Protein AF-0000000076351843 (afdb_homodimer)

Solvent-accessible surface area (backbone atoms only — not comparable to full-atom values): 22443 Å² total; per-residue (Å²): 127,85,73,75,76,69,78,48,73,68,55,50,51,48,50,49,51,51,47,50,42,13,52,43,38,48,52,43,32,71,74,62,29,64,85,73,48,48,58,61,56,37,14,56,75,54,72,44,51,56,68,56,43,48,71,77,24,90,42,64,59,54,34,38,36,61,61,48,32,50,56,36,38,42,33,34,48,31,36,60,68,30,66,84,85,47,53,59,71,55,19,49,51,52,8,37,45,67,60,47,46,58,78,45,72,69,47,42,51,53,50,50,52,50,29,54,50,55,52,53,21,77,82,25,72,66,41,37,48,42,50,51,50,23,50,51,53,20,26,53,51,28,33,52,41,51,50,56,56,45,52,73,69,46,90,64,84,65,56,70,71,51,40,52,51,46,47,52,51,45,47,43,48,21,39,39,53,43,35,23,41,50,47,13,41,54,50,36,40,66,44,82,81,65,70,68,51,41,25,57,38,18,46,52,41,46,55,53,47,66,68,43,80,69,112,127,86,73,74,77,69,80,48,73,68,55,51,50,50,51,50,48,50,46,48,41,12,53,42,37,49,53,43,32,71,74,60,30,65,87,71,50,48,57,59,56,38,16,56,74,53,72,44,51,56,69,56,42,48,73,78,24,90,41,64,60,53,33,37,36,60,60,49,31,50,57,35,39,43,33,35,49,32,37,60,68,32,65,84,84,47,54,59,70,54,19,49,52,52,10,38,47,69,59,46,47,52,83,44,70,68,46,44,52,53,49,50,52,49,27,54,51,56,53,51,21,77,81,24,71,66,41,38,48,41,47,51,48,25,49,50,54,20,27,53,51,28,33,52,40,52,51,56,56,44,53,73,68,46,88,65,83,64,56,70,71,51,40,52,50,47,48,52,50,44,49,42,48,20,38,38,53,43,35,23,40,50,46,13,42,53,51,34,39,67,44,80,80,65,70,67,53,40,26,56,38,17,45,52,41,47,57,54,46,65,68,43,80,69,115

InterPro domains:
  IPR001647 DNA-binding HTH domain, TetR-type [PF00440] (23-62)
  IPR001647 DNA-binding HTH domain, TetR-type [PR00455] (21-34)
  IPR001647 DNA-binding HTH domain, TetR-type [PR00455] (42-65)
  IPR001647 DNA-binding HTH domain, TetR-type [PS50977] (15-75)
  IPR009057 Homedomain-like superfamily [SSF46689] (9-85)
  IPR050109 HTH-type, TetR-like transcriptional regulator [PTHR30055] (5-208)

Foldseek 3Di:
DPPPPPCPPVNVVVVVLLVLLLVLLLVCCLVPNDVRDALCNSCVSSVHDSVVSCVNPVGSLLSNLVLLLVLLQQLLVQLLVADLPDDSLRSSLRSLCVRFVCPDPVSVVSLVSVLSLLVSVVVPVSNVVSNVVSLVVSLVSNLVSLVVSVVVVDPDDDDPVRVVVVSVLSSVLSVQLSVLLVVLSSVCSPDPVNDDTSSRSSNVSSVVCVVPPHD/DPDPPPCPPVNVVVVVLLVLLLVLLLVCCLVPNDVRDALCNSCVSSVHDSVVSCVNPVGSLLSNLVLLLVLLQQLLVQLLVADLPDDSLRSSLRSLCVRFVCPDPVSVVSLVSVLSLLVSVVVPVSNVVSNVVSLVVSLVSNLVSLVVSVVVVDPDDDPPVRVVVVSVLSSVLSVQLSVLLVVLSSVCSPDPVNDDTSSRSSNVSSVVCVVPPHD

Structure (mmCIF, N/CA/C/O backbone):
data_AF-0000000076351843-model_v1
#
loop_
_entity.id
_entity.type
_entity.pdbx_description
1 polymer 'TetR family transcriptional regulator'
#
loop_
_atom_site.group_PDB
_atom_site.id
_atom_site.type_symbol
_atom_site.label_atom_id
_atom_site.label_alt_id
_atom_site.label_comp_id
_atom_site.label_asym_id
_atom_site.label_entity_id
_atom_site.label_seq_id
_atom_site.pdbx_PDB_ins_code
_atom_site.Cartn_x
_atom_site.Cartn_y
_atom_site.Cartn_z
_atom_site.occupancy
_atom_site.B_iso_or_equiv
_atom_site.auth_seq_id
_atom_site.auth_comp_id
_atom_site.auth_asym_id
_atom_site.auth_atom_id
_atom_site.pdbx_PDB_model_num
ATOM 1 N N . MET A 1 1 ? 5.684 -32.562 18.875 1 34.12 1 MET A N 1
ATOM 2 C CA . MET A 1 1 ? 5.449 -31.391 18.016 1 34.12 1 MET A CA 1
ATOM 3 C C . MET A 1 1 ? 3.971 -31.266 17.672 1 34.12 1 MET A C 1
ATOM 5 O O . MET A 1 1 ? 3.369 -32.188 17.125 1 34.12 1 MET A O 1
ATOM 9 N N . PRO A 1 2 ? 3.096 -30.641 18.359 1 41.34 2 PRO A N 1
ATOM 10 C CA . PRO A 1 2 ? 1.645 -30.766 18.219 1 41.34 2 PRO A CA 1
ATOM 11 C C . PRO A 1 2 ? 1.171 -30.484 16.797 1 41.34 2 PRO A C 1
ATOM 13 O O . PRO A 1 2 ? 1.815 -29.734 16.062 1 41.34 2 PRO A O 1
ATOM 16 N N . ASP A 1 3 ? 0.623 -31.359 16.016 1 40.09 3 ASP A N 1
ATOM 17 C CA . ASP A 1 3 ? 0.072 -31.484 14.672 1 40.09 3 ASP A CA 1
ATOM 18 C C . ASP A 1 3 ? -0.856 -30.312 14.367 1 40.09 3 ASP A C 1
ATOM 20 O O . ASP A 1 3 ? -1.798 -30.031 15.117 1 40.09 3 ASP A O 1
ATOM 24 N N . MET A 1 4 ? -0.358 -29.188 13.93 1 46.34 4 MET A N 1
ATOM 25 C CA . MET A 1 4 ? -1.323 -28.188 13.492 1 46.34 4 MET A CA 1
ATOM 26 C C . MET A 1 4 ? -2.564 -28.844 12.898 1 46.34 4 MET A C 1
ATOM 28 O O . MET A 1 4 ? -2.457 -29.75 12.078 1 46.34 4 MET A O 1
ATOM 32 N N . PRO A 1 5 ? -3.676 -28.969 13.492 1 52.16 5 PRO A N 1
ATOM 33 C CA . PRO A 1 5 ? -4.836 -29.672 12.93 1 52.16 5 PRO A CA 1
ATOM 34 C C . PRO A 1 5 ? -5.051 -29.359 11.453 1 52.16 5 PRO A C 1
ATOM 36 O O . PRO A 1 5 ? -4.727 -28.266 11 1 52.16 5 PRO A O 1
ATOM 39 N N . PRO A 1 6 ? -4.973 -30.234 10.453 1 54.06 6 PRO A N 1
ATOM 40 C CA . PRO A 1 6 ? -5.238 -30.125 9.023 1 54.06 6 PRO A CA 1
ATOM 41 C C . PRO A 1 6 ? -6.438 -29.234 8.711 1 54.06 6 PRO A C 1
ATOM 43 O O . PRO A 1 6 ? -7.336 -29.094 9.547 1 54.06 6 PRO A O 1
ATOM 46 N N . VAL A 1 7 ? -6.215 -28.188 7.957 1 59.75 7 VAL A N 1
ATOM 47 C CA . VAL A 1 7 ? -7.402 -27.484 7.484 1 59.75 7 VAL A CA 1
ATOM 48 C C . VAL A 1 7 ? -8.562 -28.453 7.34 1 59.75 7 VAL A C 1
ATOM 50 O O . VAL A 1 7 ? -8.414 -29.516 6.723 1 59.75 7 VAL A O 1
ATOM 53 N N . SER A 1 8 ? -9.578 -28.344 8.109 1 66.38 8 SER A N 1
ATOM 54 C CA . SER A 1 8 ? -10.742 -29.219 8.078 1 66.38 8 SER A CA 1
ATOM 55 C C . SER A 1 8 ? -11.328 -29.297 6.676 1 66.38 8 SER A C 1
ATOM 57 O O . SER A 1 8 ? -11.094 -28.422 5.844 1 66.38 8 SER A O 1
ATOM 59 N N . LEU A 1 9 ? -11.758 -30.438 6.195 1 67.81 9 LEU A N 1
ATOM 60 C CA . LEU A 1 9 ? -12.414 -30.688 4.918 1 67.81 9 LEU A CA 1
ATOM 61 C C . LEU A 1 9 ? -13.391 -29.562 4.574 1 67.81 9 LEU A C 1
ATOM 63 O O . LEU A 1 9 ? -13.477 -29.141 3.42 1 67.81 9 LEU A O 1
ATOM 67 N N . THR A 1 10 ? -14.039 -29.031 5.633 1 70.75 10 THR A N 1
ATOM 68 C CA . THR A 1 10 ? -15.008 -27.953 5.449 1 70.75 10 THR A CA 1
ATOM 69 C C . THR A 1 10 ? -14.305 -26.656 5.047 1 70.75 10 THR A C 1
ATOM 71 O O . THR A 1 10 ? -14.766 -25.953 4.145 1 70.75 10 THR A O 1
ATOM 74 N N . GLU A 1 11 ? -13.141 -26.438 5.645 1 70.81 11 GLU A N 1
ATOM 75 C CA . GLU A 1 11 ? -12.398 -25.219 5.324 1 70.81 11 GLU A CA 1
ATOM 76 C C . GLU A 1 11 ? -11.805 -25.281 3.916 1 70.81 11 GLU A C 1
ATOM 78 O O . GLU A 1 11 ? -11.781 -24.281 3.197 1 70.81 11 GLU A O 1
ATOM 83 N N . ARG A 1 12 ? -11.43 -26.422 3.547 1 70.75 12 ARG A N 1
ATOM 84 C CA . ARG A 1 12 ? -10.891 -26.641 2.207 1 70.75 12 ARG A CA 1
ATOM 85 C C . ARG A 1 12 ? -11.969 -26.438 1.146 1 70.75 12 ARG A C 1
ATOM 87 O O . ARG A 1 12 ? -11.719 -25.812 0.11 1 70.75 12 ARG A O 1
ATOM 94 N N . ARG A 1 13 ? -13.055 -26.953 1.484 1 71.06 13 ARG A N 1
ATOM 95 C CA . ARG A 1 13 ? -14.18 -26.797 0.561 1 71.06 13 ARG A CA 1
ATOM 96 C C . ARG A 1 13 ? -14.578 -25.328 0.419 1 71.06 13 ARG A C 1
ATOM 98 O O . ARG A 1 13 ? -14.891 -24.875 -0.682 1 71.06 13 ARG A O 1
ATOM 105 N N . LYS A 1 14 ? -14.508 -24.625 1.53 1 77.56 14 LYS A N 1
ATOM 106 C CA . LYS A 1 14 ? -14.844 -23.203 1.521 1 77.56 14 LYS A CA 1
ATOM 107 C C . LYS A 1 14 ? -13.844 -22.406 0.686 1 77.56 14 LYS A C 1
ATOM 109 O O . LYS A 1 14 ? -14.234 -21.516 -0.073 1 77.56 14 LYS A O 1
ATOM 114 N N . ASN A 1 15 ? -12.688 -22.797 0.853 1 79.94 15 ASN A N 1
ATOM 115 C CA . ASN A 1 15 ? -11.648 -22.109 0.087 1 79.94 15 ASN A CA 1
ATOM 116 C C . ASN A 1 15 ? -11.773 -22.406 -1.406 1 79.94 15 ASN A C 1
ATOM 118 O O . ASN A 1 15 ? -11.562 -21.516 -2.234 1 79.94 15 ASN A O 1
ATOM 122 N N . GLU A 1 16 ? -12.102 -23.578 -1.641 1 83.75 16 GLU A N 1
ATOM 123 C CA . GLU A 1 16 ? -12.297 -23.938 -3.039 1 83.75 16 GLU A CA 1
ATOM 124 C C . GLU A 1 16 ? -13.477 -23.188 -3.65 1 83.75 16 GLU A C 1
ATOM 126 O O . GLU A 1 16 ? -13.398 -22.719 -4.789 1 83.75 16 GLU A O 1
ATOM 131 N N . THR A 1 17 ? -14.508 -23.109 -2.871 1 87.81 17 THR A N 1
ATOM 132 C CA . THR A 1 17 ? -15.672 -22.359 -3.336 1 87.81 17 THR A CA 1
ATOM 133 C C . THR A 1 17 ? -15.32 -20.891 -3.551 1 87.81 17 THR A C 1
ATOM 135 O O . THR A 1 17 ? -15.711 -20.297 -4.559 1 87.81 17 THR A O 1
ATOM 138 N N . ARG A 1 18 ? -14.539 -20.359 -2.678 1 92.12 18 ARG A N 1
ATOM 139 C CA . ARG A 1 18 ? -14.117 -18.953 -2.773 1 92.12 18 ARG A CA 1
ATOM 140 C C . ARG A 1 18 ? -13.32 -18.719 -4.051 1 92.12 18 ARG A C 1
ATOM 142 O O . ARG A 1 18 ? -13.531 -17.719 -4.742 1 92.12 18 ARG A O 1
ATOM 149 N N . LEU A 1 19 ? -12.477 -19.641 -4.316 1 90.31 19 LEU A N 1
ATOM 150 C CA . LEU A 1 19 ? -11.633 -19.484 -5.496 1 90.31 19 LEU A CA 1
ATOM 151 C C . LEU A 1 19 ? -12.453 -19.656 -6.773 1 90.31 19 LEU A C 1
ATOM 153 O O . LEU A 1 19 ? -12.203 -18.969 -7.766 1 90.31 19 LEU A O 1
ATOM 157 N N . ASP A 1 20 ? -13.383 -20.562 -6.656 1 92.62 20 ASP A N 1
ATOM 158 C CA . ASP A 1 20 ? -14.242 -20.766 -7.812 1 92.62 20 ASP A CA 1
ATOM 159 C C . ASP A 1 20 ? -15.086 -19.531 -8.109 1 92.62 20 ASP A C 1
ATOM 161 O O . ASP A 1 20 ? -15.211 -19.125 -9.266 1 92.62 20 ASP A O 1
ATOM 165 N N . ILE A 1 21 ? -15.57 -18.953 -7.109 1 95.88 21 ILE A N 1
ATOM 166 C CA . ILE A 1 21 ? -16.359 -17.734 -7.266 1 95.88 21 ILE A CA 1
ATOM 167 C C . ILE A 1 21 ? -15.461 -16.625 -7.797 1 95.88 21 ILE A C 1
ATOM 169 O O . ILE A 1 21 ? -15.867 -15.859 -8.68 1 95.88 21 ILE A O 1
ATOM 173 N N . ALA A 1 22 ? -14.273 -16.594 -7.297 1 95.12 22 ALA A N 1
ATOM 174 C CA . ALA A 1 22 ? -13.328 -15.57 -7.711 1 95.12 22 ALA A CA 1
ATOM 175 C C . ALA A 1 22 ? -13.008 -15.688 -9.203 1 95.12 22 ALA A C 1
ATOM 177 O O . ALA A 1 22 ? -13 -14.68 -9.922 1 95.12 22 ALA A O 1
ATOM 178 N N . ARG A 1 23 ? -12.805 -16.859 -9.633 1 93.38 23 ARG A N 1
ATOM 179 C CA . ARG A 1 23 ? -12.5 -17.094 -11.039 1 93.38 23 ARG A CA 1
ATOM 180 C C . ARG A 1 23 ? -13.688 -16.75 -11.93 1 93.38 23 ARG A C 1
ATOM 182 O O . ARG A 1 23 ? -13.508 -16.172 -13 1 93.38 23 ARG A O 1
ATOM 189 N N . THR A 1 24 ? -14.82 -17.078 -11.445 1 96.25 24 THR A N 1
ATOM 190 C CA . THR A 1 24 ? -16.047 -16.75 -12.172 1 96.25 24 THR A CA 1
ATOM 191 C C . THR A 1 24 ? -16.234 -15.242 -12.281 1 96.25 24 THR A C 1
ATOM 193 O O . THR A 1 24 ? -16.547 -14.727 -13.352 1 96.25 24 THR A O 1
ATOM 196 N N . ALA A 1 25 ? -16.047 -14.57 -11.219 1 96.94 25 ALA A N 1
ATOM 197 C CA . ALA A 1 25 ? -16.141 -13.117 -11.195 1 96.94 25 ALA A CA 1
ATOM 198 C C . ALA A 1 25 ? -15.164 -12.484 -12.172 1 96.94 25 ALA A C 1
ATOM 200 O O . ALA A 1 25 ? -15.539 -11.625 -12.977 1 96.94 25 ALA A O 1
ATOM 201 N N . ALA A 1 26 ? -13.938 -12.961 -12.102 1 95.31 26 ALA A N 1
ATOM 202 C CA . ALA A 1 26 ? -12.906 -12.438 -12.992 1 95.31 26 ALA A CA 1
ATOM 203 C C . ALA A 1 26 ? -13.289 -12.625 -14.461 1 95.31 26 ALA A C 1
ATOM 205 O O . ALA A 1 26 ? -13.133 -11.711 -15.273 1 95.31 26 ALA A O 1
ATOM 206 N N . ALA A 1 27 ? -13.812 -13.789 -14.766 1 95.56 27 ALA A N 1
ATOM 207 C CA . ALA A 1 27 ? -14.227 -14.094 -16.141 1 95.56 27 ALA A CA 1
ATOM 208 C C . ALA A 1 27 ? -15.328 -13.141 -16.594 1 95.56 27 ALA A C 1
ATOM 210 O O . ALA A 1 27 ? -15.281 -12.625 -17.719 1 95.56 27 ALA A O 1
ATOM 211 N N . LEU A 1 28 ? -16.234 -12.891 -15.742 1 97.19 28 LEU A N 1
ATOM 212 C CA . LEU A 1 28 ? -17.344 -12 -16.078 1 97.19 28 LEU A CA 1
ATOM 213 C C . LEU A 1 28 ? -16.859 -10.562 -16.203 1 97.19 28 LEU A C 1
ATOM 215 O O . LEU A 1 28 ? -17.297 -9.836 -17.109 1 97.19 28 LEU A O 1
ATOM 219 N N . PHE A 1 29 ? -15.961 -10.125 -15.32 1 96.44 29 PHE A N 1
ATOM 220 C CA . PHE A 1 29 ? -15.398 -8.781 -15.414 1 96.44 29 PHE A CA 1
ATOM 221 C C . PHE A 1 29 ? -14.672 -8.594 -16.734 1 96.44 29 PHE A C 1
ATOM 223 O O . PHE A 1 29 ? -14.789 -7.543 -17.375 1 96.44 29 PHE A O 1
ATOM 230 N N . VAL A 1 30 ? -13.953 -9.594 -17.125 1 93.38 30 VAL A N 1
ATOM 231 C CA . VAL A 1 30 ? -13.164 -9.508 -18.359 1 93.38 30 VAL A CA 1
ATOM 232 C C . VAL A 1 30 ? -14.086 -9.508 -19.562 1 93.38 30 VAL A C 1
ATOM 234 O O . VAL A 1 30 ? -13.875 -8.75 -20.516 1 93.38 30 VAL A O 1
ATOM 237 N N . ALA A 1 31 ? -15.125 -10.273 -19.516 1 94.75 31 ALA A N 1
ATOM 238 C CA . ALA A 1 31 ? -16.016 -10.438 -20.656 1 94.75 31 ALA A CA 1
ATOM 239 C C . ALA A 1 31 ? -16.984 -9.25 -20.766 1 94.75 31 ALA A C 1
ATOM 241 O O . ALA A 1 31 ? -17.188 -8.719 -21.859 1 94.75 31 ALA A O 1
ATOM 242 N N . ASP A 1 32 ? -17.531 -8.789 -19.594 1 95.69 32 ASP A N 1
ATOM 243 C CA . ASP A 1 32 ? -18.641 -7.852 -19.625 1 95.69 32 ASP A CA 1
ATOM 244 C C . ASP A 1 32 ? -18.234 -6.488 -19.078 1 95.69 32 ASP A C 1
ATOM 246 O O . ASP A 1 32 ? -18.953 -5.504 -19.25 1 95.69 32 ASP A O 1
ATOM 250 N N . GLY A 1 33 ? -17.109 -6.461 -18.391 1 95.38 33 GLY A N 1
ATOM 251 C CA . GLY A 1 33 ? -16.719 -5.227 -17.734 1 95.38 33 GLY A CA 1
ATOM 252 C C . GLY A 1 33 ? -17.125 -5.18 -16.266 1 95.38 33 GLY A C 1
ATOM 253 O O . GLY A 1 33 ? -18.109 -5.809 -15.875 1 95.38 33 GLY A O 1
ATOM 254 N N . LEU A 1 34 ? -16.375 -4.484 -15.516 1 95.12 34 LEU A N 1
ATOM 255 C CA . LEU A 1 34 ? -16.594 -4.387 -14.078 1 95.12 34 LEU A CA 1
ATOM 256 C C . LEU A 1 34 ? -17.922 -3.705 -13.773 1 95.12 34 LEU A C 1
ATOM 258 O O . LEU A 1 34 ? -18.688 -4.18 -12.938 1 95.12 34 LEU A O 1
ATOM 262 N N . ARG A 1 35 ? -18.172 -2.623 -14.43 1 93.19 35 ARG A N 1
ATOM 263 C CA . ARG A 1 35 ? -19.375 -1.83 -14.164 1 93.19 35 ARG A CA 1
ATOM 264 C C . ARG A 1 35 ? -20.625 -2.59 -14.562 1 93.19 35 ARG A C 1
ATOM 266 O O . ARG A 1 35 ? -21.641 -2.535 -13.859 1 93.19 35 ARG A O 1
ATOM 273 N N . ALA A 1 36 ? -20.609 -3.357 -15.555 1 95.62 36 ALA A N 1
ATOM 274 C CA . ALA A 1 36 ? -21.766 -4.035 -16.125 1 95.62 36 ALA A CA 1
ATOM 275 C C . ALA A 1 36 ? -22.078 -5.32 -15.367 1 95.62 36 ALA A C 1
ATOM 277 O O . ALA A 1 36 ? -23.172 -5.875 -15.492 1 95.62 36 ALA A O 1
ATOM 278 N N . THR A 1 37 ? -21.125 -5.762 -14.641 1 97 37 THR A N 1
ATOM 279 C CA . THR A 1 37 ? -21.312 -7.023 -13.922 1 97 37 THR A CA 1
ATOM 280 C C . THR A 1 37 ? -21.875 -6.773 -12.523 1 97 37 THR A C 1
ATOM 282 O O . THR A 1 37 ? -21.359 -5.922 -11.789 1 97 37 THR A O 1
ATOM 285 N N . ARG A 1 38 ? -22.953 -7.508 -12.219 1 96.44 38 ARG A N 1
ATOM 286 C CA . ARG A 1 38 ? -23.531 -7.406 -10.883 1 96.44 38 ARG A CA 1
ATOM 287 C C . ARG A 1 38 ? -23.172 -8.617 -10.031 1 96.44 38 ARG A C 1
ATOM 289 O O . ARG A 1 38 ? -22.812 -9.672 -10.562 1 96.44 38 ARG A O 1
ATOM 296 N N . ALA A 1 39 ? -23.234 -8.438 -8.734 1 96.81 39 ALA A N 1
ATOM 297 C CA . ALA A 1 39 ? -22.984 -9.531 -7.801 1 96.81 39 ALA A CA 1
ATOM 298 C C . ALA A 1 39 ? -23.922 -10.703 -8.078 1 96.81 39 ALA A C 1
ATOM 300 O O . ALA A 1 39 ? -23.516 -11.867 -8 1 96.81 39 ALA A O 1
ATOM 301 N N . GLU A 1 40 ? -25.109 -10.414 -8.422 1 97 40 GLU A N 1
ATOM 302 C CA . GLU A 1 40 ? -26.094 -11.453 -8.711 1 97 40 GLU A CA 1
ATOM 303 C C . GLU A 1 40 ? -25.719 -12.25 -9.953 1 97 40 GLU A C 1
ATOM 305 O O . GLU A 1 40 ? -25.953 -13.461 -10.016 1 97 40 GLU A O 1
ATOM 310 N N . ASP A 1 41 ? -25.172 -11.609 -10.922 1 97.62 41 ASP A N 1
ATOM 311 C CA . ASP A 1 41 ? -24.688 -12.281 -12.117 1 97.62 41 ASP A CA 1
ATOM 312 C C . ASP A 1 41 ? -23.562 -13.273 -11.781 1 97.62 41 ASP A C 1
ATOM 314 O O . ASP A 1 41 ? -23.531 -14.391 -12.297 1 97.62 41 ASP A O 1
ATOM 318 N N . ILE A 1 42 ? -22.641 -12.852 -10.891 1 97.88 42 ILE A N 1
ATOM 319 C CA . ILE A 1 42 ? -21.531 -13.688 -10.469 1 97.88 42 ILE A CA 1
ATOM 320 C C . ILE A 1 42 ? -22.047 -14.914 -9.719 1 97.88 42 ILE A C 1
ATOM 322 O O . ILE A 1 42 ? -21.625 -16.031 -9.977 1 97.88 42 ILE A O 1
ATOM 326 N N . ALA A 1 43 ? -22.969 -14.641 -8.812 1 97.25 43 ALA A N 1
ATOM 327 C CA . ALA A 1 43 ? -23.562 -15.719 -8.031 1 97.25 43 ALA A CA 1
ATOM 328 C C . ALA A 1 43 ? -24.203 -16.766 -8.938 1 97.25 43 ALA A C 1
ATOM 330 O O . ALA A 1 43 ? -23.922 -17.969 -8.812 1 97.25 43 ALA A O 1
ATOM 331 N N . ARG A 1 44 ? -25.016 -16.344 -9.852 1 97.19 44 ARG A N 1
ATOM 332 C CA . ARG A 1 44 ? -25.703 -17.234 -10.797 1 97.19 44 ARG A CA 1
ATOM 333 C C . ARG A 1 44 ? -24.703 -18.047 -11.609 1 97.19 44 ARG A C 1
ATOM 335 O O . ARG A 1 44 ? -24.844 -19.266 -11.734 1 97.19 44 ARG A O 1
ATOM 342 N N . ALA A 1 45 ? -23.75 -17.406 -12.117 1 97.06 45 ALA A N 1
ATOM 343 C CA . ALA A 1 45 ? -22.75 -18.062 -12.961 1 97.06 45 ALA A CA 1
ATOM 344 C C . ALA A 1 45 ? -21.938 -19.078 -12.164 1 97.06 45 ALA A C 1
ATOM 346 O O . ALA A 1 45 ? -21.5 -20.094 -12.703 1 97.06 45 ALA A O 1
ATOM 347 N N . ALA A 1 46 ? -21.719 -18.75 -10.898 1 96.19 46 ALA A N 1
ATOM 348 C CA . ALA A 1 46 ? -20.922 -19.609 -10.031 1 96.19 46 ALA A CA 1
ATOM 349 C C . ALA A 1 46 ? -21.781 -20.734 -9.453 1 96.19 46 ALA A C 1
ATOM 351 O O . ALA A 1 46 ? -21.281 -21.625 -8.773 1 96.19 46 ALA A O 1
ATOM 352 N N . GLY A 1 47 ? -23.031 -20.672 -9.641 1 96 47 GLY A N 1
ATOM 353 C CA . GLY A 1 47 ? -23.938 -21.719 -9.172 1 96 47 GLY A CA 1
ATOM 354 C C . GLY A 1 47 ? -24.219 -21.625 -7.684 1 96 47 GLY A C 1
ATOM 355 O O . GLY A 1 47 ? -24.359 -22.656 -7.012 1 96 47 GLY A O 1
ATOM 356 N N . VAL A 1 48 ? -24.156 -20.453 -7.141 1 95.25 48 VAL A N 1
ATOM 357 C CA . VAL A 1 48 ? -24.453 -20.266 -5.727 1 95.25 48 VAL A CA 1
ATOM 358 C C . VAL A 1 48 ? -25.594 -19.266 -5.566 1 95.25 48 VAL A C 1
ATOM 360 O O . VAL A 1 48 ? -25.891 -18.484 -6.488 1 95.25 48 VAL A O 1
ATOM 363 N N . ALA A 1 49 ? -26.203 -19.328 -4.398 1 95.56 49 ALA A N 1
ATOM 364 C CA . ALA A 1 49 ? -27.234 -18.344 -4.082 1 95.56 49 ALA A CA 1
ATOM 365 C C . ALA A 1 49 ? -26.609 -16.984 -3.805 1 95.56 49 ALA A C 1
ATOM 367 O O . ALA A 1 49 ? -25.5 -16.891 -3.281 1 95.56 49 ALA A O 1
ATOM 368 N N . PRO A 1 50 ? -27.359 -15.891 -4.113 1 95.06 50 PRO A N 1
ATOM 369 C CA . PRO A 1 50 ? -26.859 -14.547 -3.809 1 95.06 50 PRO A CA 1
ATOM 370 C C . PRO A 1 50 ? -26.516 -14.367 -2.334 1 95.06 50 PRO A C 1
ATOM 372 O O . PRO A 1 50 ? -25.516 -13.719 -2.008 1 95.06 50 PRO A O 1
ATOM 375 N N . ARG A 1 51 ? -27.266 -14.969 -1.522 1 94.44 51 ARG A N 1
ATOM 376 C CA . ARG A 1 51 ? -27 -14.867 -0.092 1 94.44 51 ARG A CA 1
ATOM 377 C C . ARG A 1 51 ? -25.656 -15.5 0.26 1 94.44 51 ARG A C 1
ATOM 379 O O . ARG A 1 51 ? -24.922 -14.977 1.085 1 94.44 51 ARG A O 1
ATOM 386 N N . THR A 1 52 ? -25.422 -16.625 -0.382 1 93.62 52 THR A N 1
ATOM 387 C CA . THR A 1 52 ? -24.141 -17.312 -0.186 1 93.62 52 THR A CA 1
ATOM 388 C C . THR A 1 52 ? -22.984 -16.438 -0.677 1 93.62 52 THR A C 1
ATOM 390 O O . THR A 1 52 ? -21.953 -16.344 -0.008 1 93.62 52 THR A O 1
ATOM 393 N N . PHE A 1 53 ? -23.219 -15.812 -1.923 1 96 53 PHE A N 1
ATOM 394 C CA . PHE A 1 53 ? -22.188 -14.922 -2.451 1 96 53 PHE A CA 1
ATOM 395 C C . PHE A 1 53 ? -21.828 -13.844 -1.432 1 96 53 PHE A C 1
ATOM 397 O O . PHE A 1 53 ? -20.656 -13.641 -1.133 1 96 53 PHE A O 1
ATOM 404 N N . TYR A 1 54 ? -22.766 -13.266 -0.797 1 94.19 54 TYR A N 1
ATOM 405 C CA . TYR A 1 54 ? -22.547 -12.141 0.098 1 94.19 54 TYR A CA 1
ATOM 406 C C . TYR A 1 54 ? -21.984 -12.602 1.438 1 94.19 54 TYR A C 1
ATOM 408 O O . TYR A 1 54 ? -21.422 -11.805 2.188 1 94.19 54 TYR A O 1
ATOM 416 N N . ARG A 1 55 ? -22.234 -13.875 1.72 1 92.81 55 ARG A N 1
ATOM 417 C CA . ARG A 1 55 ? -21.578 -14.438 2.895 1 92.81 55 ARG A CA 1
ATOM 418 C C . ARG A 1 55 ? -20.062 -14.469 2.713 1 92.81 55 ARG A C 1
ATOM 420 O O . ARG A 1 55 ? -19.312 -14.266 3.668 1 92.81 55 ARG A O 1
ATOM 427 N N . TYR A 1 56 ? -19.641 -14.664 1.45 1 92.69 56 TYR A N 1
ATOM 428 C CA . TYR A 1 56 ? -18.219 -14.789 1.165 1 92.69 56 TYR A CA 1
ATOM 429 C C . TYR A 1 56 ? -17.609 -13.422 0.882 1 92.69 56 TYR A C 1
ATOM 431 O O . TYR A 1 56 ? -16.484 -13.141 1.31 1 92.69 56 TYR A O 1
ATOM 439 N N . PHE A 1 57 ? -18.391 -12.641 0.157 1 94.94 57 PHE A N 1
ATOM 440 C CA . PHE A 1 57 ? -17.812 -11.391 -0.339 1 94.94 57 PHE A CA 1
ATOM 441 C C . PHE A 1 57 ? -18.797 -10.234 -0.126 1 94.94 57 PHE A C 1
ATOM 443 O O . PHE A 1 57 ? -19.859 -10.195 -0.737 1 94.94 57 PHE A O 1
ATOM 450 N N . PRO A 1 58 ? -18.328 -9.266 0.579 1 89.81 58 PRO A N 1
ATOM 451 C CA . PRO A 1 58 ? -19.203 -8.117 0.828 1 89.81 58 PRO A CA 1
ATOM 452 C C . PRO A 1 58 ? -19.531 -7.336 -0.441 1 89.81 58 PRO A C 1
ATOM 454 O O . PRO A 1 58 ? -20.578 -6.699 -0.528 1 89.81 58 PRO A O 1
ATOM 457 N N . THR A 1 59 ? -18.609 -7.328 -1.423 1 92.94 59 THR A N 1
ATOM 458 C CA . THR A 1 59 ? -18.828 -6.625 -2.682 1 92.94 59 THR A CA 1
ATOM 459 C C . THR A 1 59 ? -18.359 -7.477 -3.861 1 92.94 59 THR A C 1
ATOM 461 O O . THR A 1 59 ? -17.625 -8.445 -3.684 1 92.94 59 THR A O 1
ATOM 464 N N . LYS A 1 60 ? -18.797 -7.102 -4.984 1 95.62 60 LYS A N 1
ATOM 465 C CA . LYS A 1 60 ? -18.359 -7.832 -6.176 1 95.62 60 LYS A CA 1
ATOM 466 C C . LYS A 1 60 ? -16.875 -7.66 -6.422 1 95.62 60 LYS A C 1
ATOM 468 O O . LYS A 1 60 ? -16.203 -8.586 -6.883 1 95.62 60 LYS A O 1
ATOM 473 N N . GLU A 1 61 ? -16.297 -6.484 -6.129 1 94.88 61 GLU A N 1
ATOM 474 C CA . GLU A 1 61 ? -14.867 -6.238 -6.309 1 94.88 61 GLU A CA 1
ATOM 475 C C . GLU A 1 61 ? -14.031 -7.137 -5.398 1 94.88 61 GLU A C 1
ATOM 477 O O . GLU A 1 61 ? -12.992 -7.656 -5.809 1 94.88 61 GLU A O 1
ATOM 482 N N . GLU A 1 62 ? -14.523 -7.359 -4.262 1 94.56 62 GLU A N 1
ATOM 483 C CA . GLU A 1 62 ? -13.797 -8.18 -3.295 1 94.56 62 GLU A CA 1
ATOM 484 C C . GLU A 1 62 ? -13.797 -9.648 -3.713 1 94.56 62 GLU A C 1
ATOM 486 O O . GLU A 1 62 ? -13.016 -10.445 -3.191 1 94.56 62 GLU A O 1
ATOM 491 N N . SER A 1 63 ? -14.695 -9.945 -4.621 1 96.19 63 SER A N 1
ATOM 492 C CA . SER A 1 63 ? -14.797 -11.344 -5.043 1 96.19 63 SER A CA 1
ATOM 493 C C . SER A 1 63 ? -13.531 -11.797 -5.758 1 96.19 63 SER A C 1
ATOM 495 O O . SER A 1 63 ? -13.266 -13 -5.859 1 96.19 63 SER A O 1
ATOM 497 N N . VAL A 1 64 ? -12.688 -10.891 -6.188 1 95.62 64 VAL A N 1
ATOM 498 C CA . VAL A 1 64 ? -11.484 -11.289 -6.91 1 95.62 64 VAL A CA 1
ATOM 499 C C . VAL A 1 64 ? -10.273 -11.234 -5.98 1 95.62 64 VAL A C 1
ATOM 501 O O . VAL A 1 64 ? -9.148 -11.492 -6.402 1 95.62 64 VAL A O 1
ATOM 504 N N . ALA A 1 65 ? -10.453 -10.93 -4.707 1 94.31 65 ALA A N 1
ATOM 505 C CA . ALA A 1 65 ? -9.375 -10.805 -3.723 1 94.31 65 ALA A CA 1
ATOM 506 C C . ALA A 1 65 ? -8.531 -12.07 -3.668 1 94.31 65 ALA A C 1
ATOM 508 O O . ALA A 1 65 ? -7.301 -12 -3.631 1 94.31 65 ALA A O 1
ATOM 509 N N . PRO A 1 66 ? -9.188 -13.234 -3.811 1 92.75 66 PRO A N 1
ATOM 510 C CA . PRO A 1 66 ? -8.383 -14.453 -3.727 1 92.75 66 PRO A CA 1
ATOM 511 C C . PRO A 1 66 ? -7.371 -14.578 -4.867 1 92.75 66 PRO A C 1
ATOM 513 O O . PRO A 1 66 ? -6.285 -15.125 -4.676 1 92.75 66 PRO A O 1
ATOM 516 N N . LEU A 1 67 ? -7.668 -14.07 -5.977 1 91.81 67 LEU A N 1
ATOM 517 C CA . LEU A 1 67 ? -6.766 -14.148 -7.125 1 91.81 67 LEU A CA 1
ATOM 518 C C . LEU A 1 67 ? -5.566 -13.227 -6.934 1 91.81 67 LEU A C 1
ATOM 520 O O . LEU A 1 67 ? -4.426 -13.633 -7.18 1 91.81 67 LEU A O 1
ATOM 524 N N . PHE A 1 68 ? -5.816 -12.016 -6.453 1 92.75 68 PHE A N 1
ATOM 525 C CA . PHE A 1 68 ? -4.738 -11.078 -6.145 1 92.75 68 PHE A CA 1
ATOM 526 C C . PHE A 1 68 ? -3.863 -11.617 -5.02 1 92.75 68 PHE A C 1
ATOM 528 O O . PHE A 1 68 ? -2.635 -11.57 -5.102 1 92.75 68 PHE A O 1
ATOM 535 N N . ALA A 1 69 ? -4.523 -12.125 -4.043 1 91 69 ALA A N 1
ATOM 536 C CA . ALA A 1 69 ? -3.822 -12.594 -2.852 1 91 69 ALA A CA 1
ATOM 537 C C . ALA A 1 69 ? -2.924 -13.781 -3.18 1 91 69 ALA A C 1
ATOM 539 O O . ALA A 1 69 ? -1.809 -13.883 -2.664 1 91 69 ALA A O 1
ATOM 540 N N . ALA A 1 70 ? -3.391 -14.641 -4.043 1 85.81 70 ALA A N 1
ATOM 541 C CA . ALA A 1 70 ? -2.633 -15.844 -4.395 1 85.81 70 ALA A CA 1
ATOM 542 C C . ALA A 1 70 ? -1.296 -15.477 -5.031 1 85.81 70 ALA A C 1
ATOM 544 O O . ALA A 1 70 ? -0.25 -16 -4.641 1 85.81 70 ALA A O 1
ATOM 545 N N . GLY A 1 71 ? -1.322 -14.57 -5.941 1 84.44 71 GLY A N 1
ATOM 546 C CA . GLY A 1 71 ? -0.09 -14.156 -6.59 1 84.44 71 GLY A CA 1
ATOM 547 C C . GLY A 1 71 ? 0.867 -13.445 -5.652 1 84.44 71 GLY A C 1
ATOM 548 O O . GLY A 1 71 ? 2.061 -13.75 -5.625 1 84.44 71 GLY A O 1
ATOM 549 N N . ALA A 1 72 ? 0.332 -12.555 -4.879 1 89.31 72 ALA A N 1
ATOM 550 C CA . ALA A 1 72 ? 1.137 -11.773 -3.947 1 89.31 72 ALA A CA 1
ATOM 551 C C . ALA A 1 72 ? 1.77 -12.664 -2.883 1 89.31 72 ALA A C 1
ATOM 553 O O . ALA A 1 72 ? 2.963 -12.547 -2.596 1 89.31 72 ALA A O 1
ATOM 554 N N . GLN A 1 73 ? 0.974 -13.578 -2.416 1 90.38 73 GLN A N 1
ATOM 555 C CA . GLN A 1 73 ? 1.465 -14.477 -1.376 1 90.38 73 GLN A CA 1
ATOM 556 C C . GLN A 1 73 ? 2.469 -15.477 -1.941 1 90.38 73 GLN A C 1
ATOM 558 O O . GLN A 1 73 ? 3.426 -15.852 -1.262 1 90.38 73 GLN A O 1
ATOM 563 N N . GLN A 1 74 ? 2.217 -15.891 -3.109 1 88.62 74 GLN A N 1
ATOM 564 C CA . GLN A 1 74 ? 3.135 -16.828 -3.742 1 88.62 74 GLN A CA 1
ATOM 565 C C . GLN A 1 74 ? 4.543 -16.25 -3.83 1 88.62 74 GLN A C 1
ATOM 567 O O . GLN A 1 74 ? 5.527 -16.953 -3.609 1 88.62 74 GLN A O 1
ATOM 572 N N . TRP A 1 75 ? 4.633 -15.031 -4.137 1 91.06 75 TRP A N 1
ATOM 573 C CA . TRP A 1 75 ? 5.938 -14.383 -4.23 1 91.06 75 TRP A CA 1
ATOM 574 C C . TRP A 1 75 ? 6.629 -14.367 -2.871 1 91.06 75 TRP A C 1
ATOM 576 O O . TRP A 1 75 ? 7.809 -14.711 -2.76 1 91.06 75 TRP A O 1
ATOM 586 N N . ALA A 1 76 ? 5.934 -13.984 -1.835 1 94.12 76 ALA A N 1
ATOM 587 C CA . ALA A 1 76 ? 6.516 -13.945 -0.495 1 94.12 76 ALA A CA 1
ATOM 588 C C . ALA A 1 76 ? 6.934 -15.336 -0.034 1 94.12 76 ALA A C 1
ATOM 590 O O . ALA A 1 76 ? 8.008 -15.508 0.543 1 94.12 76 ALA A O 1
ATOM 591 N N . GLU A 1 77 ? 6.109 -16.297 -0.354 1 93.81 77 GLU A N 1
ATOM 592 C CA . GLU A 1 77 ? 6.41 -17.672 0.039 1 93.81 77 GLU A CA 1
ATOM 593 C C . GLU A 1 77 ? 7.582 -18.234 -0.765 1 93.81 77 GLU A C 1
ATOM 595 O O . GLU A 1 77 ? 8.352 -19.062 -0.261 1 93.81 77 GLU A O 1
ATOM 600 N N . ALA A 1 78 ? 7.703 -17.812 -1.987 1 95.12 78 ALA A N 1
ATOM 601 C CA . ALA A 1 78 ? 8.844 -18.219 -2.803 1 95.12 78 ALA A CA 1
ATOM 602 C C . ALA A 1 78 ? 10.156 -17.734 -2.195 1 95.12 78 ALA A C 1
ATOM 604 O O . ALA A 1 78 ? 11.188 -18.391 -2.307 1 95.12 78 ALA A O 1
ATOM 605 N N . VAL A 1 79 ? 10.141 -16.578 -1.543 1 96.25 79 VAL A N 1
ATOM 606 C CA . VAL A 1 79 ? 11.32 -16.094 -0.838 1 96.25 79 VAL A CA 1
ATOM 607 C C . VAL A 1 79 ? 11.641 -17.016 0.333 1 96.25 79 VAL A C 1
ATOM 609 O O . VAL A 1 79 ? 12.812 -17.344 0.57 1 96.25 79 VAL A O 1
ATOM 612 N N . ARG A 1 80 ? 10.578 -17.406 1.017 1 94.19 80 ARG A N 1
ATOM 613 C CA . ARG A 1 80 ? 10.75 -18.328 2.133 1 94.19 80 ARG A CA 1
ATOM 614 C C . ARG A 1 80 ? 11.367 -19.641 1.667 1 94.19 80 ARG A C 1
ATOM 616 O O . ARG A 1 80 ? 12.234 -20.203 2.348 1 94.19 80 ARG A O 1
ATOM 623 N N . ALA A 1 81 ? 10.969 -20.078 0.533 1 94.25 81 ALA A N 1
ATOM 624 C CA . ALA A 1 81 ? 11.367 -21.391 0.012 1 94.25 81 ALA A CA 1
ATOM 625 C C . ALA A 1 81 ? 12.734 -21.328 -0.663 1 94.25 81 ALA A C 1
ATOM 627 O O . ALA A 1 81 ? 13.32 -22.359 -0.988 1 94.25 81 ALA A O 1
ATOM 628 N N . ALA A 1 82 ? 13.219 -20.109 -0.964 1 94.88 82 ALA A N 1
ATOM 629 C CA . ALA A 1 82 ? 14.523 -19.969 -1.606 1 94.88 82 ALA A CA 1
ATOM 630 C C . ALA A 1 82 ? 15.625 -20.594 -0.753 1 94.88 82 ALA A C 1
ATOM 632 O O . ALA A 1 82 ? 15.531 -20.609 0.477 1 94.88 82 ALA A O 1
ATOM 633 N N . PRO A 1 83 ? 16.656 -21.141 -1.41 1 93.94 83 PRO A N 1
ATOM 634 C CA . PRO A 1 83 ? 17.75 -21.766 -0.666 1 93.94 83 PRO A CA 1
ATOM 635 C C . PRO A 1 83 ? 18.281 -20.875 0.453 1 93.94 83 PRO A C 1
ATOM 637 O O . PRO A 1 83 ? 18.453 -19.672 0.256 1 93.94 83 PRO A O 1
ATOM 640 N N . ALA A 1 84 ? 18.547 -21.422 1.576 1 89.19 84 ALA A N 1
ATOM 641 C CA . ALA A 1 84 ? 18.906 -20.703 2.793 1 89.19 84 ALA A CA 1
ATOM 642 C C . ALA A 1 84 ? 20.266 -20 2.633 1 89.19 84 ALA A C 1
ATOM 644 O O . ALA A 1 84 ? 20.547 -19.016 3.318 1 89.19 84 ALA A O 1
ATOM 645 N N . GLU A 1 85 ? 21.016 -20.469 1.715 1 91.31 85 GLU A N 1
ATOM 646 C CA . GLU A 1 85 ? 22.375 -19.953 1.56 1 91.31 85 GLU A CA 1
ATOM 647 C C . GLU A 1 85 ? 22.391 -18.656 0.753 1 91.31 85 GLU A C 1
ATOM 649 O O . GLU A 1 85 ? 23.391 -17.953 0.722 1 91.31 85 GLU A O 1
ATOM 654 N N . LEU A 1 86 ? 21.266 -18.375 0.148 1 93.69 86 LEU A N 1
ATOM 655 C CA . LEU A 1 86 ? 21.203 -17.172 -0.661 1 93.69 86 LEU A CA 1
ATOM 656 C C . LEU A 1 86 ? 21.094 -15.93 0.223 1 93.69 86 LEU A C 1
ATOM 658 O O . LEU A 1 86 ? 20.391 -15.953 1.236 1 93.69 86 LEU A O 1
ATOM 662 N N . SER A 1 87 ? 21.844 -14.875 -0.209 1 93.12 87 SER A N 1
ATOM 663 C CA . SER A 1 87 ? 21.609 -13.578 0.421 1 93.12 87 SER A CA 1
ATOM 664 C C . SER A 1 87 ? 20.188 -13.102 0.192 1 93.12 87 SER A C 1
ATOM 666 O O . SER A 1 87 ? 19.469 -13.633 -0.666 1 93.12 87 SER A O 1
ATOM 668 N N . VAL A 1 88 ? 19.734 -12.156 0.917 1 93.56 88 VAL A N 1
ATOM 669 C CA . VAL A 1 88 ? 18.375 -11.656 0.819 1 93.56 88 VAL A CA 1
ATOM 670 C C . VAL A 1 88 ? 18.094 -11.156 -0.598 1 93.56 88 VAL A C 1
ATOM 672 O O . VAL A 1 88 ? 17.125 -11.562 -1.231 1 93.56 88 VAL A O 1
ATOM 675 N N . PRO A 1 89 ? 19 -10.367 -1.209 1 94.94 89 PRO A N 1
ATOM 676 C CA . PRO A 1 89 ? 18.719 -9.914 -2.574 1 94.94 89 PRO A CA 1
ATOM 677 C C . PRO A 1 89 ? 18.688 -11.062 -3.58 1 94.94 89 PRO A C 1
ATOM 679 O O . PRO A 1 89 ? 17.859 -11.055 -4.5 1 94.94 89 PRO A O 1
ATOM 682 N N . ASP A 1 90 ? 19.5 -12.039 -3.393 1 95.75 90 ASP A N 1
ATOM 683 C CA . ASP A 1 90 ? 19.5 -13.188 -4.289 1 95.75 90 ASP A CA 1
ATOM 684 C C . ASP A 1 90 ? 18.234 -14.023 -4.117 1 95.75 90 ASP A C 1
ATOM 686 O O . ASP A 1 90 ? 17.688 -14.539 -5.09 1 95.75 90 ASP A O 1
ATOM 690 N N . ALA A 1 91 ? 17.812 -14.125 -2.885 1 96.25 91 ALA A N 1
ATOM 691 C CA . ALA A 1 91 ? 16.562 -14.852 -2.605 1 96.25 91 ALA A CA 1
ATOM 692 C C . ALA A 1 91 ? 15.367 -14.148 -3.234 1 96.25 91 ALA A C 1
ATOM 694 O O . ALA A 1 91 ? 14.461 -14.797 -3.748 1 96.25 91 ALA A O 1
ATOM 695 N N . LEU A 1 92 ? 15.375 -12.828 -3.166 1 97 92 LEU A N 1
ATOM 696 C CA . LEU A 1 92 ? 14.305 -12.047 -3.771 1 97 92 LEU A CA 1
ATOM 697 C C . LEU A 1 92 ? 14.258 -12.258 -5.281 1 97 92 LEU A C 1
ATOM 699 O O . LEU A 1 92 ? 13.188 -12.5 -5.844 1 97 92 LEU A O 1
ATOM 703 N N . ARG A 1 93 ? 15.422 -12.234 -5.898 1 96.06 93 ARG A N 1
ATOM 704 C CA . ARG A 1 93 ? 15.492 -12.438 -7.34 1 96.06 93 ARG A CA 1
ATOM 705 C C . ARG A 1 93 ? 15.062 -13.852 -7.715 1 96.06 93 ARG A C 1
ATOM 707 O O . ARG A 1 93 ? 14.328 -14.047 -8.688 1 96.06 93 ARG A O 1
ATOM 714 N N . HIS A 1 94 ? 15.5 -14.781 -6.957 1 95.19 94 HIS A N 1
ATOM 715 C CA . HIS A 1 94 ? 15.102 -16.172 -7.156 1 95.19 94 HIS A CA 1
ATOM 716 C C . HIS A 1 94 ? 13.586 -16.328 -7.066 1 95.19 94 HIS A C 1
ATOM 718 O O . HIS A 1 94 ? 12.977 -16.984 -7.922 1 95.19 94 HIS A O 1
ATOM 724 N N . ALA A 1 95 ? 13.008 -15.703 -6.117 1 95.56 95 ALA A N 1
ATOM 725 C CA . ALA A 1 95 ? 11.57 -15.805 -5.867 1 95.56 95 ALA A CA 1
ATOM 726 C C . ALA A 1 95 ? 10.766 -15.164 -7 1 95.56 95 ALA A C 1
ATOM 728 O O . ALA A 1 95 ? 9.711 -15.672 -7.379 1 95.56 95 ALA A O 1
ATOM 729 N N . VAL A 1 96 ? 11.234 -14.055 -7.492 1 95.12 96 VAL A N 1
ATOM 730 C CA . VAL A 1 96 ? 10.57 -13.383 -8.602 1 95.12 96 VAL A CA 1
ATOM 731 C C . VAL A 1 96 ? 10.516 -14.312 -9.812 1 95.12 96 VAL A C 1
ATOM 733 O O . VAL A 1 96 ? 9.477 -14.445 -10.461 1 95.12 96 VAL A O 1
ATOM 736 N N . ARG A 1 97 ? 11.641 -14.969 -10.094 1 92.44 97 ARG A N 1
ATOM 737 C CA . ARG A 1 97 ? 11.703 -15.891 -11.227 1 92.44 97 ARG A CA 1
ATOM 738 C C . ARG A 1 97 ? 10.758 -17.078 -11.023 1 92.44 97 ARG A C 1
ATOM 740 O O . ARG A 1 97 ? 10.078 -17.5 -11.953 1 92.44 97 ARG A O 1
ATOM 747 N N . GLU A 1 98 ? 10.695 -17.484 -9.836 1 90.75 98 GLU A N 1
ATOM 748 C CA . GLU A 1 98 ? 9.852 -18.641 -9.516 1 90.75 98 GLU A CA 1
ATOM 749 C C . GLU A 1 98 ? 8.375 -18.266 -9.562 1 90.75 98 GLU A C 1
ATOM 751 O O . GLU A 1 98 ? 7.555 -19.016 -10.094 1 90.75 98 GLU A O 1
ATOM 756 N N . ALA A 1 99 ? 8.016 -17.141 -9.055 1 89.94 99 ALA A N 1
ATOM 757 C CA . ALA A 1 99 ? 6.613 -16.766 -8.859 1 89.94 99 ALA A CA 1
ATOM 758 C C . ALA A 1 99 ? 6.047 -16.094 -10.102 1 89.94 99 ALA A C 1
ATOM 760 O O . ALA A 1 99 ? 4.859 -16.25 -10.414 1 89.94 99 ALA A O 1
ATOM 761 N N . LEU A 1 100 ? 6.902 -15.406 -10.828 1 90.19 100 LEU A N 1
ATOM 762 C CA . LEU A 1 100 ? 6.398 -14.586 -11.922 1 90.19 100 LEU A CA 1
ATOM 763 C C . LEU A 1 100 ? 6.926 -15.086 -13.266 1 90.19 100 LEU A C 1
ATOM 765 O O . LEU A 1 100 ? 6.512 -14.602 -14.32 1 90.19 100 LEU A O 1
ATOM 769 N N . GLY A 1 101 ? 7.941 -16.047 -13.273 1 82.5 101 GLY A N 1
ATOM 770 C CA . GLY A 1 101 ? 8.492 -16.625 -14.492 1 82.5 101 GLY A CA 1
ATOM 771 C C . GLY A 1 101 ? 7.582 -17.656 -15.125 1 82.5 101 GLY A C 1
ATOM 772 O O . GLY A 1 101 ? 7.922 -18.844 -15.188 1 82.5 101 GLY A O 1
ATOM 773 N N . ALA A 1 102 ? 6.297 -17.453 -15.445 1 70.12 102 ALA A N 1
ATOM 774 C CA . ALA A 1 102 ? 5.215 -18.281 -15.969 1 70.12 102 ALA A CA 1
ATOM 775 C C . ALA A 1 102 ? 5.762 -19.391 -16.875 1 70.12 102 ALA A C 1
ATOM 777 O O . ALA A 1 102 ? 6.082 -19.141 -18.031 1 70.12 102 ALA A O 1
ATOM 778 N N . GLU A 1 103 ? 6.016 -20.406 -16.25 1 71.69 103 GLU A N 1
ATOM 779 C CA . GLU A 1 103 ? 6.566 -21.5 -17.062 1 71.69 103 GLU A CA 1
ATOM 780 C C . GLU A 1 103 ? 5.492 -22.516 -17.406 1 71.69 103 GLU A C 1
ATOM 782 O O . GLU A 1 103 ? 5.625 -23.25 -18.391 1 71.69 103 GLU A O 1
ATOM 787 N N . THR A 1 104 ? 4.477 -22.547 -16.688 1 74.81 104 THR A N 1
ATOM 788 C CA . THR A 1 104 ? 3.393 -23.484 -16.969 1 74.81 104 THR A CA 1
ATOM 789 C C . THR A 1 104 ? 2.182 -22.75 -17.531 1 74.81 104 THR A C 1
ATOM 791 O O . THR A 1 104 ? 2.023 -21.547 -17.328 1 74.81 104 THR A O 1
ATOM 794 N N . ALA A 1 105 ? 1.451 -23.438 -18.25 1 77.56 105 ALA A N 1
ATOM 795 C CA . ALA A 1 105 ? 0.238 -22.891 -18.844 1 77.56 105 ALA A CA 1
ATOM 796 C C . ALA A 1 105 ? -0.68 -22.297 -17.766 1 77.56 105 ALA A C 1
ATOM 798 O O . ALA A 1 105 ? -1.257 -21.234 -17.953 1 77.56 105 ALA A O 1
ATOM 799 N N . GLY A 1 106 ? -0.767 -23.031 -16.719 1 77.88 106 GLY A N 1
ATOM 800 C CA . GLY A 1 106 ? -1.59 -22.562 -15.625 1 77.88 106 GLY A CA 1
ATOM 801 C C . GLY A 1 106 ? -1.094 -21.25 -15.016 1 77.88 106 GLY A C 1
ATOM 802 O O . GLY A 1 106 ? -1.89 -20.375 -14.695 1 77.88 106 GLY A O 1
ATOM 803 N N . ALA A 1 107 ? 0.166 -21.141 -14.977 1 80.25 107 ALA A N 1
ATOM 804 C CA . ALA A 1 107 ? 0.77 -19.938 -14.422 1 80.25 107 ALA A CA 1
ATOM 805 C C . ALA A 1 107 ? 0.565 -18.75 -15.359 1 80.25 107 ALA A C 1
ATOM 807 O O . ALA A 1 107 ? 0.284 -17.625 -14.914 1 80.25 107 ALA A O 1
ATOM 808 N N . VAL A 1 108 ? 0.659 -19.031 -16.578 1 82.94 108 VAL A N 1
ATOM 809 C CA . VAL A 1 108 ? 0.477 -18 -17.578 1 82.94 108 VAL A CA 1
ATOM 810 C C . VAL A 1 108 ? -0.961 -17.484 -17.547 1 82.94 108 VAL A C 1
ATOM 812 O O . VAL A 1 108 ? -1.197 -16.281 -17.578 1 82.94 108 VAL A O 1
ATOM 815 N N . GLU A 1 109 ? -1.845 -18.375 -17.438 1 82.88 109 GLU A N 1
ATOM 816 C CA . GLU A 1 109 ? -3.256 -18 -17.375 1 82.88 109 GLU A CA 1
ATOM 817 C C . GLU A 1 109 ? -3.557 -17.156 -16.125 1 82.88 109 GLU A C 1
ATOM 819 O O . GLU A 1 109 ? -4.293 -16.172 -16.203 1 82.88 109 GLU A O 1
ATOM 824 N N . SER A 1 110 ? -3.045 -17.562 -15.078 1 83.44 110 SER A N 1
ATOM 825 C CA . SER A 1 110 ? -3.25 -16.828 -13.828 1 83.44 110 SER A CA 1
ATOM 826 C C . SER A 1 110 ? -2.719 -15.406 -13.922 1 83.44 110 SER A C 1
ATOM 828 O O . SER A 1 110 ? -3.375 -14.469 -13.477 1 83.44 110 SER A O 1
ATOM 830 N N . LEU A 1 111 ? -1.604 -15.25 -14.562 1 87.12 111 LEU A N 1
ATOM 831 C CA . LEU A 1 111 ? -0.997 -13.938 -14.703 1 87.12 111 LEU A CA 1
ATOM 832 C C . LEU A 1 111 ? -1.83 -13.047 -15.625 1 87.12 111 LEU A C 1
ATOM 834 O O . LEU A 1 111 ? -1.912 -11.836 -15.422 1 87.12 111 LEU A O 1
ATOM 838 N N . GLU A 1 112 ? -2.424 -13.688 -16.531 1 86.56 112 GLU A N 1
ATOM 839 C CA . GLU A 1 112 ? -3.244 -12.914 -17.453 1 86.56 112 GLU A CA 1
ATOM 840 C C . GLU A 1 112 ? -4.5 -12.383 -16.766 1 86.56 112 GLU A C 1
ATOM 842 O O . GLU A 1 112 ? -4.961 -11.281 -17.078 1 86.56 112 GLU A O 1
ATOM 847 N N . TRP A 1 113 ? -5.012 -13.195 -15.898 1 86.69 113 TRP A N 1
ATOM 848 C CA . TRP A 1 113 ? -6.137 -12.719 -15.102 1 86.69 113 TRP A CA 1
ATOM 849 C C . TRP A 1 113 ? -5.73 -11.516 -14.258 1 86.69 113 TRP A C 1
ATOM 851 O O . TRP A 1 113 ? -6.445 -10.516 -14.211 1 86.69 113 TRP A O 1
ATOM 861 N N . VAL A 1 114 ? -4.637 -11.609 -13.672 1 89.69 114 VAL A N 1
ATOM 862 C CA . VAL A 1 114 ? -4.137 -10.531 -12.82 1 89.69 114 VAL A CA 1
ATOM 863 C C . VAL A 1 114 ? -3.9 -9.273 -13.656 1 89.69 114 VAL A C 1
ATOM 865 O O . VAL A 1 114 ? -4.266 -8.172 -13.25 1 89.69 114 VAL A O 1
ATOM 868 N N . ARG A 1 115 ? -3.383 -9.531 -14.781 1 91.81 115 ARG A N 1
ATOM 869 C CA . ARG A 1 115 ? -3.123 -8.406 -15.672 1 91.81 115 ARG A CA 1
ATOM 870 C C . ARG A 1 115 ? -4.41 -7.668 -16.016 1 91.81 115 ARG A C 1
ATOM 872 O O . ARG A 1 115 ? -4.477 -6.441 -15.914 1 91.81 115 ARG A O 1
ATOM 879 N N . SER A 1 116 ? -5.359 -8.414 -16.391 1 93.31 116 SER A N 1
ATOM 880 C CA . SER A 1 116 ? -6.641 -7.832 -16.781 1 93.31 116 SER A CA 1
ATOM 881 C C . SER A 1 116 ? -7.293 -7.094 -15.617 1 93.31 116 SER A C 1
ATOM 883 O O . SER A 1 116 ? -7.805 -5.984 -15.789 1 93.31 116 SER A O 1
ATOM 885 N N . LEU A 1 117 ? -7.215 -7.668 -14.5 1 94.5 117 LEU A N 1
ATOM 886 C CA . LEU A 1 117 ? -7.832 -7.078 -13.312 1 94.5 117 LEU A CA 1
ATOM 887 C C . LEU A 1 117 ? -7.105 -5.797 -12.906 1 94.5 117 LEU A C 1
ATOM 889 O O . LEU A 1 117 ? -7.746 -4.812 -12.531 1 94.5 117 LEU A O 1
ATOM 893 N N . LEU A 1 118 ? -5.816 -5.785 -12.953 1 94.56 118 LEU A N 1
ATOM 894 C CA . LEU A 1 118 ? -5.027 -4.602 -12.625 1 94.56 118 LEU A CA 1
ATOM 895 C C . LEU A 1 118 ? -5.336 -3.459 -13.586 1 94.56 118 LEU A C 1
ATOM 897 O O . LEU A 1 118 ? -5.422 -2.301 -13.18 1 94.56 118 LEU A O 1
ATOM 901 N N . ARG A 1 119 ? -5.574 -3.797 -14.797 1 93.62 119 ARG A N 1
ATOM 902 C CA . ARG A 1 119 ? -5.953 -2.779 -15.773 1 93.62 119 ARG A CA 1
ATOM 903 C C . ARG A 1 119 ? -7.297 -2.156 -15.422 1 93.62 119 ARG A C 1
ATOM 905 O O . ARG A 1 119 ? -7.465 -0.937 -15.508 1 93.62 119 ARG A O 1
ATOM 912 N N . MET A 1 120 ? -8.164 -2.955 -14.969 1 93.38 120 MET A N 1
ATOM 913 C CA . MET A 1 120 ? -9.492 -2.479 -14.594 1 93.38 120 MET A CA 1
ATOM 914 C C . MET A 1 120 ? -9.43 -1.642 -13.32 1 93.38 120 MET A C 1
ATOM 916 O O . MET A 1 120 ? -10.273 -0.774 -13.102 1 93.38 120 MET A O 1
ATOM 920 N N . SER A 1 121 ? -8.461 -1.908 -12.508 1 91.31 121 SER A N 1
ATOM 921 C CA . SER A 1 121 ? -8.344 -1.223 -11.219 1 91.31 121 SER A CA 1
ATOM 922 C C . SER A 1 121 ? -8.008 0.253 -11.414 1 91.31 121 SER A C 1
ATOM 924 O O . SER A 1 121 ? -8.211 1.063 -10.508 1 91.31 121 SER A O 1
ATOM 926 N N . VAL A 1 122 ? -7.5 0.645 -12.547 1 84.19 122 VAL A N 1
ATOM 927 C CA . VAL A 1 122 ? -7.156 2.029 -12.859 1 84.19 122 VAL A CA 1
ATOM 928 C C . VAL A 1 122 ? -8.406 2.904 -12.758 1 84.19 122 VAL A C 1
ATOM 930 O O . VAL A 1 122 ? -8.336 4.043 -12.289 1 84.19 122 VAL A O 1
ATOM 933 N N . GLU A 1 123 ? -9.539 2.289 -13.055 1 87.31 123 GLU A N 1
ATOM 934 C CA . GLU A 1 123 ? -10.766 3.08 -13.062 1 87.31 123 GLU A CA 1
ATOM 935 C C . GLU A 1 123 ? -11.68 2.699 -11.898 1 87.31 123 GLU A C 1
ATOM 937 O O . GLU A 1 123 ? -12.836 3.127 -11.844 1 87.31 123 GLU A O 1
ATOM 942 N N . SER A 1 124 ? -11.211 1.877 -11.062 1 91.25 124 SER A N 1
ATOM 943 C CA . SER A 1 124 ? -12.016 1.431 -9.93 1 91.25 124 SER A CA 1
ATOM 944 C C . SER A 1 124 ? -11.242 1.525 -8.625 1 91.25 124 SER A C 1
ATOM 946 O O . SER A 1 124 ? -10.398 0.673 -8.328 1 91.25 124 SER A O 1
ATOM 948 N N . ALA A 1 125 ? -11.688 2.486 -7.832 1 84.5 125 ALA A N 1
ATOM 949 C CA . ALA A 1 125 ? -11.039 2.662 -6.535 1 84.5 125 ALA A CA 1
ATOM 950 C C . ALA A 1 125 ? -11.227 1.424 -5.66 1 84.5 125 ALA A C 1
ATOM 952 O O . ALA A 1 125 ? -10.328 1.052 -4.902 1 84.5 125 ALA A O 1
ATOM 953 N N . ALA A 1 126 ? -12.375 0.84 -5.836 1 87.56 126 ALA A N 1
ATOM 954 C CA . ALA A 1 126 ? -12.672 -0.347 -5.039 1 87.56 126 ALA A CA 1
ATOM 955 C C . ALA A 1 126 ? -11.758 -1.507 -5.414 1 87.56 126 ALA A C 1
ATOM 957 O O . ALA A 1 126 ? -11.227 -2.199 -4.539 1 87.56 126 ALA A O 1
ATOM 958 N N . LEU A 1 127 ? -11.539 -1.67 -6.672 1 92.25 127 LEU A N 1
ATOM 959 C CA . LEU A 1 127 ? -10.664 -2.744 -7.133 1 92.25 127 LEU A CA 1
ATOM 960 C C . LEU A 1 127 ? -9.211 -2.457 -6.777 1 92.25 127 LEU A C 1
ATOM 962 O O . LEU A 1 127 ? -8.461 -3.373 -6.438 1 92.25 127 LEU A O 1
ATOM 966 N N . ARG A 1 128 ? -8.844 -1.214 -6.82 1 90.38 128 ARG A N 1
ATOM 967 C CA . ARG A 1 128 ? -7.504 -0.809 -6.418 1 90.38 128 ARG A CA 1
ATOM 968 C C . ARG A 1 128 ? -7.254 -1.123 -4.949 1 90.38 128 ARG A C 1
ATOM 970 O O . ARG A 1 128 ? -6.16 -1.557 -4.578 1 90.38 128 ARG A O 1
ATOM 977 N N . ALA A 1 129 ? -8.242 -0.912 -4.207 1 87.31 129 ALA A N 1
ATOM 978 C CA . ALA A 1 129 ? -8.133 -1.179 -2.773 1 87.31 129 ALA A CA 1
ATOM 979 C C . ALA A 1 129 ? -7.922 -2.666 -2.508 1 87.31 129 ALA A C 1
ATOM 981 O O . ALA A 1 129 ? -7.176 -3.043 -1.601 1 87.31 129 ALA A O 1
ATOM 982 N N . VAL A 1 130 ? -8.578 -3.463 -3.293 1 91.31 130 VAL A N 1
ATOM 983 C CA . VAL A 1 130 ? -8.43 -4.906 -3.145 1 91.31 130 VAL A CA 1
ATOM 984 C C . VAL A 1 130 ? -6.984 -5.312 -3.447 1 91.31 130 VAL A C 1
ATOM 986 O O . VAL A 1 130 ? -6.387 -6.102 -2.711 1 91.31 130 VAL A O 1
ATOM 989 N N . TRP A 1 131 ? -6.449 -4.777 -4.473 1 93.25 131 TRP A N 1
ATOM 990 C CA . TRP A 1 131 ? -5.07 -5.055 -4.852 1 93.25 131 TRP A CA 1
ATOM 991 C C . TRP A 1 131 ? -4.098 -4.543 -3.791 1 93.25 131 TRP A C 1
ATOM 993 O O . TRP A 1 131 ? -3.168 -5.25 -3.4 1 93.25 131 TRP A O 1
ATOM 1003 N N . ALA A 1 132 ? -4.328 -3.375 -3.318 1 89.81 132 ALA A N 1
ATOM 1004 C CA . ALA A 1 132 ? -3.479 -2.777 -2.293 1 89.81 132 ALA A CA 1
ATOM 1005 C C . ALA A 1 132 ? -3.461 -3.633 -1.029 1 89.81 132 ALA A C 1
ATOM 1007 O O . ALA A 1 132 ? -2.41 -3.811 -0.407 1 89.81 132 ALA A O 1
ATOM 1008 N N . ASP A 1 133 ? -4.598 -4.109 -0.731 1 88.75 133 ASP A N 1
ATOM 1009 C CA . ASP A 1 133 ? -4.707 -4.969 0.444 1 88.75 133 ASP A CA 1
ATOM 1010 C C . ASP A 1 133 ? -3.893 -6.25 0.266 1 88.75 133 ASP A C 1
ATOM 1012 O O . ASP A 1 133 ? -3.213 -6.691 1.194 1 88.75 133 ASP A O 1
ATOM 1016 N N . ALA A 1 134 ? -3.969 -6.828 -0.89 1 92.56 134 ALA A N 1
ATOM 1017 C CA . ALA A 1 134 ? -3.199 -8.031 -1.19 1 92.56 134 ALA A CA 1
ATOM 1018 C C . ALA A 1 134 ? -1.7 -7.762 -1.098 1 92.56 134 ALA A C 1
ATOM 1020 O O . ALA A 1 134 ? -0.952 -8.562 -0.535 1 92.56 134 ALA A O 1
ATOM 1021 N N . CYS A 1 135 ? -1.291 -6.633 -1.593 1 93.81 135 CYS A N 1
ATOM 1022 C CA . CYS A 1 135 ? 0.116 -6.254 -1.557 1 93.81 135 CYS A CA 1
ATOM 1023 C C . CYS A 1 135 ? 0.582 -6.02 -0.124 1 93.81 135 CYS A C 1
ATOM 1025 O O . CYS A 1 135 ? 1.683 -6.43 0.249 1 93.81 135 CYS A O 1
ATOM 1027 N N . HIS A 1 136 ? -0.271 -5.391 0.603 1 89.56 136 HIS A N 1
ATOM 1028 C CA . HIS A 1 136 ? 0.064 -5.137 1.999 1 89.56 136 HIS A CA 1
ATOM 1029 C C . HIS A 1 136 ? 0.201 -6.438 2.779 1 89.56 136 HIS A C 1
ATOM 1031 O O . HIS A 1 136 ? 1.141 -6.602 3.561 1 89.56 136 HIS A O 1
ATOM 1037 N N . ALA A 1 137 ? -0.729 -7.34 2.564 1 90.38 137 ALA A N 1
ATOM 1038 C CA . ALA A 1 137 ? -0.669 -8.633 3.248 1 90.38 137 ALA A CA 1
ATOM 1039 C C . ALA A 1 137 ? 0.599 -9.391 2.875 1 90.38 137 ALA A C 1
ATOM 1041 O O . ALA A 1 137 ? 1.232 -10.016 3.73 1 90.38 137 ALA A O 1
ATOM 1042 N N . SER A 1 138 ? 0.91 -9.359 1.65 1 94.44 138 SER A N 1
ATOM 1043 C CA . SER A 1 138 ? 2.133 -10.008 1.191 1 94.44 138 SER A CA 1
ATOM 1044 C C . SER A 1 138 ? 3.367 -9.375 1.817 1 94.44 138 SER A C 1
ATOM 1046 O O . SER A 1 138 ? 4.336 -10.07 2.137 1 94.44 138 SER A O 1
ATOM 1048 N N . GLU A 1 139 ? 3.342 -8.062 1.922 1 95.38 139 GLU A N 1
ATOM 1049 C CA . GLU A 1 139 ? 4.445 -7.355 2.568 1 95.38 139 GLU A CA 1
ATOM 1050 C C . GLU A 1 139 ? 4.637 -7.832 4.008 1 95.38 139 GLU A C 1
ATOM 1052 O O . GLU A 1 139 ? 5.77 -7.988 4.469 1 95.38 139 GLU A O 1
ATOM 1057 N N . GLN A 1 140 ? 3.553 -8.062 4.707 1 92.56 140 GLN A N 1
ATOM 1058 C CA . GLN A 1 140 ? 3.633 -8.562 6.074 1 92.56 140 GLN A CA 1
ATOM 1059 C C . GLN A 1 140 ? 4.223 -9.969 6.113 1 92.56 140 GLN A C 1
ATOM 1061 O O . GLN A 1 140 ? 5.039 -10.281 6.98 1 92.56 140 GLN A O 1
ATOM 1066 N N . THR A 1 141 ? 3.803 -10.773 5.195 1 95.06 141 THR A N 1
ATOM 1067 C CA . THR A 1 141 ? 4.383 -12.109 5.086 1 95.06 141 THR A CA 1
ATOM 1068 C C . THR A 1 141 ? 5.883 -12.023 4.809 1 95.06 141 THR A C 1
ATOM 1070 O O . THR A 1 141 ? 6.672 -12.75 5.414 1 95.06 141 THR A O 1
ATOM 1073 N N . LEU A 1 142 ? 6.266 -11.141 3.924 1 96.69 142 LEU A N 1
ATOM 1074 C CA . LEU A 1 142 ? 7.676 -10.969 3.582 1 96.69 142 LEU A CA 1
ATOM 1075 C C . LEU A 1 142 ? 8.477 -10.516 4.797 1 96.69 142 LEU A C 1
ATOM 1077 O O . LEU A 1 142 ? 9.617 -10.945 4.988 1 96.69 142 LEU A O 1
ATOM 1081 N N . LEU A 1 143 ? 7.906 -9.641 5.574 1 95.31 143 LEU A N 1
ATOM 1082 C CA . LEU A 1 143 ? 8.555 -9.188 6.801 1 95.31 143 LEU A CA 1
ATOM 1083 C C . LEU A 1 143 ? 8.875 -10.367 7.711 1 95.31 143 LEU A C 1
ATOM 1085 O O . LEU A 1 143 ? 9.984 -10.461 8.242 1 95.31 143 LEU A O 1
ATOM 1089 N N . GLU A 1 144 ? 7.918 -11.258 7.852 1 93.94 144 GLU A N 1
ATOM 1090 C CA . GLU A 1 144 ? 8.133 -12.461 8.664 1 93.94 144 GLU A CA 1
ATOM 1091 C C . GLU A 1 144 ? 9.242 -13.328 8.078 1 93.94 144 GLU A C 1
ATOM 1093 O O . GLU A 1 144 ? 10.109 -13.812 8.805 1 93.94 144 GLU A O 1
ATOM 1098 N N . VAL A 1 145 ? 9.203 -13.5 6.836 1 94.88 145 VAL A N 1
ATOM 1099 C CA . VAL A 1 145 ? 10.156 -14.344 6.125 1 94.88 145 VAL A CA 1
ATOM 1100 C C . VAL A 1 145 ? 11.562 -13.773 6.277 1 94.88 145 VAL A C 1
ATOM 1102 O O . VAL A 1 145 ? 12.508 -14.508 6.551 1 94.88 145 VAL A O 1
ATOM 1105 N N . LEU A 1 146 ? 11.734 -12.484 6.09 1 94 146 LEU A N 1
ATOM 1106 C CA . LEU A 1 146 ? 13.039 -11.844 6.215 1 94 146 LEU A CA 1
ATOM 1107 C C . LEU A 1 146 ? 13.562 -11.945 7.645 1 94 146 LEU A C 1
ATOM 1109 O O . LEU A 1 146 ? 14.766 -12.102 7.863 1 94 146 LEU A O 1
ATOM 1113 N N . GLY A 1 147 ? 12.664 -11.82 8.609 1 92.12 147 GLY A N 1
ATOM 1114 C CA . GLY A 1 147 ? 13.039 -12.039 9.992 1 92.12 147 GLY A CA 1
ATOM 1115 C C . GLY A 1 147 ? 13.594 -13.43 10.25 1 92.12 147 GLY A C 1
ATOM 1116 O O . GLY A 1 147 ? 14.594 -13.586 10.953 1 92.12 147 GLY A O 1
ATOM 1117 N N . GLU A 1 148 ? 12.875 -14.406 9.711 1 90.06 148 GLU A N 1
ATOM 1118 C CA . GLU A 1 148 ? 13.312 -15.789 9.836 1 90.06 148 GLU A CA 1
ATOM 1119 C C . GLU A 1 148 ? 14.695 -15.984 9.219 1 90.06 148 GLU A C 1
ATOM 1121 O O . GLU A 1 148 ? 15.555 -16.656 9.805 1 90.06 148 GLU A O 1
ATOM 1126 N N . ARG A 1 149 ? 14.953 -15.422 8.094 1 88.69 149 ARG A N 1
ATOM 1127 C CA . ARG A 1 149 ? 16.219 -15.562 7.398 1 88.69 149 ARG A CA 1
ATOM 1128 C C . ARG A 1 149 ? 17.344 -14.852 8.148 1 88.69 149 ARG A C 1
ATOM 1130 O O . ARG A 1 149 ? 18.469 -15.344 8.203 1 88.69 149 ARG A O 1
ATOM 1137 N N . ALA A 1 150 ? 17.047 -13.68 8.695 1 84.25 150 ALA A N 1
ATOM 1138 C CA . ALA A 1 150 ? 18.047 -12.914 9.461 1 84.25 150 ALA A CA 1
ATOM 1139 C C . ALA A 1 150 ? 18.453 -13.656 10.727 1 84.25 150 ALA A C 1
ATOM 1141 O O . ALA A 1 150 ? 19.609 -13.594 11.148 1 84.25 150 ALA A O 1
ATOM 1142 N N . ALA A 1 151 ? 17.5 -14.273 11.375 1 80.38 151 ALA A N 1
ATOM 1143 C CA . ALA A 1 151 ? 17.75 -15 12.609 1 80.38 151 ALA A CA 1
ATOM 1144 C C . ALA A 1 151 ? 18.672 -16.188 12.367 1 80.38 151 ALA A C 1
ATOM 1146 O O . ALA A 1 151 ? 19.438 -16.578 13.258 1 80.38 151 ALA A O 1
ATOM 1147 N N . LEU A 1 152 ? 18.531 -16.766 11.266 1 70.88 152 L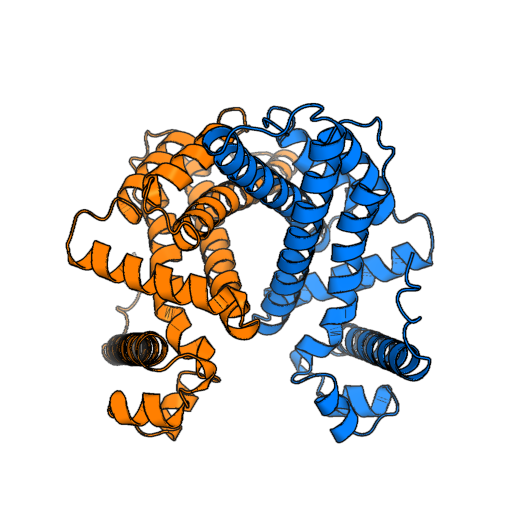EU A N 1
ATOM 1148 C CA . LEU A 1 152 ? 19.375 -17.906 10.922 1 70.88 152 LEU A CA 1
ATOM 1149 C C . LEU A 1 152 ? 20.844 -17.5 10.82 1 70.88 152 LEU A C 1
ATOM 1151 O O . LEU A 1 152 ? 21.734 -18.312 11.07 1 70.88 152 LEU A O 1
ATOM 1155 N N . GLY A 1 153 ? 21 -16.266 10.438 1 64.81 153 GLY A N 1
ATOM 1156 C CA . GLY A 1 153 ? 22.359 -15.789 10.305 1 64.81 153 GLY A CA 1
ATOM 1157 C C . GLY A 1 153 ? 22.938 -15.25 11.602 1 64.81 153 GLY A C 1
ATOM 1158 O O . GLY A 1 153 ? 24.141 -15.016 11.703 1 64.81 153 GLY A O 1
ATOM 1159 N N . GLU A 1 154 ? 22.016 -14.75 12.469 1 64.19 154 GLU A N 1
ATOM 1160 C CA . GLU A 1 154 ? 22.484 -14.109 13.703 1 64.19 154 GLU A CA 1
ATOM 1161 C C . GLU A 1 154 ? 22.766 -15.148 14.789 1 64.19 154 GLU A C 1
ATOM 1163 O O . GLU A 1 154 ? 21.938 -16.047 15.023 1 64.19 154 GLU A O 1
ATOM 1168 N N . ARG A 1 155 ? 24.031 -15.594 15.008 1 54.41 155 ARG A N 1
ATOM 1169 C CA . ARG A 1 155 ? 24.406 -16.453 16.125 1 54.41 155 ARG A CA 1
ATOM 1170 C C . ARG A 1 155 ? 23.984 -15.836 17.453 1 54.41 155 ARG A C 1
ATOM 1172 O O . ARG A 1 155 ? 23.797 -16.547 18.453 1 54.41 155 ARG A O 1
ATOM 1179 N N . VAL A 1 156 ? 24.125 -14.453 17.578 1 52.84 156 VAL A N 1
ATOM 1180 C CA . VAL A 1 156 ? 23.953 -13.828 18.875 1 52.84 156 VAL A CA 1
ATOM 1181 C C . VAL A 1 156 ? 22.781 -12.844 18.828 1 52.84 156 VAL A C 1
ATOM 1183 O O . VAL A 1 156 ? 22.562 -12.195 17.797 1 52.84 156 VAL A O 1
ATOM 1186 N N . GLY A 1 157 ? 21.766 -12.953 19.672 1 54.56 157 GLY A N 1
ATOM 1187 C CA . GLY A 1 157 ? 20.609 -12.078 19.781 1 54.56 157 GLY A CA 1
ATOM 1188 C C . GLY A 1 157 ? 20.969 -10.617 19.969 1 54.56 157 GLY A C 1
ATOM 1189 O O . GLY A 1 157 ? 21.906 -10.297 20.703 1 54.56 157 GLY A O 1
ATOM 1190 N N . PRO A 1 158 ? 20.609 -9.703 19.172 1 56 158 PRO A N 1
ATOM 1191 C CA . PRO A 1 158 ? 21 -8.297 19.328 1 56 158 PRO A CA 1
ATOM 1192 C C . PRO A 1 158 ? 20.5 -7.676 20.625 1 56 158 PRO A C 1
ATOM 1194 O O . PRO A 1 158 ? 19.547 -8.164 21.219 1 56 158 PRO A O 1
ATOM 1197 N N . GLY A 1 159 ? 21.391 -6.781 21.328 1 54.47 159 GLY A N 1
ATOM 1198 C CA . GLY A 1 159 ? 20.859 -5.926 22.375 1 54.47 159 GLY A CA 1
ATOM 1199 C C . GLY A 1 159 ? 19.609 -5.164 21.953 1 54.47 159 GLY A C 1
ATOM 1200 O O . GLY A 1 159 ? 19.203 -5.223 20.797 1 54.47 159 GLY A O 1
ATOM 1201 N N . ARG A 1 160 ? 18.875 -4.625 22.938 1 51.31 160 ARG A N 1
ATOM 1202 C CA . ARG A 1 160 ? 17.578 -3.979 22.719 1 51.31 160 ARG A CA 1
ATOM 1203 C C . ARG A 1 160 ? 17.656 -2.967 21.594 1 51.31 160 ARG A C 1
ATOM 1205 O O . ARG A 1 160 ? 16.766 -2.926 20.734 1 51.31 160 ARG A O 1
ATOM 1212 N N . GLN A 1 161 ? 18.656 -2.061 21.734 1 54.34 161 GLN A N 1
ATOM 1213 C CA . GLN A 1 161 ? 18.812 -1.037 20.703 1 54.34 161 GLN A CA 1
ATOM 1214 C C . GLN A 1 161 ? 19.078 -1.665 19.328 1 54.34 161 GLN A C 1
ATOM 1216 O O . GLN A 1 161 ? 18.531 -1.219 18.328 1 54.34 161 GLN A O 1
ATOM 1221 N N . ALA A 1 162 ? 19.844 -2.695 19.375 1 58.62 162 ALA A N 1
ATOM 1222 C CA . ALA A 1 162 ? 20.141 -3.436 18.156 1 58.62 162 ALA A CA 1
ATOM 1223 C C . ALA A 1 162 ? 18.922 -4.168 17.641 1 58.62 162 ALA A C 1
ATOM 1225 O O . ALA A 1 162 ? 18.703 -4.246 16.422 1 58.62 162 ALA A O 1
ATOM 1226 N N . GLY A 1 163 ? 18.094 -4.387 18.625 1 66.62 163 GLY A N 1
ATOM 1227 C CA . GLY A 1 163 ? 16.875 -5.074 18.266 1 66.62 163 GLY A CA 1
ATOM 1228 C C . GLY A 1 163 ? 15.875 -4.18 17.547 1 66.62 163 GLY A C 1
ATOM 1229 O O . GLY A 1 163 ? 15.297 -4.574 16.531 1 66.62 163 GLY A O 1
ATOM 1230 N N . ALA A 1 164 ? 15.75 -2.969 18.109 1 67.19 164 ALA A N 1
ATOM 1231 C CA . ALA A 1 164 ? 14.828 -2.012 17.5 1 67.19 164 ALA A CA 1
ATOM 1232 C C . ALA A 1 164 ? 15.281 -1.615 16.094 1 67.19 164 ALA A C 1
ATOM 1234 O O . ALA A 1 164 ? 14.469 -1.518 15.18 1 67.19 164 ALA A O 1
ATOM 1235 N N . ALA A 1 165 ? 16.547 -1.356 16.062 1 68.69 165 ALA A N 1
ATOM 1236 C CA . ALA A 1 165 ? 17.109 -1.004 14.758 1 68.69 165 ALA A CA 1
ATOM 1237 C C . ALA A 1 165 ? 16.922 -2.145 13.758 1 68.69 165 ALA A C 1
ATOM 1239 O O . ALA A 1 165 ? 16.594 -1.911 12.586 1 68.69 165 ALA A O 1
ATOM 1240 N N . ARG A 1 166 ? 17.078 -3.23 14.32 1 71.81 166 ARG A N 1
ATOM 1241 C CA . ARG A 1 166 ? 16.938 -4.398 13.461 1 71.81 166 ARG A CA 1
ATOM 1242 C C . ARG A 1 166 ? 15.492 -4.551 12.984 1 71.81 166 ARG A C 1
ATOM 1244 O O . ARG A 1 166 ? 15.242 -4.906 11.836 1 71.81 166 ARG A O 1
ATOM 1251 N N . SER A 1 167 ? 14.688 -4.102 13.844 1 86.19 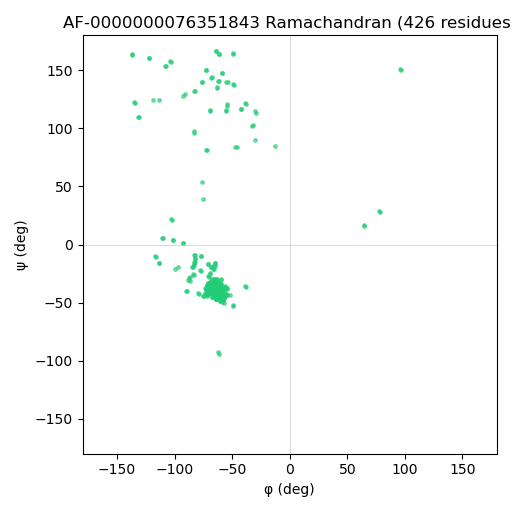167 SER A N 1
ATOM 1252 C CA . SER A 1 167 ? 13.273 -4.195 13.492 1 86.19 167 SER A CA 1
ATOM 1253 C C . SER A 1 167 ? 12.906 -3.199 12.398 1 86.19 167 SER A C 1
ATOM 1255 O O . SER A 1 167 ? 12.195 -3.545 11.453 1 86.19 167 SER A O 1
ATOM 1257 N N . LEU A 1 168 ? 13.484 -2.008 12.477 1 91.62 168 LEU A N 1
ATOM 1258 C CA . LEU A 1 168 ? 13.219 -0.991 11.461 1 91.62 168 LEU A CA 1
ATOM 1259 C C . LEU A 1 168 ? 13.812 -1.39 10.117 1 91.62 168 LEU A C 1
ATOM 1261 O O . LEU A 1 168 ? 13.172 -1.228 9.078 1 91.62 168 LEU A O 1
ATOM 1265 N N . ASP A 1 169 ? 15.031 -1.966 10.203 1 93.5 169 ASP A N 1
ATOM 1266 C CA . ASP A 1 169 ? 15.719 -2.385 8.984 1 93.5 169 ASP A CA 1
ATOM 1267 C C . ASP A 1 169 ? 14.938 -3.484 8.266 1 93.5 169 ASP A C 1
ATOM 1269 O O . ASP A 1 169 ? 14.82 -3.463 7.035 1 93.5 169 ASP A O 1
ATOM 1273 N N . LEU A 1 170 ? 14.422 -4.383 9.023 1 94.94 170 LEU A N 1
ATOM 1274 C CA . LEU A 1 170 ? 13.656 -5.488 8.453 1 94.94 170 LEU A CA 1
ATOM 1275 C C . LEU A 1 170 ? 12.352 -4.988 7.844 1 94.94 170 LEU A C 1
ATOM 1277 O O . LEU A 1 170 ? 11.969 -5.418 6.754 1 94.94 170 LEU A O 1
ATOM 1281 N N . ARG A 1 171 ? 11.68 -4.07 8.539 1 96.06 171 ARG A N 1
ATOM 1282 C CA . ARG A 1 171 ? 10.43 -3.5 8.047 1 96.06 171 ARG A CA 1
ATOM 1283 C C . ARG A 1 171 ? 10.656 -2.744 6.738 1 96.06 171 ARG A C 1
ATOM 1285 O O . ARG A 1 171 ? 9.883 -2.898 5.789 1 96.06 171 ARG A O 1
ATOM 1292 N N . LEU A 1 172 ? 11.695 -1.995 6.746 1 97.5 172 LEU A N 1
ATOM 1293 C CA . LEU A 1 172 ? 12.008 -1.225 5.547 1 97.5 172 LEU A CA 1
ATOM 1294 C C . LEU A 1 172 ? 12.367 -2.146 4.387 1 97.5 172 LEU A C 1
ATOM 1296 O O . LEU A 1 172 ? 11.93 -1.935 3.256 1 97.5 172 LEU A O 1
ATOM 1300 N N . ALA A 1 173 ? 13.172 -3.188 4.676 1 97.31 173 ALA A N 1
ATOM 1301 C CA . ALA A 1 173 ? 13.57 -4.141 3.643 1 97.31 173 ALA A CA 1
ATOM 1302 C C . ALA A 1 173 ? 12.352 -4.812 3.016 1 97.31 173 ALA A C 1
ATOM 1304 O O . ALA A 1 173 ? 12.258 -4.918 1.791 1 97.31 173 ALA A O 1
ATOM 1305 N N . ALA A 1 174 ? 11.422 -5.23 3.836 1 97.62 174 ALA A N 1
ATOM 1306 C CA . ALA A 1 174 ? 10.203 -5.875 3.346 1 97.62 174 ALA A CA 1
ATOM 1307 C C . ALA A 1 174 ? 9.375 -4.914 2.5 1 97.62 174 ALA A C 1
ATOM 1309 O O . ALA A 1 174 ? 8.859 -5.289 1.448 1 97.62 174 ALA A O 1
ATOM 1310 N N . ALA A 1 175 ? 9.305 -3.701 2.967 1 97.56 175 ALA A N 1
ATOM 1311 C CA . ALA A 1 175 ? 8.484 -2.695 2.293 1 97.56 175 ALA A CA 1
ATOM 1312 C C . ALA A 1 175 ? 9.062 -2.338 0.929 1 97.56 175 ALA A C 1
ATOM 1314 O O . ALA A 1 175 ? 8.336 -2.271 -0.065 1 97.56 175 ALA A O 1
ATOM 1315 N N . VAL A 1 176 ? 10.359 -2.127 0.876 1 97.81 176 VAL A N 1
ATOM 1316 C CA . VAL A 1 176 ? 10.969 -1.686 -0.375 1 97.81 176 VAL A CA 1
ATOM 1317 C C . VAL A 1 176 ? 10.992 -2.844 -1.371 1 97.81 176 VAL A C 1
ATOM 1319 O O . VAL A 1 176 ? 10.797 -2.641 -2.572 1 97.81 176 VAL A O 1
ATOM 1322 N N . ALA A 1 177 ? 11.266 -4.066 -0.893 1 97.88 177 ALA A N 1
ATOM 1323 C CA . ALA A 1 177 ? 11.211 -5.23 -1.771 1 97.88 177 ALA A CA 1
ATOM 1324 C C . ALA A 1 177 ? 9.805 -5.414 -2.35 1 97.88 177 ALA A C 1
ATOM 1326 O O . ALA A 1 177 ? 9.648 -5.645 -3.551 1 97.88 177 ALA A O 1
ATOM 1327 N N . SER A 1 178 ? 8.836 -5.316 -1.493 1 97.44 178 SER A N 1
ATOM 1328 C CA . SER A 1 178 ? 7.445 -5.441 -1.917 1 97.44 178 SER A CA 1
ATOM 1329 C C . SER A 1 178 ? 7.078 -4.355 -2.926 1 97.44 178 SER A C 1
ATOM 1331 O O . SER A 1 178 ? 6.391 -4.629 -3.912 1 97.44 178 SER A O 1
ATOM 1333 N N . ALA A 1 179 ? 7.527 -3.141 -2.664 1 97.25 179 ALA A N 1
ATOM 1334 C CA . ALA A 1 179 ? 7.27 -2.035 -3.584 1 97.25 179 ALA A CA 1
ATOM 1335 C C . ALA A 1 179 ? 7.887 -2.303 -4.953 1 97.25 179 ALA A C 1
ATOM 1337 O O . ALA A 1 179 ? 7.27 -2.035 -5.984 1 97.25 179 ALA A O 1
ATOM 1338 N N . ALA A 1 180 ? 9.094 -2.82 -4.957 1 97.62 180 ALA A N 1
ATOM 1339 C CA . ALA A 1 180 ? 9.797 -3.104 -6.203 1 97.62 180 ALA A CA 1
ATOM 1340 C C . ALA A 1 180 ? 9.023 -4.109 -7.055 1 97.62 180 ALA A C 1
ATOM 1342 O O . ALA A 1 180 ? 8.789 -3.875 -8.242 1 97.62 180 ALA A O 1
ATOM 1343 N N . VAL A 1 181 ? 8.586 -5.148 -6.418 1 97.06 181 VAL A N 1
ATOM 1344 C CA . VAL A 1 181 ? 7.883 -6.203 -7.145 1 97.06 181 VAL A CA 1
ATOM 1345 C C . VAL A 1 181 ? 6.5 -5.703 -7.562 1 97.06 181 VAL A C 1
ATOM 1347 O O . VAL A 1 181 ? 6.07 -5.926 -8.695 1 97.06 181 VAL A O 1
ATOM 1350 N N . ARG A 1 182 ? 5.809 -5.008 -6.684 1 96.25 182 ARG A N 1
ATOM 1351 C CA . ARG A 1 182 ? 4.504 -4.434 -6.992 1 96.25 182 ARG A CA 1
ATOM 1352 C C . ARG A 1 182 ? 4.582 -3.514 -8.203 1 96.25 182 ARG A C 1
ATOM 1354 O O . ARG A 1 182 ? 3.771 -3.623 -9.125 1 96.25 182 ARG A O 1
ATOM 1361 N N . VAL A 1 183 ? 5.602 -2.637 -8.234 1 96.38 183 VAL A N 1
ATOM 1362 C CA . VAL A 1 183 ? 5.777 -1.694 -9.336 1 96.38 183 VAL A CA 1
ATOM 1363 C C . VAL A 1 183 ? 6.047 -2.455 -10.625 1 96.38 183 VAL A C 1
ATOM 1365 O O . VAL A 1 183 ? 5.508 -2.113 -11.68 1 96.38 183 VAL A O 1
ATOM 1368 N N . GLY A 1 184 ? 6.906 -3.504 -10.539 1 95.69 184 GLY A N 1
ATOM 1369 C CA . GLY A 1 184 ? 7.172 -4.32 -11.711 1 95.69 184 GLY A CA 1
ATOM 1370 C C . GLY A 1 184 ? 5.918 -4.949 -12.297 1 95.69 184 GLY A C 1
ATOM 1371 O O . GLY A 1 184 ? 5.684 -4.863 -13.508 1 95.69 184 GLY A O 1
ATOM 1372 N N . VAL A 1 185 ? 5.086 -5.465 -11.469 1 94.56 185 VAL A N 1
ATOM 1373 C CA . VAL A 1 185 ? 3.873 -6.152 -11.891 1 94.56 185 VAL A CA 1
ATOM 1374 C C . VAL A 1 185 ? 2.863 -5.141 -12.43 1 94.56 185 VAL A C 1
ATOM 1376 O O . VAL A 1 185 ? 2.225 -5.379 -13.453 1 94.56 185 VAL A O 1
ATOM 1379 N N . GLU A 1 186 ? 2.693 -4.035 -11.789 1 94.25 186 GLU A N 1
ATOM 1380 C CA . GLU A 1 186 ? 1.769 -2.994 -12.227 1 94.25 186 GLU A CA 1
ATOM 1381 C C . GLU A 1 186 ? 2.189 -2.412 -13.57 1 94.25 186 GLU A C 1
ATOM 1383 O O . GLU A 1 186 ? 1.349 -2.174 -14.445 1 94.25 186 GLU A O 1
ATOM 1388 N N . THR A 1 187 ? 3.504 -2.16 -13.711 1 93.88 187 THR A N 1
ATOM 1389 C CA . THR A 1 187 ? 4.016 -1.638 -14.969 1 93.88 187 THR A CA 1
ATOM 1390 C C . THR A 1 187 ? 3.791 -2.639 -16.094 1 93.88 187 THR A C 1
ATOM 1392 O O . THR A 1 187 ? 3.387 -2.26 -17.203 1 93.88 187 THR A O 1
ATOM 1395 N N . TRP A 1 188 ? 4.043 -3.859 -15.82 1 93.25 188 TRP A N 1
ATOM 1396 C CA . TRP A 1 188 ? 3.787 -4.926 -16.781 1 93.25 188 TRP A CA 1
ATOM 1397 C C . TRP A 1 188 ? 2.328 -4.922 -17.219 1 93.25 188 TRP A C 1
ATOM 1399 O O . TRP A 1 188 ? 2.031 -5.031 -18.422 1 93.25 188 TRP A O 1
ATOM 1409 N N . ALA A 1 189 ? 1.453 -4.773 -16.281 1 92.94 189 ALA A N 1
ATOM 1410 C CA . ALA A 1 189 ? 0.023 -4.832 -16.562 1 92.94 189 ALA A CA 1
ATOM 1411 C C . ALA A 1 189 ? -0.406 -3.666 -17.453 1 92.94 189 ALA A C 1
ATOM 1413 O O . ALA A 1 189 ? -1.319 -3.805 -18.281 1 92.94 189 ALA A O 1
ATOM 1414 N N . GLU A 1 190 ? 0.216 -2.57 -17.328 1 89.44 190 GLU A N 1
ATOM 1415 C CA . GLU A 1 190 ? -0.15 -1.369 -18.062 1 89.44 190 GLU A CA 1
ATOM 1416 C C . GLU A 1 190 ? 0.469 -1.372 -19.469 1 89.44 190 GLU A C 1
ATOM 1418 O O . GLU A 1 190 ? 0.028 -0.633 -20.344 1 89.44 190 GLU A O 1
ATOM 1423 N N . ASP A 1 191 ? 1.583 -2.09 -19.562 1 83.19 191 ASP A N 1
ATOM 1424 C CA . ASP A 1 191 ? 2.328 -2.084 -20.828 1 83.19 191 ASP A CA 1
ATOM 1425 C C . ASP A 1 191 ? 1.56 -2.814 -21.922 1 83.19 191 ASP A C 1
ATOM 1427 O O . ASP A 1 191 ? 1.3 -4.016 -21.812 1 83.19 191 ASP A O 1
ATOM 1431 N N . ALA A 1 192 ? 1.229 -2.117 -22.844 1 71.06 192 ALA A N 1
ATOM 1432 C CA . ALA A 1 192 ? 0.464 -2.689 -23.953 1 71.06 192 ALA A CA 1
ATOM 1433 C C . ALA A 1 192 ? 1.387 -3.332 -24.984 1 71.06 192 ALA A C 1
ATOM 1435 O O . ALA A 1 192 ? 0.952 -4.168 -25.781 1 71.06 192 ALA A O 1
ATOM 1436 N N . SER A 1 193 ? 2.633 -2.883 -24.859 1 67.12 193 SER A N 1
ATOM 1437 C CA . SER A 1 193 ? 3.545 -3.283 -25.938 1 67.12 193 SER A CA 1
ATOM 1438 C C . SER A 1 193 ? 3.994 -4.73 -25.766 1 67.12 193 SER A C 1
ATOM 1440 O O . SER A 1 193 ? 4.484 -5.348 -26.703 1 67.12 193 SER A O 1
ATOM 1442 N N . GLY A 1 194 ? 3.672 -5.324 -24.609 1 63.81 194 GLY A N 1
ATOM 1443 C CA . GLY A 1 194 ? 3.994 -6.715 -24.328 1 63.81 194 GLY A CA 1
ATOM 1444 C C . GLY A 1 194 ? 5.488 -6.98 -24.266 1 63.81 194 GLY A C 1
ATOM 1445 O O . GLY A 1 194 ? 5.934 -8.109 -24.469 1 63.81 194 GLY A O 1
ATOM 1446 N N . GLY A 1 195 ? 6.273 -6.008 -24.141 1 76.12 195 GLY A N 1
ATOM 1447 C CA . GLY A 1 195 ? 7.715 -6.203 -24.141 1 76.12 195 GLY A CA 1
ATOM 1448 C C . GLY A 1 195 ? 8.195 -7.09 -23 1 76.12 195 GLY A C 1
ATOM 1449 O O . GLY A 1 195 ? 7.926 -8.289 -22.984 1 76.12 195 GLY A O 1
ATOM 1450 N N . ASP A 1 196 ? 8.594 -6.633 -21.891 1 82.88 196 ASP A N 1
ATOM 1451 C CA . ASP A 1 196 ? 9.164 -7.391 -20.781 1 82.88 196 ASP A CA 1
ATOM 1452 C C . ASP A 1 196 ? 8.07 -8.023 -19.922 1 82.88 196 ASP A C 1
ATOM 1454 O O . ASP A 1 196 ? 7.047 -7.391 -19.656 1 82.88 196 ASP A O 1
ATOM 1458 N N . GLY A 1 197 ? 8.242 -9.336 -19.625 1 90.06 197 GLY A N 1
ATOM 1459 C CA . GLY A 1 197 ? 7.348 -9.992 -18.688 1 90.06 197 GLY A CA 1
ATOM 1460 C C . GLY A 1 197 ? 7.426 -9.422 -17.281 1 90.06 197 GLY A C 1
ATOM 1461 O O . GLY A 1 197 ? 8.305 -8.609 -16.984 1 90.06 197 GLY A O 1
ATOM 1462 N N . PRO A 1 198 ? 6.434 -9.789 -16.469 1 92 198 PRO A N 1
ATOM 1463 C CA . PRO A 1 198 ? 6.406 -9.242 -15.102 1 92 198 PRO A CA 1
ATOM 1464 C C . PRO A 1 198 ? 7.664 -9.594 -14.305 1 92 198 PRO A C 1
ATOM 1466 O O . PRO A 1 198 ? 8.125 -8.781 -13.492 1 92 198 PRO A O 1
ATOM 1469 N N . ALA A 1 199 ? 8.227 -10.773 -14.547 1 93.44 199 ALA A N 1
ATOM 1470 C CA . ALA A 1 199 ? 9.445 -11.172 -13.844 1 93.44 199 ALA A CA 1
ATOM 1471 C C . ALA A 1 199 ? 10.609 -10.258 -14.203 1 93.44 199 ALA A C 1
ATOM 1473 O O . ALA A 1 199 ? 11.344 -9.805 -13.32 1 93.44 199 ALA A O 1
ATOM 1474 N N . ALA A 1 200 ? 10.742 -10.008 -15.469 1 93.5 200 ALA A N 1
ATOM 1475 C CA . ALA A 1 200 ? 11.844 -9.172 -15.938 1 93.5 200 ALA A CA 1
ATOM 1476 C C . ALA A 1 200 ? 11.734 -7.758 -15.375 1 93.5 200 ALA A C 1
ATOM 1478 O O . ALA A 1 200 ? 12.734 -7.176 -14.945 1 93.5 200 ALA A O 1
ATOM 1479 N N . LEU A 1 201 ? 10.562 -7.203 -15.359 1 94.12 201 LEU A N 1
ATOM 1480 C CA . LEU A 1 201 ? 10.359 -5.848 -14.852 1 94.12 201 LEU A CA 1
ATOM 1481 C C . LEU A 1 201 ? 10.57 -5.797 -13.344 1 94.12 201 LEU A C 1
ATOM 1483 O O . LEU A 1 201 ? 11.164 -4.844 -12.828 1 94.12 201 LEU A O 1
ATOM 1487 N N . ALA A 1 202 ? 10.078 -6.797 -12.633 1 95.81 202 ALA A N 1
ATOM 1488 C CA . ALA A 1 202 ? 10.312 -6.871 -11.188 1 95.81 202 ALA A CA 1
ATOM 1489 C C . ALA A 1 202 ? 11.805 -6.984 -10.883 1 95.81 202 ALA A C 1
ATOM 1491 O O . ALA A 1 202 ? 12.305 -6.352 -9.953 1 95.81 202 ALA A O 1
ATOM 1492 N N . GLU A 1 203 ? 12.5 -7.762 -11.68 1 95.75 203 GLU A N 1
ATOM 1493 C CA . GLU A 1 203 ? 13.945 -7.922 -11.492 1 95.75 203 GLU A CA 1
ATOM 1494 C C . GLU A 1 203 ? 14.68 -6.609 -11.734 1 95.75 203 GLU A C 1
ATOM 1496 O O . GLU A 1 203 ? 15.656 -6.305 -11.047 1 95.75 203 GLU A O 1
ATOM 1501 N N . ARG A 1 204 ? 14.242 -5.934 -12.734 1 94.81 204 ARG A N 1
ATOM 1502 C CA . ARG A 1 204 ? 14.836 -4.625 -12.992 1 94.81 204 ARG A CA 1
ATOM 1503 C C . ARG A 1 204 ? 14.648 -3.691 -11.805 1 94.81 204 ARG A C 1
ATOM 1505 O O . ARG A 1 204 ? 15.562 -2.951 -11.438 1 94.81 204 ARG A O 1
ATOM 1512 N N . CYS A 1 205 ? 13.508 -3.713 -11.219 1 97.25 205 CYS A N 1
ATOM 1513 C CA . CYS A 1 205 ? 13.227 -2.889 -10.047 1 97.25 205 CYS A CA 1
ATOM 1514 C C . CYS A 1 205 ? 14.102 -3.303 -8.875 1 97.25 205 CYS A C 1
ATOM 1516 O O . CYS A 1 205 ? 14.664 -2.451 -8.18 1 97.25 205 CYS A O 1
ATOM 1518 N N . LEU A 1 206 ? 14.234 -4.621 -8.695 1 97.25 206 LEU A N 1
ATOM 1519 C CA . LEU A 1 206 ? 15.078 -5.109 -7.613 1 97.25 206 LEU A CA 1
ATOM 1520 C C . LEU A 1 206 ? 16.547 -4.742 -7.852 1 97.25 206 LEU A C 1
ATOM 1522 O O . LEU A 1 206 ? 17.281 -4.457 -6.902 1 97.25 206 LEU A O 1
ATOM 1526 N N . ALA A 1 207 ? 16.953 -4.758 -9.102 1 96.31 207 ALA A N 1
ATOM 1527 C CA . ALA A 1 207 ? 18.328 -4.402 -9.453 1 96.31 207 ALA A CA 1
ATOM 1528 C C . ALA A 1 207 ? 18.641 -2.959 -9.062 1 96.31 207 ALA A C 1
ATOM 1530 O O . ALA A 1 207 ? 19.766 -2.643 -8.672 1 96.31 207 ALA A O 1
ATOM 1531 N N . ALA A 1 208 ? 17.656 -2.115 -9.156 1 95.31 208 ALA A N 1
ATOM 1532 C CA . ALA A 1 208 ? 17.812 -0.716 -8.773 1 95.31 208 ALA A CA 1
ATOM 1533 C C . ALA A 1 208 ? 18.078 -0.588 -7.273 1 95.31 208 ALA A C 1
ATOM 1535 O O . ALA A 1 208 ? 18.562 0.448 -6.805 1 95.31 208 ALA A O 1
ATOM 1536 N N . LEU A 1 209 ? 17.75 -1.66 -6.523 1 96.06 209 LEU A N 1
ATOM 1537 C CA . LEU A 1 209 ? 17.938 -1.667 -5.074 1 96.06 209 LEU A CA 1
ATOM 1538 C C . LEU A 1 209 ? 19.156 -2.479 -4.688 1 96.06 209 LEU A C 1
ATOM 1540 O O . LEU A 1 209 ? 19.281 -2.922 -3.543 1 96.06 209 LEU A O 1
ATOM 1544 N N . GLU A 1 210 ? 20.047 -2.672 -5.559 1 93.06 210 GLU A N 1
ATOM 1545 C CA . GLU A 1 210 ? 21.234 -3.5 -5.336 1 93.06 210 GLU A CA 1
ATOM 1546 C C . GLU A 1 210 ? 22.078 -2.955 -4.191 1 93.06 210 GLU A C 1
ATOM 1548 O O . GLU A 1 210 ? 22.641 -3.723 -3.41 1 93.06 210 GLU A O 1
ATOM 1553 N N . ALA A 1 211 ? 22.156 -1.642 -4.023 1 92.44 211 ALA A N 1
ATOM 1554 C CA . ALA A 1 211 ? 23.031 -1.014 -3.027 1 92.44 211 ALA A CA 1
ATOM 1555 C C . ALA A 1 211 ? 22.281 -0.786 -1.719 1 92.44 211 ALA A C 1
ATOM 1557 O O . ALA A 1 211 ? 22.812 -0.187 -0.784 1 92.44 211 ALA A O 1
ATOM 1558 N N . PHE A 1 212 ? 20.984 -1.205 -1.648 1 93.81 212 PHE A N 1
ATOM 1559 C CA . PHE A 1 212 ? 20.219 -1.138 -0.411 1 93.81 212 PHE A CA 1
ATOM 1560 C C . PHE A 1 212 ? 20.828 -2.025 0.661 1 93.81 212 PHE A C 1
ATOM 1562 O O . PHE A 1 212 ? 21.281 -3.137 0.372 1 93.81 212 PHE A O 1
ATOM 1569 N N . PRO A 1 213 ? 20.922 -1.468 1.878 1 92.25 213 PRO A N 1
ATOM 1570 C CA . PRO A 1 213 ? 21.5 -2.268 2.963 1 92.25 213 PRO A CA 1
ATOM 1571 C C . PRO A 1 213 ? 20.562 -3.377 3.438 1 92.25 213 PRO A C 1
ATOM 1573 O O . PRO A 1 213 ? 19.953 -3.258 4.5 1 92.25 213 PRO A O 1
ATOM 1576 N N . TRP A 1 214 ? 20.547 -4.434 2.754 1 91.62 214 TRP A N 1
ATOM 1577 C CA . TRP A 1 214 ? 19.688 -5.57 3.074 1 91.62 214 TRP A CA 1
ATOM 1578 C C . TRP A 1 214 ? 20.141 -6.242 4.371 1 91.62 214 TRP A C 1
ATOM 1580 O O . TRP A 1 214 ? 21.328 -6.352 4.637 1 91.62 214 TRP A O 1
ATOM 1590 N N . PRO A 1 215 ? 19.219 -6.695 5.141 1 85.38 215 PRO A N 1
ATOM 1591 C CA . PRO A 1 215 ? 19.594 -7.355 6.391 1 85.38 215 PRO A CA 1
ATOM 1592 C C . PRO A 1 215 ? 20.203 -8.742 6.168 1 85.38 215 PRO A C 1
ATOM 1594 O O . PRO A 1 215 ? 19.953 -9.359 5.129 1 85.38 215 PRO A O 1
ATOM 1597 N N . MET B 1 1 ? -4.969 32.469 -19.172 1 34 1 MET B N 1
ATOM 1598 C CA . MET B 1 1 ? -4.727 31.344 -18.266 1 34 1 MET B CA 1
ATOM 1599 C C . MET B 1 1 ? -6.023 30.906 -17.594 1 34 1 MET B C 1
ATOM 1601 O O . MET B 1 1 ? -6.68 31.703 -16.906 1 34 1 MET B O 1
ATOM 1605 N N . PRO B 1 2 ? -6.879 30.109 -18.094 1 41.47 2 PRO B N 1
ATOM 1606 C CA . PRO B 1 2 ? -8.258 29.938 -17.625 1 41.47 2 PRO B CA 1
ATOM 1607 C C . PRO B 1 2 ? -8.336 29.594 -16.141 1 41.47 2 PRO B C 1
ATOM 1609 O O . PRO B 1 2 ? -7.406 29.016 -15.586 1 41.47 2 PRO B O 1
ATOM 1612 N N . ASP B 1 3 ? -8.891 30.375 -15.242 1 39.34 3 ASP B N 1
ATOM 1613 C CA . ASP B 1 3 ? -9.133 30.422 -13.805 1 39.34 3 ASP B CA 1
ATOM 1614 C C . ASP B 1 3 ? -9.703 29.094 -13.297 1 39.34 3 ASP B C 1
ATOM 1616 O O . ASP B 1 3 ? -10.727 28.625 -13.805 1 39.34 3 ASP B O 1
ATOM 1620 N N . MET B 1 4 ? -8.906 28.109 -13.008 1 46 4 MET B N 1
ATOM 1621 C CA . MET B 1 4 ? -9.516 26.938 -12.367 1 46 4 MET B CA 1
ATOM 1622 C C . MET B 1 4 ? -10.672 27.359 -11.469 1 46 4 MET B C 1
ATOM 1624 O O . MET B 1 4 ? -10.539 28.281 -10.672 1 46 4 MET B O 1
ATOM 1628 N N . PRO B 1 5 ? -11.906 27.25 -11.773 1 51.88 5 PRO B N 1
ATOM 1629 C CA . PRO B 1 5 ? -13 27.734 -10.922 1 51.88 5 PRO B CA 1
ATOM 1630 C C . PRO B 1 5 ? -12.789 27.422 -9.445 1 51.88 5 PRO B C 1
ATOM 1632 O O . PRO B 1 5 ? -12.18 26.391 -9.109 1 51.88 5 PRO B O 1
ATOM 1635 N N . PRO B 1 6 ? -12.648 28.312 -8.461 1 53.91 6 PRO B N 1
ATOM 1636 C CA . PRO B 1 6 ? -12.531 28.172 -7.004 1 53.91 6 PRO B CA 1
ATOM 1637 C C . PRO B 1 6 ? -13.438 27.078 -6.441 1 53.91 6 PRO B C 1
ATOM 1639 O O . PRO B 1 6 ? -14.469 26.766 -7.035 1 53.91 6 PRO B O 1
ATOM 1642 N N . VAL B 1 7 ? -12.859 26.109 -5.777 1 59.66 7 VAL B N 1
ATOM 1643 C CA . VAL B 1 7 ? -13.75 25.203 -5.051 1 59.66 7 VAL B CA 1
ATOM 1644 C C . VAL B 1 7 ? -15 25.969 -4.617 1 59.66 7 VAL B C 1
ATOM 1646 O O . VAL B 1 7 ? -14.906 27.047 -4.031 1 59.66 7 VAL B O 1
ATOM 1649 N N . SER B 1 8 ? -16.141 25.641 -5.117 1 65.69 8 SER B N 1
ATOM 1650 C CA . SER B 1 8 ? -17.391 26.297 -4.789 1 65.69 8 SER B CA 1
ATOM 1651 C C . SER B 1 8 ? -17.641 26.297 -3.281 1 65.69 8 SER B C 1
ATOM 1653 O O . SER B 1 8 ? -17.062 25.5 -2.551 1 65.69 8 SER B O 1
ATOM 1655 N N . LEU B 1 9 ? -18.141 27.359 -2.686 1 67.56 9 LEU B N 1
ATOM 1656 C CA . LEU B 1 9 ? -18.516 27.516 -1.284 1 67.56 9 LEU B CA 1
ATOM 1657 C C . LEU B 1 9 ? -19.156 26.234 -0.746 1 67.56 9 LEU B C 1
ATOM 1659 O O . LEU B 1 9 ? -18.891 25.844 0.387 1 67.56 9 LEU B O 1
ATOM 1663 N N . THR B 1 10 ? -19.938 25.562 -1.635 1 70.81 10 THR B N 1
ATOM 1664 C CA . THR B 1 10 ? -20.609 24.344 -1.25 1 70.81 10 THR B CA 1
ATOM 1665 C C . THR B 1 10 ? -19.625 23.203 -1.057 1 70.81 10 THR B C 1
ATOM 1667 O O . THR B 1 10 ? -19.719 22.438 -0.092 1 70.81 10 THR B O 1
ATOM 1670 N N . GLU B 1 11 ? -18.609 23.172 -1.914 1 70.38 11 GLU B N 1
ATOM 1671 C CA . GLU B 1 11 ? -17.609 22.109 -1.808 1 70.38 11 GLU B CA 1
ATOM 1672 C C . GLU B 1 11 ? -16.719 22.312 -0.583 1 70.38 11 GLU B C 1
ATOM 1674 O O . GLU B 1 11 ? -16.344 21.359 0.088 1 70.38 11 GLU B O 1
ATOM 1679 N N . ARG B 1 12 ? -16.469 23.516 -0.299 1 70.25 12 ARG B N 1
ATOM 1680 C CA . ARG B 1 12 ? -15.672 23.844 0.876 1 70.25 12 ARG B CA 1
ATOM 1681 C C . ARG B 1 12 ? -16.406 23.469 2.16 1 70.25 12 ARG B C 1
ATOM 1683 O O . ARG B 1 12 ? -15.812 22.922 3.09 1 70.25 12 ARG B O 1
ATOM 1690 N N . ARG B 1 13 ? -17.625 23.781 2.105 1 71 13 ARG B N 1
ATOM 1691 C CA . ARG B 1 13 ? -18.438 23.469 3.268 1 71 13 ARG B CA 1
ATOM 1692 C C . ARG B 1 13 ? -18.531 21.953 3.473 1 71 13 ARG B C 1
ATOM 1694 O O . ARG B 1 13 ? -18.484 21.469 4.605 1 71 13 ARG B O 1
ATOM 1701 N N . LYS B 1 14 ? -18.594 21.234 2.357 1 77.19 14 LYS B N 1
ATOM 1702 C CA . LYS B 1 14 ? -18.672 19.781 2.418 1 77.19 14 LYS B CA 1
ATOM 1703 C C . LYS B 1 14 ? -17.375 19.188 2.971 1 77.19 14 LYS B C 1
ATOM 1705 O O . LYS B 1 14 ? -17.406 18.266 3.777 1 77.19 14 LYS B O 1
ATOM 1710 N N . ASN B 1 15 ? -16.375 19.781 2.533 1 79.81 15 ASN B N 1
ATOM 1711 C CA . ASN B 1 15 ? -15.078 19.312 3.01 1 79.81 15 ASN B CA 1
ATOM 1712 C C . ASN B 1 15 ? -14.883 19.609 4.492 1 79.81 15 ASN B C 1
ATOM 1714 O O . ASN B 1 15 ? -14.328 18.797 5.23 1 79.81 15 ASN B O 1
ATOM 1718 N N . GLU B 1 16 ? -15.352 20.703 4.832 1 83.62 16 GLU B N 1
ATOM 1719 C CA . GLU B 1 16 ? -15.266 21.062 6.242 1 83.62 16 GLU B CA 1
ATOM 1720 C C . GLU B 1 16 ? -16.109 20.125 7.105 1 83.62 16 GLU B C 1
ATOM 1722 O O . GLU B 1 16 ? -15.672 19.703 8.18 1 83.62 16 GLU B O 1
ATOM 1727 N N . THR B 1 17 ? -17.266 19.844 6.602 1 87.62 17 THR B N 1
ATOM 1728 C CA . THR B 1 17 ? -18.125 18.922 7.32 1 87.62 17 THR B CA 1
ATOM 1729 C C . THR B 1 17 ? -17.469 17.547 7.41 1 87.62 17 THR B C 1
ATOM 1731 O O . THR B 1 17 ? -17.5 16.906 8.469 1 87.62 17 THR B O 1
ATOM 1734 N N . ARG B 1 18 ? -16.859 17.125 6.363 1 92.12 18 ARG B N 1
ATOM 1735 C CA . ARG B 1 18 ? -16.188 15.828 6.32 1 92.12 18 ARG B CA 1
ATOM 1736 C C . ARG B 1 18 ? -15.062 15.758 7.355 1 92.12 18 ARG B C 1
ATOM 1738 O O . ARG B 1 18 ? -14.93 14.75 8.055 1 92.12 18 ARG B O 1
ATOM 1745 N N . LEU B 1 19 ? -14.359 16.812 7.43 1 90.38 19 LEU B N 1
ATOM 1746 C CA . LEU B 1 19 ? -13.242 16.844 8.367 1 90.38 19 LEU B CA 1
ATOM 1747 C C . LEU B 1 19 ? -13.742 16.891 9.805 1 90.38 19 LEU B C 1
ATOM 1749 O O . LEU B 1 19 ? -13.141 16.281 10.695 1 90.38 19 LEU B O 1
ATOM 1753 N N . ASP B 1 20 ? -14.82 17.609 9.938 1 92.56 20 ASP B N 1
ATOM 1754 C CA . ASP B 1 20 ? -15.398 17.688 11.273 1 92.56 20 ASP B CA 1
ATOM 1755 C C . ASP B 1 20 ? -15.906 16.328 11.734 1 92.56 20 ASP B C 1
ATOM 1757 O O . ASP B 1 20 ? -15.672 15.93 12.883 1 92.56 20 ASP B O 1
ATOM 1761 N N . ILE B 1 21 ? -16.5 15.656 10.875 1 95.88 21 ILE B N 1
ATOM 1762 C CA . ILE B 1 21 ? -17 14.32 11.188 1 95.88 21 ILE B CA 1
ATOM 1763 C C . ILE B 1 21 ? -15.812 13.391 11.461 1 95.88 21 ILE B C 1
ATOM 1765 O O . ILE B 1 21 ? -15.852 12.586 12.398 1 95.88 21 ILE B O 1
ATOM 1769 N N . ALA B 1 22 ? -14.805 13.562 10.68 1 95.12 22 ALA B N 1
ATOM 1770 C CA . ALA B 1 22 ? -13.617 12.727 10.836 1 95.12 22 ALA B CA 1
ATOM 1771 C C . ALA B 1 22 ? -12.969 12.93 12.203 1 95.12 22 ALA B C 1
ATOM 1773 O O . ALA B 1 22 ? -12.602 11.961 12.875 1 95.12 22 ALA B O 1
ATOM 1774 N N . ARG B 1 23 ? -12.875 14.148 12.602 1 93.44 23 ARG B N 1
ATOM 1775 C CA . ARG B 1 23 ? -12.281 14.461 13.898 1 93.44 23 ARG B CA 1
ATOM 1776 C C . ARG B 1 23 ? -13.133 13.922 15.039 1 93.44 23 ARG B C 1
ATOM 1778 O O . ARG B 1 23 ? -12.602 13.414 16.031 1 93.44 23 ARG B O 1
ATOM 1785 N N . THR B 1 24 ? -14.398 14.039 14.852 1 96.25 24 THR B N 1
ATOM 1786 C CA . THR B 1 24 ? -15.328 13.523 15.852 1 96.25 24 THR B CA 1
ATOM 1787 C C . THR B 1 24 ? -15.211 12.008 15.969 1 96.25 24 THR B C 1
ATOM 1789 O O . THR B 1 24 ? -15.164 11.461 17.078 1 96.25 24 THR B O 1
ATOM 1792 N N . ALA B 1 25 ? -15.172 11.352 14.883 1 96.94 25 ALA B N 1
ATOM 1793 C CA . ALA B 1 25 ? -15.016 9.898 14.852 1 96.94 25 ALA B CA 1
ATOM 1794 C C . ALA B 1 25 ? -13.727 9.477 15.547 1 96.94 25 ALA B C 1
ATOM 1796 O O . ALA B 1 25 ? -13.734 8.578 16.391 1 96.94 25 ALA B O 1
ATOM 1797 N N . ALA B 1 26 ? -12.664 10.164 15.195 1 95.44 26 ALA B N 1
ATOM 1798 C CA . ALA B 1 26 ? -11.367 9.844 15.789 1 95.44 26 ALA B CA 1
ATOM 1799 C C . ALA B 1 26 ? -11.414 10 17.312 1 95.44 26 ALA B C 1
ATOM 1801 O O . ALA B 1 26 ? -10.906 9.148 18.031 1 95.44 26 ALA B O 1
ATOM 1802 N N . ALA B 1 27 ? -12.039 11.062 17.766 1 95.62 27 ALA B N 1
ATOM 1803 C CA . ALA B 1 27 ? -12.148 11.312 19.203 1 95.62 27 ALA B CA 1
ATOM 1804 C C . ALA B 1 27 ? -12.914 10.188 19.891 1 95.62 27 ALA B C 1
ATOM 1806 O O . ALA B 1 27 ? -12.508 9.711 20.953 1 95.62 27 ALA B O 1
ATOM 1807 N N . LEU B 1 28 ? -13.953 9.758 19.281 1 97.25 28 LEU B N 1
ATOM 1808 C CA . LEU B 1 28 ? -14.766 8.688 19.844 1 97.25 28 LEU B CA 1
ATOM 1809 C C . LEU B 1 28 ? -14.016 7.359 19.828 1 97.25 28 LEU B C 1
ATOM 1811 O O . LEU B 1 28 ? -14.086 6.586 20.797 1 97.25 28 LEU B O 1
ATOM 1815 N N . PHE B 1 29 ? -13.297 7.078 18.734 1 96.5 29 PHE B N 1
ATOM 1816 C CA . PHE B 1 29 ? -12.5 5.863 18.656 1 96.5 29 PHE B CA 1
ATOM 1817 C C . PHE B 1 29 ? -11.445 5.832 19.75 1 96.5 29 PHE B C 1
ATOM 1819 O O . PHE B 1 29 ? -11.219 4.793 20.375 1 96.5 29 PHE B O 1
ATOM 1826 N N . VAL B 1 30 ? -10.852 6.949 19.984 1 93.56 30 VAL B N 1
ATOM 1827 C CA . VAL B 1 30 ? -9.781 7.031 20.984 1 93.56 30 VAL B CA 1
ATOM 1828 C C . VAL B 1 30 ? -10.367 6.898 22.391 1 93.56 30 VAL B C 1
ATOM 1830 O O . VAL B 1 30 ? -9.805 6.207 23.234 1 93.56 30 VAL B O 1
ATOM 1833 N N . ALA B 1 31 ? -11.508 7.465 22.594 1 94.81 31 ALA B N 1
ATOM 1834 C CA . ALA B 1 31 ? -12.117 7.492 23.922 1 94.81 31 ALA B CA 1
ATOM 1835 C C . ALA B 1 31 ? -12.781 6.156 24.25 1 94.81 31 ALA B C 1
ATOM 1837 O O . ALA B 1 31 ? -12.609 5.617 25.344 1 94.81 31 ALA B O 1
ATOM 1838 N N . ASP B 1 32 ? -13.5 5.57 23.234 1 95.75 32 ASP B N 1
ATOM 1839 C CA . ASP B 1 32 ? -14.391 4.449 23.516 1 95.75 32 ASP B CA 1
ATOM 1840 C C . ASP B 1 32 ? -13.891 3.168 22.859 1 95.75 32 ASP B C 1
ATOM 1842 O O . ASP B 1 32 ? -14.352 2.074 23.172 1 95.75 32 ASP B O 1
ATOM 1846 N N . GLY B 1 33 ? -12.984 3.33 21.922 1 95.44 33 GLY B N 1
ATOM 1847 C CA . GLY B 1 33 ? -12.555 2.17 21.172 1 95.44 33 GLY B CA 1
ATOM 1848 C C . GLY B 1 33 ? -13.281 2.021 19.844 1 95.44 33 GLY B C 1
ATOM 1849 O O . GLY B 1 33 ? -14.43 2.455 19.703 1 95.44 33 GLY B O 1
ATOM 1850 N N . LEU B 1 34 ? -12.625 1.455 18.906 1 95.31 34 LEU B N 1
ATOM 1851 C CA . LEU B 1 34 ? -13.164 1.29 17.562 1 95.31 34 LEU B CA 1
ATOM 1852 C C . LEU B 1 34 ? -14.391 0.378 17.578 1 95.31 34 LEU B C 1
ATOM 1854 O O . LEU B 1 34 ? -15.414 0.693 16.969 1 95.31 34 LEU B O 1
ATOM 1858 N N . ARG B 1 35 ? -14.289 -0.711 18.25 1 93.31 35 ARG B N 1
ATOM 1859 C CA . ARG B 1 35 ? -15.352 -1.708 18.266 1 93.31 35 ARG B CA 1
ATOM 1860 C C . ARG B 1 35 ? -16.594 -1.175 18.984 1 93.31 35 ARG B C 1
ATOM 1862 O O . ARG B 1 35 ? -17.719 -1.424 18.547 1 93.31 35 ARG B O 1
ATOM 1869 N N . ALA B 1 36 ? -16.453 -0.397 19.953 1 95.75 36 ALA B N 1
ATOM 1870 C CA . ALA B 1 36 ? -17.547 0.077 20.812 1 95.75 36 ALA B CA 1
ATOM 1871 C C . ALA B 1 36 ? -18.25 1.271 20.172 1 95.75 36 ALA B C 1
ATOM 1873 O O . ALA B 1 36 ? -19.359 1.629 20.578 1 95.75 36 ALA B O 1
ATOM 1874 N N . THR B 1 37 ? -17.625 1.85 19.234 1 97.06 37 THR B N 1
ATOM 1875 C CA . THR B 1 37 ? -18.188 3.041 18.609 1 97.06 37 THR B CA 1
ATOM 1876 C C . THR B 1 37 ? -19.016 2.668 17.391 1 97.06 37 THR B C 1
ATOM 1878 O O . THR B 1 37 ? -18.562 1.904 16.531 1 97.06 37 THR B O 1
ATOM 1881 N N . ARG B 1 38 ? -20.266 3.188 17.391 1 96.5 38 ARG B N 1
ATOM 1882 C CA . ARG B 1 38 ? -21.125 2.955 16.234 1 96.5 38 ARG B CA 1
ATOM 1883 C C . ARG B 1 38 ? -21.203 4.191 15.352 1 96.5 38 ARG B C 1
ATOM 1885 O O . ARG B 1 38 ? -20.922 5.305 15.797 1 96.5 38 ARG B O 1
ATOM 1892 N N . ALA B 1 39 ? -21.531 3.975 14.094 1 96.88 39 ALA B N 1
ATOM 1893 C CA . ALA B 1 39 ? -21.734 5.074 13.156 1 96.88 39 ALA B CA 1
ATOM 1894 C C . ALA B 1 39 ? -22.766 6.07 13.68 1 96.88 39 ALA B C 1
ATOM 1896 O O . ALA B 1 39 ? -22.594 7.281 13.523 1 96.88 39 ALA B O 1
ATOM 1897 N N . GLU B 1 40 ? -23.75 5.582 14.297 1 96.94 40 GLU B N 1
ATOM 1898 C CA . GLU B 1 40 ? -24.812 6.426 14.836 1 96.94 40 GLU B CA 1
ATOM 1899 C C . GLU B 1 40 ? -24.281 7.312 15.961 1 96.94 40 GLU B C 1
ATOM 1901 O O . GLU B 1 40 ? -24.719 8.461 16.109 1 96.94 40 GLU B O 1
ATOM 1906 N N . ASP B 1 41 ? -23.406 6.793 16.75 1 97.62 41 ASP B N 1
ATOM 1907 C CA . ASP B 1 41 ? -22.781 7.57 17.812 1 97.62 41 ASP B CA 1
ATOM 1908 C C . ASP B 1 41 ? -21.969 8.734 17.234 1 97.62 41 ASP B C 1
ATOM 1910 O O . ASP B 1 41 ? -22.016 9.852 17.75 1 97.62 41 ASP B O 1
ATOM 1914 N N . ILE B 1 42 ? -21.234 8.477 16.125 1 97.88 42 ILE B N 1
ATOM 1915 C CA . ILE B 1 42 ? -20.422 9.484 15.469 1 97.88 42 ILE B CA 1
ATOM 1916 C C . ILE B 1 42 ? -21.312 10.578 14.891 1 97.88 42 ILE B C 1
ATOM 1918 O O . ILE B 1 42 ? -21.047 11.766 15.062 1 97.88 42 ILE B O 1
ATOM 1922 N N . ALA B 1 43 ? -22.375 10.125 14.242 1 97.25 43 ALA B N 1
ATOM 1923 C CA . ALA B 1 43 ? -23.312 11.07 13.648 1 97.25 43 ALA B CA 1
ATOM 1924 C C . ALA B 1 43 ? -23.891 12 14.711 1 97.25 43 ALA B C 1
ATOM 1926 O O . ALA B 1 43 ? -23.875 13.227 14.547 1 97.25 43 ALA B O 1
ATOM 1927 N N . ARG B 1 44 ? -24.359 11.469 15.789 1 97.19 44 ARG B N 1
ATOM 1928 C CA . ARG B 1 44 ? -24.953 12.227 16.891 1 97.19 44 ARG B CA 1
ATOM 1929 C C . ARG B 1 44 ? -23.953 13.227 17.453 1 97.19 44 ARG B C 1
ATOM 1931 O O . ARG B 1 44 ? -24.266 14.398 17.641 1 97.19 44 ARG B O 1
ATOM 1938 N N . ALA B 1 45 ? -22.797 12.789 17.688 1 97.06 45 ALA B N 1
ATOM 1939 C CA . ALA B 1 45 ? -21.766 13.633 18.281 1 97.06 45 ALA B CA 1
ATOM 1940 C C . ALA B 1 45 ? -21.359 14.75 17.328 1 97.06 45 ALA B C 1
ATOM 1942 O O . ALA B 1 45 ? -21 15.844 17.766 1 97.06 45 ALA B O 1
ATOM 1943 N N . ALA B 1 46 ? -21.391 14.43 16.047 1 96.12 46 ALA B N 1
ATOM 1944 C CA . ALA B 1 46 ? -21 15.398 15.031 1 96.12 46 ALA B CA 1
ATOM 1945 C C . ALA B 1 46 ? -22.172 16.344 14.703 1 96.12 46 ALA B C 1
ATOM 1947 O O . ALA B 1 46 ? -22 17.297 13.945 1 96.12 46 ALA B O 1
ATOM 1948 N N . GLY B 1 47 ? -23.297 16.062 15.195 1 96 47 GLY B N 1
ATOM 1949 C CA . GLY B 1 47 ? -24.453 16.922 14.977 1 96 47 GLY B CA 1
ATOM 1950 C C . GLY B 1 47 ? -25.078 16.75 13.609 1 96 47 GLY B C 1
ATOM 1951 O O . GLY B 1 47 ? -25.562 17.719 13.008 1 96 47 GLY B O 1
ATOM 1952 N N . VAL B 1 48 ? -24.953 15.578 13.031 1 95.25 48 VAL B N 1
ATOM 1953 C CA . VAL B 1 48 ? -25.547 15.312 11.727 1 95.25 48 VAL B CA 1
ATOM 1954 C C . VAL B 1 48 ? -26.5 14.117 11.836 1 95.25 48 VAL B C 1
ATOM 1956 O O . VAL B 1 48 ? -26.406 13.328 12.773 1 95.25 48 VAL B O 1
ATOM 1959 N N . ALA B 1 49 ? -27.375 14.055 10.852 1 95.56 49 ALA B N 1
ATOM 1960 C CA . ALA B 1 49 ? -28.25 12.891 10.773 1 95.56 49 ALA B CA 1
ATOM 1961 C C . ALA B 1 49 ? -27.484 11.656 10.32 1 95.56 49 ALA B C 1
ATOM 1963 O O . ALA B 1 49 ? -26.531 11.75 9.539 1 95.56 49 ALA B O 1
ATOM 1964 N N . PRO B 1 50 ? -27.938 10.453 10.773 1 95 50 PRO B N 1
ATOM 1965 C CA . PRO B 1 50 ? -27.297 9.211 10.328 1 95 50 PRO B CA 1
ATOM 1966 C C . PRO B 1 50 ? -27.281 9.07 8.812 1 95 50 PRO B C 1
ATOM 1968 O O . PRO B 1 50 ? -26.297 8.602 8.234 1 95 50 PRO B O 1
ATOM 1971 N N . ARG B 1 51 ? -28.312 9.508 8.219 1 94.44 51 ARG B N 1
ATOM 1972 C CA . ARG B 1 51 ? -28.391 9.422 6.766 1 94.44 51 ARG B CA 1
ATOM 1973 C C . ARG B 1 51 ? -27.312 10.281 6.109 1 94.44 51 ARG B C 1
ATOM 1975 O O . ARG B 1 51 ? -26.703 9.875 5.117 1 94.44 51 ARG B O 1
ATOM 1982 N N . THR B 1 52 ? -27.125 11.438 6.699 1 93.69 52 THR B N 1
ATOM 1983 C CA . THR B 1 52 ? -26.078 12.336 6.215 1 93.69 52 THR B CA 1
ATOM 1984 C C . THR B 1 52 ? -24.703 11.711 6.391 1 93.69 52 THR B C 1
ATOM 1986 O O . THR B 1 52 ? -23.859 11.773 5.488 1 93.69 52 THR B O 1
ATOM 1989 N N . PHE B 1 53 ? -24.5 11.07 7.641 1 96 53 PHE B N 1
ATOM 1990 C CA . PHE B 1 53 ? -23.234 10.391 7.883 1 96 53 PHE B CA 1
ATOM 1991 C C . PHE B 1 53 ? -22.953 9.375 6.781 1 96 53 PHE B C 1
ATOM 1993 O O . PHE B 1 53 ? -21.859 9.375 6.199 1 96 53 PHE B O 1
ATOM 2000 N N . TYR B 1 54 ? -23.891 8.625 6.379 1 94.19 54 TYR B N 1
ATOM 2001 C CA . TYR B 1 54 ? -23.688 7.527 5.438 1 94.19 54 TYR B CA 1
ATOM 2002 C C . TYR B 1 54 ? -23.562 8.047 4.012 1 94.19 54 TYR B C 1
ATOM 2004 O O . TYR B 1 54 ? -23.062 7.355 3.131 1 94.19 54 TYR B O 1
ATOM 2012 N N . ARG B 1 55 ? -24.094 9.258 3.818 1 92.88 55 ARG B N 1
ATOM 2013 C CA . ARG B 1 55 ? -23.859 9.906 2.531 1 92.88 55 ARG B CA 1
ATOM 2014 C C . ARG B 1 55 ? -22.375 10.219 2.342 1 92.88 55 ARG B C 1
ATOM 2016 O O . ARG B 1 55 ? -21.859 10.125 1.229 1 92.88 55 ARG B O 1
ATOM 2023 N N . TYR B 1 56 ? -21.703 10.508 3.479 1 92.75 56 TYR B N 1
ATOM 2024 C CA . TYR B 1 56 ? -20.297 10.891 3.412 1 92.75 56 TYR B CA 1
ATOM 2025 C C . TYR B 1 56 ? -19.406 9.672 3.508 1 92.75 56 TYR B C 1
ATOM 2027 O O . TYR B 1 56 ? -18.375 9.586 2.818 1 92.75 56 TYR B O 1
ATOM 2035 N N . PHE B 1 57 ? -19.828 8.773 4.383 1 94.94 57 PHE B N 1
ATOM 2036 C CA . PHE B 1 57 ? -18.953 7.656 4.699 1 94.94 57 PHE B CA 1
ATOM 2037 C C . PHE B 1 57 ? -19.719 6.34 4.703 1 94.94 57 PHE B C 1
ATOM 2039 O O . PHE B 1 57 ? -20.578 6.125 5.559 1 94.94 57 PHE B O 1
ATOM 2046 N N . PRO B 1 58 ? -19.281 5.457 3.877 1 89.88 58 PRO B N 1
ATOM 2047 C CA . PRO B 1 58 ? -19.969 4.168 3.824 1 89.88 58 PRO B CA 1
ATOM 2048 C C . PRO B 1 58 ? -19.828 3.367 5.117 1 89.88 58 PRO B C 1
ATOM 2050 O O . PRO B 1 58 ? -20.688 2.557 5.445 1 89.88 58 PRO B O 1
ATOM 2053 N N . THR B 1 59 ? -18.703 3.557 5.844 1 93 59 THR B N 1
ATOM 2054 C CA . THR B 1 59 ? -18.469 2.854 7.098 1 93 59 THR B CA 1
ATOM 2055 C C . THR B 1 59 ? -17.891 3.797 8.148 1 93 59 THR B C 1
ATOM 2057 O O . THR B 1 59 ? -17.406 4.879 7.816 1 93 59 THR B O 1
ATOM 2060 N N . LYS B 1 60 ? -17.969 3.373 9.344 1 95.69 60 LYS B N 1
ATOM 2061 C CA . LYS B 1 60 ? -17.406 4.191 10.414 1 95.69 60 LYS B CA 1
ATOM 2062 C C . LYS B 1 60 ? -15.883 4.297 10.289 1 95.69 60 LYS B C 1
ATOM 2064 O O . LYS B 1 60 ? -15.297 5.336 10.594 1 95.69 60 LYS B O 1
ATOM 2069 N N . GLU B 1 61 ? -15.195 3.232 9.836 1 94.94 61 GLU B N 1
ATOM 2070 C CA . GLU B 1 61 ? -13.75 3.248 9.656 1 94.94 61 GLU B CA 1
ATOM 2071 C C . GLU B 1 61 ? -13.336 4.258 8.594 1 94.94 61 GLU B C 1
ATOM 2073 O O . GLU B 1 61 ? -12.336 4.965 8.75 1 94.94 61 GLU B O 1
ATOM 2078 N N . GLU B 1 62 ? -14.117 4.371 7.609 1 94.62 62 GLU B N 1
ATOM 2079 C CA . GLU B 1 62 ? -13.812 5.285 6.516 1 94.62 62 GLU B CA 1
ATOM 2080 C C . GLU B 1 62 ? -13.969 6.738 6.949 1 94.62 62 GLU B C 1
ATOM 2082 O O . GLU B 1 62 ? -13.5 7.652 6.273 1 94.62 62 GLU B O 1
ATOM 2087 N N . SER B 1 63 ? -14.664 6.895 8.055 1 96.25 63 SER B N 1
ATOM 2088 C CA . SER B 1 63 ? -14.906 8.258 8.516 1 96.25 63 SER B CA 1
ATOM 2089 C C . SER B 1 63 ? -13.609 8.945 8.914 1 96.25 63 SER B C 1
ATOM 2091 O O . SER B 1 63 ? -13.555 10.18 8.984 1 96.25 63 SER B O 1
ATOM 2093 N N . VAL B 1 64 ? -12.539 8.211 9.109 1 95.69 64 VAL B N 1
ATOM 2094 C CA . VAL B 1 64 ? -11.289 8.836 9.531 1 95.69 64 VAL B CA 1
ATOM 2095 C C . VAL B 1 64 ? -10.352 8.977 8.328 1 95.69 64 VAL B C 1
ATOM 2097 O O . VAL B 1 64 ? -9.219 9.445 8.469 1 95.69 64 VAL B O 1
ATOM 2100 N N . ALA B 1 65 ? -10.773 8.617 7.129 1 94.38 65 ALA B N 1
ATOM 2101 C CA . ALA B 1 65 ? -9.969 8.672 5.914 1 94.38 65 ALA B CA 1
ATOM 2102 C C . ALA B 1 65 ? -9.406 10.07 5.688 1 94.38 65 ALA B C 1
ATOM 2104 O O . ALA B 1 65 ? -8.227 10.219 5.352 1 94.38 65 ALA B O 1
ATOM 2105 N N . PRO B 1 66 ? -10.195 11.102 6.004 1 92.75 66 PRO B N 1
ATOM 2106 C CA . PRO B 1 66 ? -9.664 12.445 5.754 1 92.75 66 PRO B CA 1
ATOM 2107 C C . PRO B 1 66 ? -8.453 12.773 6.617 1 92.75 66 PRO B C 1
ATOM 2109 O O . PRO B 1 66 ? -7.559 13.5 6.184 1 92.75 66 PRO B O 1
ATOM 2112 N N . LEU B 1 67 ? -8.367 12.242 7.758 1 91.88 67 LEU B N 1
ATOM 2113 C CA . LEU B 1 67 ? -7.25 12.5 8.656 1 91.88 67 LEU B CA 1
ATOM 2114 C C . L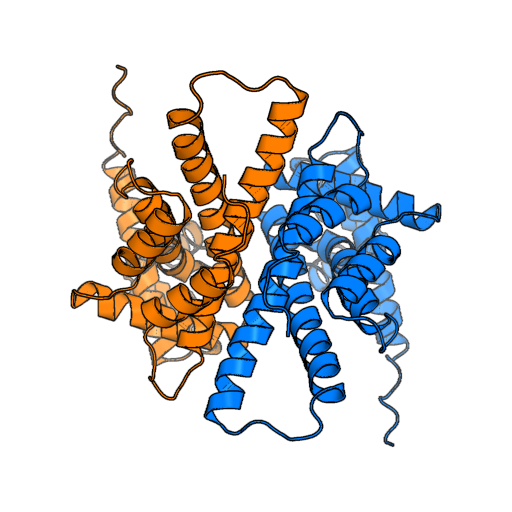EU B 1 67 ? -5.984 11.812 8.156 1 91.88 67 LEU B C 1
ATOM 2116 O O . LEU B 1 67 ? -4.91 12.414 8.133 1 91.88 67 LEU B O 1
ATOM 2120 N N . PHE B 1 68 ? -6.129 10.555 7.727 1 92.81 68 PHE B N 1
ATOM 2121 C CA . PHE B 1 68 ? -5.008 9.828 7.145 1 92.81 68 PHE B CA 1
ATOM 2122 C C . PHE B 1 68 ? -4.543 10.484 5.852 1 92.81 68 PHE B C 1
ATOM 2124 O O . PHE B 1 68 ? -3.342 10.656 5.637 1 92.81 68 PHE B O 1
ATOM 2131 N N . ALA B 1 69 ? -5.504 10.836 5.078 1 90.94 69 ALA B N 1
ATOM 2132 C CA . ALA B 1 69 ? -5.211 11.398 3.766 1 90.94 69 ALA B CA 1
ATOM 2133 C C . ALA B 1 69 ? -4.488 12.742 3.891 1 90.94 69 ALA B C 1
ATOM 2135 O O . ALA B 1 69 ? -3.566 13.031 3.123 1 90.94 69 ALA B O 1
ATOM 2136 N N . ALA B 1 70 ? -4.875 13.508 4.859 1 85.81 70 ALA B N 1
ATOM 2137 C CA . ALA B 1 70 ? -4.277 14.828 5.043 1 85.81 70 ALA B CA 1
ATOM 2138 C C . A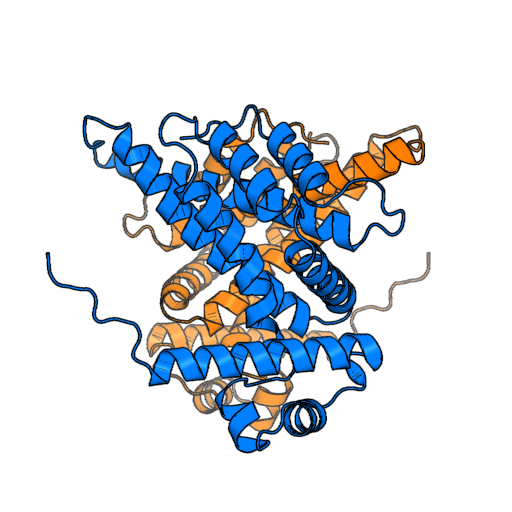LA B 1 70 ? -2.785 14.727 5.332 1 85.81 70 ALA B C 1
ATOM 2140 O O . ALA B 1 70 ? -1.976 15.422 4.715 1 85.81 70 ALA B O 1
ATOM 2141 N N . GLY B 1 71 ? -2.432 13.852 6.199 1 84.5 71 GLY B N 1
ATOM 2142 C CA . GLY B 1 71 ? -1.025 13.672 6.523 1 84.5 71 GLY B CA 1
ATOM 2143 C C . GLY B 1 71 ? -0.213 13.117 5.367 1 84.5 71 GLY B C 1
ATOM 2144 O O . GLY B 1 71 ? 0.865 13.633 5.059 1 84.5 71 GLY B O 1
ATOM 2145 N N . ALA B 1 72 ? -0.753 12.141 4.727 1 89.44 72 ALA B N 1
ATOM 2146 C CA . ALA B 1 72 ? -0.071 11.492 3.611 1 89.44 72 ALA B CA 1
ATOM 2147 C C . ALA B 1 72 ? 0.116 12.461 2.447 1 89.44 72 ALA B C 1
ATOM 2149 O O . ALA B 1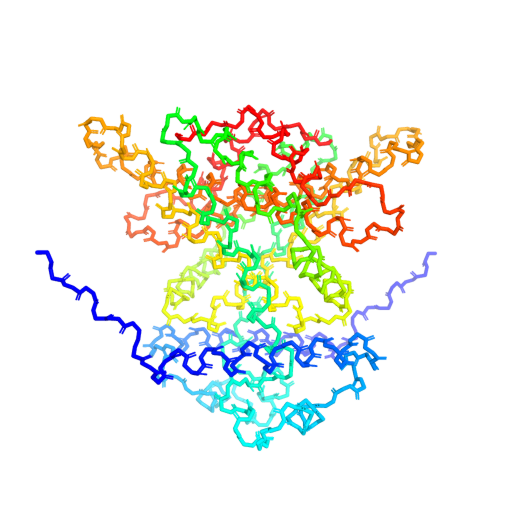 72 ? 1.206 12.555 1.878 1 89.44 72 ALA B O 1
ATOM 2150 N N . GLN B 1 73 ? -0.923 13.195 2.201 1 90.38 73 GLN B N 1
ATOM 2151 C CA . GLN B 1 73 ? -0.868 14.148 1.094 1 90.38 73 GLN B CA 1
ATOM 2152 C C . GLN B 1 73 ? 0.049 15.32 1.422 1 90.38 73 GLN B C 1
ATOM 2154 O O . GLN B 1 73 ? 0.728 15.852 0.54 1 90.38 73 GLN B O 1
ATOM 2159 N N . GLN B 1 74 ? 0.016 15.719 2.617 1 88.69 74 GLN B N 1
ATOM 2160 C CA . GLN B 1 74 ? 0.877 16.828 3.033 1 88.69 74 GLN B CA 1
ATOM 2161 C C . GLN B 1 74 ? 2.346 16.5 2.766 1 88.69 74 GLN B C 1
ATOM 2163 O O . GLN B 1 74 ? 3.104 17.375 2.328 1 88.69 74 GLN B O 1
ATOM 2168 N N . TRP B 1 75 ? 2.717 15.32 3.016 1 91 75 TRP B N 1
ATOM 2169 C CA . TRP B 1 75 ? 4.098 14.922 2.775 1 91 75 TRP B CA 1
ATOM 2170 C C . TRP B 1 75 ? 4.438 14.992 1.291 1 91 75 TRP B C 1
ATOM 2172 O O . TRP B 1 75 ? 5.477 15.539 0.911 1 91 75 TRP B O 1
ATOM 2182 N N . ALA B 1 76 ? 3.594 14.477 0.452 1 94.12 76 ALA B N 1
ATOM 2183 C CA . ALA B 1 76 ? 3.832 14.508 -0.988 1 94.12 76 ALA B CA 1
ATOM 2184 C C . ALA B 1 76 ? 3.875 15.945 -1.502 1 94.12 76 ALA B C 1
ATOM 2186 O O . ALA B 1 76 ? 4.73 16.297 -2.316 1 94.12 76 ALA B O 1
ATOM 2187 N N . GLU B 1 77 ? 2.99 16.75 -0.969 1 93.88 77 GLU B N 1
ATOM 2188 C CA . GLU B 1 77 ? 2.939 18.156 -1.393 1 93.88 77 GLU B CA 1
ATOM 2189 C C . GLU B 1 77 ? 4.152 18.922 -0.882 1 93.88 77 GLU B C 1
ATOM 2191 O O . GLU B 1 77 ? 4.617 19.859 -1.536 1 93.88 77 GLU B O 1
ATOM 2196 N N . ALA B 1 78 ? 4.633 18.562 0.269 1 95.19 78 ALA B N 1
ATOM 2197 C CA . ALA B 1 78 ? 5.848 19.188 0.793 1 95.19 78 ALA B CA 1
ATOM 2198 C C . ALA B 1 78 ? 7.039 18.922 -0.125 1 95.19 78 ALA B C 1
ATOM 2200 O O . ALA B 1 78 ? 7.93 19.766 -0.257 1 95.19 78 ALA B O 1
ATOM 2201 N N . VAL B 1 79 ? 7.07 17.781 -0.784 1 96.31 79 VAL B N 1
ATOM 2202 C CA . VAL B 1 79 ? 8.117 17.484 -1.764 1 96.31 79 VAL B CA 1
ATOM 2203 C C . VAL B 1 79 ? 7.977 18.438 -2.957 1 96.31 79 VAL B C 1
ATOM 2205 O O . VAL B 1 79 ? 8.977 18.953 -3.461 1 96.31 79 VAL B O 1
ATOM 2208 N N . ARG B 1 80 ? 6.723 18.609 -3.35 1 94.19 80 ARG B N 1
ATOM 2209 C CA . ARG B 1 80 ? 6.449 19.531 -4.453 1 94.19 80 ARG B CA 1
ATOM 2210 C C . ARG B 1 80 ? 6.918 20.938 -4.125 1 94.19 80 ARG B C 1
ATOM 2212 O O . ARG B 1 80 ? 7.477 21.625 -4.98 1 94.19 80 ARG B O 1
ATOM 2219 N N . ALA B 1 81 ? 6.73 21.328 -2.914 1 94.31 81 ALA B N 1
ATOM 2220 C CA . ALA B 1 81 ? 6.996 22.688 -2.475 1 94.31 81 ALA B CA 1
ATOM 2221 C C . ALA B 1 81 ? 8.477 22.891 -2.152 1 94.31 81 ALA B C 1
ATOM 2223 O O . ALA B 1 81 ? 8.93 24.016 -1.956 1 94.31 81 ALA B O 1
ATOM 2224 N N . ALA B 1 82 ? 9.219 21.781 -2.008 1 94.94 82 ALA B N 1
ATOM 2225 C CA . ALA B 1 82 ? 10.648 21.891 -1.7 1 94.94 82 ALA B CA 1
ATOM 2226 C C . ALA B 1 82 ? 11.383 22.688 -2.779 1 94.94 82 ALA B C 1
ATOM 2228 O O . ALA B 1 82 ? 10.992 22.656 -3.949 1 94.94 82 ALA B O 1
ATOM 2229 N N . PRO B 1 83 ? 12.438 23.438 -2.383 1 93.94 83 PRO B N 1
ATOM 2230 C CA . PRO B 1 83 ? 13.188 24.219 -3.357 1 93.94 83 PRO B CA 1
ATOM 2231 C C . PRO B 1 83 ? 13.586 23.422 -4.594 1 93.94 83 PRO B C 1
ATOM 2233 O O . PRO B 1 83 ? 14.016 22.266 -4.473 1 93.94 83 PRO B O 1
ATOM 2236 N N . ALA B 1 84 ? 13.461 23.969 -5.738 1 89.31 84 ALA B N 1
ATOM 2237 C CA . ALA B 1 84 ? 13.641 23.297 -7.023 1 89.31 84 ALA B CA 1
ATOM 2238 C C . ALA B 1 84 ? 15.086 22.859 -7.215 1 89.31 84 ALA B C 1
ATOM 2240 O O . ALA B 1 84 ? 15.367 21.922 -7.969 1 89.31 84 ALA B O 1
ATOM 2241 N N . GLU B 1 85 ? 15.945 23.484 -6.492 1 91.44 85 GLU B N 1
ATOM 2242 C CA . GLU B 1 85 ? 17.375 23.219 -6.688 1 91.44 85 GLU B CA 1
ATOM 2243 C C . GLU B 1 85 ? 17.812 21.969 -5.938 1 91.44 85 GLU B C 1
ATOM 2245 O O . GLU B 1 85 ? 18.906 21.453 -6.168 1 91.44 85 GLU B O 1
ATOM 2250 N N . LEU B 1 86 ? 16.953 21.516 -5.086 1 93.75 86 LEU B N 1
ATOM 2251 C CA . LEU B 1 86 ? 17.312 20.328 -4.316 1 93.75 86 LEU B CA 1
ATOM 2252 C C . LEU B 1 86 ? 17.203 19.078 -5.172 1 93.75 86 LEU B C 1
ATOM 2254 O O . LEU B 1 86 ? 16.281 18.938 -5.984 1 93.75 86 LEU B O 1
ATOM 2258 N N . SER B 1 87 ? 18.219 18.188 -4.957 1 93.06 87 SER B N 1
ATOM 2259 C CA . SER B 1 87 ? 18.078 16.844 -5.543 1 93.06 87 SER B CA 1
ATOM 2260 C C . SER B 1 87 ? 16.859 16.125 -4.988 1 93.06 87 SER B C 1
ATOM 2262 O O . SER B 1 87 ? 16.297 16.531 -3.973 1 93.06 87 SER B O 1
ATOM 2264 N N . VAL B 1 88 ? 16.438 15.102 -5.617 1 93.56 88 VAL B N 1
ATOM 2265 C CA . VAL B 1 88 ? 15.242 14.367 -5.203 1 93.56 88 VAL B CA 1
ATOM 2266 C C . VAL B 1 88 ? 15.414 13.852 -3.775 1 93.56 88 VAL B C 1
ATOM 2268 O O . VAL B 1 88 ? 14.562 14.086 -2.914 1 93.56 88 VAL B O 1
ATOM 2271 N N . PRO B 1 89 ? 16.562 13.25 -3.42 1 94.94 89 PRO B N 1
ATOM 2272 C CA . PRO B 1 89 ? 16.703 12.781 -2.041 1 94.94 89 PRO B CA 1
ATOM 2273 C C . PRO B 1 89 ? 16.719 13.922 -1.026 1 94.94 89 PRO B C 1
ATOM 2275 O O . PRO B 1 89 ? 16.156 13.781 0.065 1 94.94 89 PRO B O 1
ATOM 2278 N N . ASP B 1 90 ? 17.266 15.031 -1.379 1 95.75 90 ASP B N 1
ATOM 2279 C CA . ASP B 1 90 ? 17.281 16.172 -0.48 1 95.75 90 ASP B CA 1
ATOM 2280 C C . ASP B 1 90 ? 15.883 16.766 -0.323 1 95.75 90 ASP B C 1
ATOM 2282 O O . ASP B 1 90 ? 15.5 17.203 0.769 1 95.75 90 ASP B O 1
ATOM 2286 N N . ALA B 1 91 ? 15.148 16.766 -1.413 1 96.31 91 ALA B N 1
ATOM 2287 C CA . ALA B 1 91 ? 13.773 17.25 -1.366 1 96.31 91 ALA B CA 1
ATOM 2288 C C . ALA B 1 91 ? 12.906 16.359 -0.48 1 96.31 91 ALA B C 1
ATOM 2290 O O . ALA B 1 91 ? 12.047 16.844 0.255 1 96.31 91 ALA B O 1
ATOM 2291 N N . LEU B 1 92 ? 13.141 15.062 -0.581 1 97 92 LEU B N 1
ATOM 2292 C CA . LEU B 1 92 ? 12.406 14.117 0.247 1 97 92 LEU B CA 1
ATOM 2293 C C . LEU B 1 92 ? 12.688 14.352 1.727 1 97 92 LEU B C 1
ATOM 2295 O O . LEU B 1 92 ? 11.766 14.398 2.539 1 97 92 LEU B O 1
ATOM 2299 N N . ARG B 1 93 ? 13.961 14.539 2.043 1 96.06 93 ARG B N 1
ATOM 2300 C CA . ARG B 1 93 ? 14.344 14.789 3.43 1 96.06 93 ARG B CA 1
ATOM 2301 C C . ARG B 1 93 ? 13.766 16.109 3.93 1 96.06 93 ARG B C 1
ATOM 2303 O O . ARG B 1 93 ? 13.266 16.188 5.055 1 96.06 93 ARG B O 1
ATOM 2310 N N . HIS B 1 94 ? 13.836 17.078 3.117 1 95.25 94 HIS B N 1
ATOM 2311 C CA . HIS B 1 94 ? 13.258 18.391 3.438 1 95.25 94 HIS B CA 1
ATOM 2312 C C . HIS B 1 94 ? 11.766 18.266 3.721 1 95.25 94 HIS B C 1
ATOM 2314 O O . HIS B 1 94 ? 11.273 18.812 4.711 1 95.25 94 HIS B O 1
ATOM 2320 N N . ALA B 1 95 ? 11.086 17.531 2.92 1 95.56 95 ALA B N 1
ATOM 2321 C CA . ALA B 1 95 ? 9.633 17.375 3.023 1 95.56 95 ALA B CA 1
ATOM 2322 C C . ALA B 1 95 ? 9.258 16.625 4.301 1 95.56 95 ALA B C 1
ATOM 2324 O O . ALA B 1 95 ? 8.25 16.938 4.934 1 95.56 95 ALA B O 1
ATOM 2325 N N . VAL B 1 96 ? 10.016 15.625 4.652 1 95.12 96 VAL B N 1
ATOM 2326 C CA . VAL B 1 96 ? 9.773 14.867 5.875 1 95.12 96 VAL B CA 1
ATOM 2327 C C . VAL B 1 96 ? 9.852 15.797 7.086 1 95.12 96 VAL B C 1
ATOM 2329 O O . VAL B 1 96 ? 8.992 15.758 7.965 1 95.12 96 VAL B O 1
ATOM 2332 N N . ARG B 1 97 ? 10.875 16.656 7.098 1 92.44 97 ARG B N 1
ATOM 2333 C CA . ARG B 1 97 ? 11.047 17.578 8.203 1 92.44 97 ARG B CA 1
ATOM 2334 C C . ARG B 1 97 ? 9.891 18.578 8.266 1 92.44 97 ARG B C 1
ATOM 2336 O O . ARG B 1 97 ? 9.391 18.891 9.344 1 92.44 97 ARG B O 1
ATOM 2343 N N . GLU B 1 98 ? 9.469 18.953 7.133 1 90.81 98 GLU B N 1
ATOM 2344 C CA . GLU B 1 98 ? 8.383 19.922 7.059 1 90.81 98 GLU B CA 1
ATOM 2345 C C . GLU B 1 98 ? 7.047 19.297 7.449 1 90.81 98 GLU B C 1
ATOM 2347 O O . GLU B 1 98 ? 6.266 19.906 8.18 1 90.81 98 GLU B O 1
ATOM 2352 N N . ALA B 1 99 ? 6.781 18.125 7.004 1 90 99 ALA B N 1
ATOM 2353 C CA . ALA B 1 99 ? 5.469 17.5 7.145 1 90 99 ALA B CA 1
ATOM 2354 C C . ALA B 1 99 ? 5.344 16.781 8.477 1 90 99 ALA B C 1
ATOM 2356 O O . ALA B 1 99 ? 4.262 16.719 9.062 1 90 99 ALA B O 1
ATOM 2357 N N . LEU B 1 100 ? 6.461 16.266 8.984 1 90.25 100 LEU B N 1
ATOM 2358 C CA . LEU B 1 100 ? 6.387 15.391 10.148 1 90.25 100 LEU B CA 1
ATOM 2359 C C . LEU B 1 100 ? 7.121 16 11.336 1 90.25 100 LEU B C 1
ATOM 2361 O O . LEU B 1 100 ? 7.078 15.469 12.445 1 90.25 100 LEU B O 1
ATOM 2365 N N . GLY B 1 101 ? 7.918 17.125 11.18 1 82.62 101 GLY B N 1
ATOM 2366 C CA . GLY B 1 101 ? 8.656 17.781 12.242 1 82.62 101 GLY B CA 1
ATOM 2367 C C . GLY B 1 101 ? 7.777 18.609 13.156 1 82.62 101 GLY B C 1
ATOM 2368 O O . GLY B 1 101 ? 8.273 19.344 14.016 1 82.62 101 GLY B O 1
ATOM 2369 N N . ALA B 1 102 ? 6.59 18.297 13.57 1 70.06 102 ALA B N 1
ATOM 2370 C CA . ALA B 1 102 ? 5.543 18.891 14.383 1 70.06 102 ALA B CA 1
ATOM 2371 C C . ALA B 1 102 ? 6.07 20.109 15.141 1 70.06 102 ALA B C 1
ATOM 2373 O O . ALA B 1 102 ? 6.66 19.969 16.219 1 70.06 102 ALA B O 1
ATOM 2374 N N . GLU B 1 103 ? 6.043 21.141 14.508 1 71.56 103 GLU B N 1
ATOM 2375 C CA . GLU B 1 103 ? 6.578 22.328 15.164 1 71.56 103 GLU B CA 1
ATOM 2376 C C . GLU B 1 103 ? 5.461 23.156 15.789 1 71.56 103 GLU B C 1
ATOM 2378 O O . GLU B 1 103 ? 5.707 23.938 16.703 1 71.56 103 GLU B O 1
ATOM 2383 N N . THR B 1 104 ? 4.301 22.969 15.367 1 74.56 104 THR B N 1
ATOM 2384 C CA . THR B 1 104 ? 3.168 23.703 15.914 1 74.56 104 THR B CA 1
ATOM 2385 C C . THR B 1 104 ? 2.285 22.781 16.766 1 74.56 104 THR B C 1
ATOM 2387 O O . THR B 1 104 ? 2.305 21.562 16.578 1 74.56 104 THR B O 1
ATOM 2390 N N . ALA B 1 105 ? 1.646 23.344 17.641 1 77.12 105 ALA B N 1
ATOM 2391 C CA . ALA B 1 105 ? 0.736 22.594 18.516 1 77.12 105 ALA B CA 1
ATOM 2392 C C . ALA B 1 105 ? -0.299 21.828 17.688 1 77.12 105 ALA B C 1
ATOM 2394 O O . ALA B 1 105 ? -0.611 20.672 17.984 1 77.12 105 ALA B O 1
ATOM 2395 N N . GLY B 1 106 ? -0.765 22.5 16.719 1 77.62 106 GLY B N 1
ATOM 2396 C CA . GLY B 1 106 ? -1.738 21.875 15.844 1 77.62 106 GLY B CA 1
ATOM 2397 C C . GLY B 1 106 ? -1.184 20.656 15.109 1 77.62 106 GLY B C 1
ATOM 2398 O O . GLY B 1 106 ? -1.864 19.641 14.969 1 77.62 106 GLY B O 1
ATOM 2399 N N . ALA B 1 107 ? 0.025 20.781 14.75 1 80.25 107 ALA B N 1
ATOM 2400 C CA . ALA B 1 107 ? 0.68 19.688 14.047 1 80.25 107 ALA B CA 1
ATOM 2401 C C . ALA B 1 107 ? 0.927 18.5 14.977 1 80.25 107 ALA B C 1
ATOM 2403 O O . ALA B 1 107 ? 0.747 17.344 14.586 1 80.25 107 ALA B O 1
ATOM 2404 N N . VAL B 1 108 ? 1.259 18.828 16.141 1 82.56 108 VAL B N 1
ATOM 2405 C CA . VAL B 1 108 ? 1.519 17.797 17.141 1 82.56 108 VAL B CA 1
ATOM 2406 C C . VAL B 1 108 ? 0.231 17.047 17.438 1 82.56 108 VAL B C 1
ATOM 2408 O O . VAL B 1 108 ? 0.231 15.812 17.5 1 82.56 108 VAL B O 1
ATOM 2411 N N . GLU B 1 109 ? -0.802 17.75 17.562 1 82.69 109 GLU B N 1
ATOM 2412 C CA . GLU B 1 109 ? -2.094 17.125 17.844 1 82.69 109 GLU B CA 1
ATOM 2413 C C . GLU B 1 109 ? -2.535 16.219 16.703 1 82.69 109 GLU B C 1
ATOM 2415 O O . GLU B 1 109 ? -3.041 15.125 16.922 1 82.69 109 GLU B O 1
ATOM 2420 N N . SER B 1 110 ? -2.375 16.688 15.555 1 83.31 110 SER B N 1
ATOM 2421 C CA . SER B 1 110 ? -2.746 15.914 14.383 1 83.31 110 SER B CA 1
ATOM 2422 C C . SER B 1 110 ? -1.963 14.602 14.312 1 83.31 110 SER B C 1
ATOM 2424 O O . SER B 1 110 ? -2.527 13.555 14.008 1 83.31 110 SER B O 1
ATOM 2426 N N . LEU B 1 111 ? -0.724 14.664 14.656 1 87.06 111 LEU B N 1
ATOM 2427 C CA . LEU B 1 111 ? 0.126 13.484 14.617 1 87.06 111 LEU B CA 1
ATOM 2428 C C . LEU B 1 111 ? -0.283 12.477 15.695 1 87.06 111 LEU B C 1
ATOM 2430 O O . LEU B 1 111 ? -0.193 11.266 15.484 1 87.06 111 LEU B O 1
ATOM 2434 N N . GLU B 1 112 ? -0.737 13.023 16.719 1 86.56 112 GLU B N 1
ATOM 2435 C CA . GLU B 1 112 ? -1.15 12.133 17.797 1 86.56 112 GLU B CA 1
ATOM 2436 C C . GLU B 1 112 ? -2.418 11.367 17.438 1 86.56 112 GLU B C 1
ATOM 2438 O O . GLU B 1 112 ? -2.588 10.211 17.828 1 86.56 112 GLU B O 1
ATOM 2443 N N . TRP B 1 113 ? -3.27 12.07 16.734 1 86.75 113 TRP B N 1
ATOM 2444 C CA . TRP B 1 113 ? -4.453 11.375 16.234 1 86.75 113 TRP B CA 1
ATOM 2445 C C . TRP B 1 113 ? -4.059 10.25 15.281 1 86.75 113 TRP B C 1
ATOM 2447 O O . TRP B 1 113 ? -4.57 9.133 15.391 1 86.75 113 TRP B O 1
ATOM 2457 N N . VAL B 1 114 ? -3.172 10.516 14.453 1 89.69 114 VAL B N 1
ATOM 2458 C CA . VAL B 1 114 ? -2.709 9.531 13.477 1 89.69 114 VAL B CA 1
ATOM 2459 C C . VAL B 1 114 ? -2.055 8.359 14.203 1 89.69 114 VAL B C 1
ATOM 2461 O O . VAL B 1 114 ? -2.303 7.199 13.867 1 89.69 114 VAL B O 1
ATOM 2464 N N . ARG B 1 115 ? -1.339 8.727 15.172 1 91.75 115 ARG B N 1
ATOM 2465 C CA . ARG B 1 115 ? -0.671 7.688 15.945 1 91.75 115 ARG B CA 1
ATOM 2466 C C . ARG B 1 115 ? -1.686 6.734 16.578 1 91.75 115 ARG B C 1
ATOM 2468 O O . ARG B 1 115 ? -1.549 5.516 16.453 1 91.75 115 ARG B O 1
ATOM 2475 N N . SER B 1 116 ? -2.627 7.301 17.188 1 93.31 116 SER B N 1
ATOM 2476 C CA . SER B 1 116 ? -3.648 6.508 17.859 1 93.31 116 SER B CA 1
ATOM 2477 C C . SER B 1 116 ? -4.422 5.645 16.875 1 93.31 116 SER B C 1
ATOM 2479 O O . SER B 1 116 ? -4.668 4.465 17.141 1 93.31 116 SER B O 1
ATOM 2481 N N . LEU B 1 117 ? -4.723 6.203 15.781 1 94.62 117 LEU B N 1
ATOM 2482 C CA . LEU B 1 117 ? -5.488 5.488 14.766 1 94.62 117 LEU B CA 1
ATOM 2483 C C . LEU B 1 117 ? -4.668 4.352 14.164 1 94.62 117 LEU B C 1
ATOM 2485 O O . LEU B 1 117 ? -5.191 3.258 13.938 1 94.62 117 LEU B O 1
ATOM 2489 N N . LEU B 1 118 ? -3.428 4.559 13.898 1 94.62 118 LEU B N 1
ATOM 2490 C CA . LEU B 1 118 ? -2.543 3.531 13.359 1 94.62 118 LEU B CA 1
ATOM 2491 C C . LEU B 1 118 ? -2.4 2.373 14.344 1 94.62 118 LEU B C 1
ATOM 2493 O O . LEU B 1 118 ? -2.373 1.209 13.938 1 94.62 118 LEU B O 1
ATOM 2497 N N . ARG B 1 119 ? -2.383 2.686 15.586 1 93.69 119 ARG B N 1
ATOM 2498 C CA . ARG B 1 119 ? -2.326 1.636 16.594 1 93.69 119 ARG B CA 1
ATOM 2499 C C . ARG B 1 119 ? -3.584 0.773 16.562 1 93.69 119 ARG B C 1
ATOM 2501 O O . ARG B 1 119 ? -3.506 -0.453 16.656 1 93.69 119 ARG B O 1
ATOM 2508 N N . MET B 1 120 ? -4.664 1.397 16.359 1 93.44 120 MET B N 1
ATOM 2509 C CA . MET B 1 120 ? -5.938 0.684 16.297 1 93.44 120 MET B CA 1
ATOM 2510 C C . MET B 1 120 ? -6.039 -0.155 15.031 1 93.44 120 MET B C 1
ATOM 2512 O O . MET B 1 120 ? -6.742 -1.165 15 1 93.44 120 MET B O 1
ATOM 2516 N N . SER B 1 121 ? -5.359 0.269 14.016 1 91.5 121 SER B N 1
ATOM 2517 C CA . SER B 1 121 ? -5.438 -0.413 12.727 1 91.5 121 SER B CA 1
ATOM 2518 C C . SER B 1 121 ? -4.805 -1.799 12.797 1 91.5 121 SER B C 1
ATOM 2520 O O . SER B 1 121 ? -5.074 -2.652 11.953 1 91.5 121 SER B O 1
ATOM 2522 N N . VAL B 1 122 ? -3.979 -2.072 13.758 1 84.31 122 VAL B N 1
ATOM 2523 C CA . VAL B 1 122 ? -3.328 -3.363 13.945 1 84.31 122 VAL B CA 1
ATOM 2524 C C . VAL B 1 122 ? -4.383 -4.453 14.141 1 84.31 122 VAL B C 1
ATOM 2526 O O . VAL B 1 122 ? -4.227 -5.57 13.641 1 84.31 122 VAL B O 1
ATOM 2529 N N . GLU B 1 123 ? -5.5 -4.043 14.711 1 87.38 123 GLU B N 1
ATOM 2530 C CA . GLU B 1 123 ? -6.523 -5.039 15.008 1 87.38 123 GLU B CA 1
ATOM 2531 C C . GLU B 1 123 ? -7.746 -4.855 14.109 1 87.38 123 GLU B C 1
ATOM 2533 O O . GLU B 1 123 ? -8.781 -5.484 14.336 1 87.38 123 GLU B O 1
ATOM 2538 N N . SER B 1 124 ? -7.652 -3.975 13.203 1 91.44 124 SER B N 1
ATOM 2539 C CA . SER B 1 124 ? -8.781 -3.703 12.32 1 91.44 124 SER B CA 1
ATOM 2540 C C . SER B 1 124 ? -8.344 -3.688 10.852 1 91.44 124 SER B C 1
ATOM 2542 O O . SER B 1 124 ? -7.762 -2.707 10.383 1 91.44 124 SER B O 1
ATOM 2544 N N . ALA B 1 125 ? -8.797 -4.73 10.172 1 84.56 125 ALA B N 1
ATOM 2545 C CA . ALA B 1 125 ? -8.469 -4.816 8.75 1 84.56 125 ALA B CA 1
ATOM 2546 C C . ALA B 1 125 ? -9.07 -3.65 7.977 1 84.56 125 ALA B C 1
ATOM 2548 O O . ALA B 1 125 ? -8.469 -3.141 7.035 1 84.56 125 ALA B O 1
ATOM 2549 N N . ALA B 1 126 ? -10.227 -3.273 8.43 1 87.69 126 ALA B N 1
ATOM 2550 C CA . ALA B 1 126 ? -10.914 -2.178 7.758 1 87.69 126 ALA B CA 1
ATOM 2551 C C . ALA B 1 126 ? -10.156 -0.864 7.926 1 87.69 126 ALA B C 1
ATOM 2553 O O . ALA B 1 126 ? -9.992 -0.107 6.969 1 87.69 126 ALA B O 1
ATOM 2554 N N . LEU B 1 127 ? -9.68 -0.639 9.109 1 92.31 127 LEU B N 1
ATOM 2555 C CA . LEU B 1 127 ? -8.93 0.584 9.367 1 92.31 127 LEU B CA 1
ATOM 2556 C C . LEU B 1 127 ? -7.574 0.553 8.664 1 92.31 127 LEU B C 1
ATOM 2558 O O . LEU B 1 127 ? -7.105 1.58 8.164 1 92.31 127 LEU B O 1
ATOM 2562 N N . ARG B 1 128 ? -6.996 -0.605 8.586 1 90.5 128 ARG B N 1
ATOM 2563 C CA . ARG B 1 128 ? -5.742 -0.774 7.859 1 90.5 128 ARG B CA 1
ATOM 2564 C C . ARG B 1 128 ? -5.918 -0.453 6.379 1 90.5 128 ARG B C 1
ATOM 2566 O O . ARG B 1 128 ? -5.043 0.161 5.766 1 90.5 128 ARG B O 1
ATOM 2573 N N . ALA B 1 129 ? -7.004 -0.853 5.902 1 87.44 129 ALA B N 1
ATOM 2574 C CA . ALA B 1 129 ? -7.293 -0.601 4.492 1 87.44 129 ALA B CA 1
ATOM 2575 C C . ALA B 1 129 ? -7.422 0.895 4.219 1 87.44 129 ALA B C 1
ATOM 2577 O O . ALA B 1 129 ? -6.992 1.377 3.166 1 87.44 129 ALA B O 1
ATOM 2578 N N . VAL B 1 130 ? -8.008 1.587 5.152 1 91.31 130 VAL B N 1
ATOM 2579 C CA . VAL B 1 130 ? -8.156 3.031 5.004 1 91.31 130 VAL B CA 1
ATOM 2580 C C . VAL B 1 130 ? -6.777 3.691 4.957 1 91.31 130 VAL B C 1
ATOM 2582 O O . VAL B 1 130 ? -6.527 4.559 4.117 1 91.31 130 VAL B O 1
ATOM 2585 N N . TRP B 1 131 ? -5.914 3.268 5.805 1 93.25 131 TRP B N 1
ATOM 2586 C CA . TRP B 1 131 ? -4.555 3.795 5.844 1 93.25 131 TRP B CA 1
ATOM 2587 C C . TRP B 1 131 ? -3.797 3.445 4.566 1 93.25 131 TRP B C 1
ATOM 2589 O O . TRP B 1 131 ? -3.129 4.301 3.979 1 93.25 131 TRP B O 1
ATOM 2599 N N . ALA B 1 132 ? -3.924 2.252 4.137 1 89.94 132 ALA B N 1
ATOM 2600 C CA . ALA B 1 132 ? -3.256 1.793 2.922 1 89.94 132 ALA B CA 1
ATOM 2601 C C . ALA B 1 132 ? -3.697 2.611 1.712 1 89.94 132 ALA B C 1
ATOM 2603 O O . ALA B 1 132 ? -2.879 2.957 0.857 1 89.94 132 ALA B O 1
ATOM 2604 N N . ASP B 1 133 ? -4.941 2.871 1.708 1 88.81 133 ASP B N 1
ATOM 2605 C CA . ASP B 1 133 ? -5.484 3.67 0.613 1 88.81 133 ASP B CA 1
ATOM 2606 C C . ASP B 1 133 ? -4.895 5.078 0.615 1 88.81 133 ASP B C 1
ATOM 2608 O O . ASP B 1 133 ? -4.551 5.613 -0.441 1 88.81 133 ASP B O 1
ATOM 2612 N N . ALA B 1 134 ? -4.797 5.66 1.77 1 92.56 134 ALA B N 1
ATOM 2613 C CA . ALA B 1 134 ? -4.203 6.988 1.9 1 92.56 134 ALA B CA 1
ATOM 2614 C C . ALA B 1 134 ? -2.748 6.988 1.443 1 92.56 134 ALA B C 1
ATOM 2616 O O . ALA B 1 134 ? -2.312 7.895 0.731 1 92.56 134 ALA B O 1
ATOM 2617 N N . CYS B 1 135 ? -2.031 5.953 1.797 1 93.81 135 CYS B N 1
ATOM 2618 C CA . CYS B 1 135 ? -0.629 5.828 1.413 1 93.81 135 CYS B CA 1
ATOM 2619 C C . CYS B 1 135 ? -0.49 5.648 -0.094 1 93.81 135 CYS B C 1
ATOM 2621 O O . CYS B 1 135 ? 0.396 6.238 -0.715 1 93.81 135 CYS B O 1
ATOM 2623 N N . HIS B 1 136 ? -1.365 4.867 -0.6 1 89.69 136 HIS B N 1
ATOM 2624 C CA . HIS B 1 136 ? -1.34 4.645 -2.041 1 89.69 136 HIS B CA 1
ATOM 2625 C C . HIS B 1 136 ? -1.631 5.934 -2.805 1 89.69 136 HIS B C 1
ATOM 2627 O O . HIS B 1 136 ? -0.954 6.242 -3.785 1 89.69 136 HIS B O 1
ATOM 2633 N N . ALA B 1 137 ? -2.629 6.66 -2.352 1 90.38 137 ALA B N 1
ATOM 2634 C CA . ALA B 1 137 ? -2.969 7.922 -3 1 90.38 137 ALA B CA 1
ATOM 2635 C C . ALA B 1 137 ? -1.804 8.906 -2.928 1 90.38 137 ALA B C 1
ATOM 2637 O O . ALA B 1 137 ? -1.521 9.617 -3.896 1 90.38 137 ALA B O 1
ATOM 2638 N N . SER B 1 138 ? -1.207 8.953 -1.811 1 94.44 138 SER B N 1
ATOM 2639 C CA . SER B 1 138 ? -0.047 9.82 -1.646 1 94.44 138 SER B CA 1
ATOM 2640 C C . SER B 1 138 ? 1.095 9.398 -2.566 1 94.44 138 SER B C 1
ATOM 2642 O O . SER B 1 138 ? 1.817 10.25 -3.094 1 94.44 138 SER B O 1
ATOM 2644 N N . GLU B 1 139 ? 1.277 8.109 -2.693 1 95.31 139 GLU B N 1
ATOM 2645 C CA . GLU B 1 139 ? 2.299 7.598 -3.602 1 95.31 139 GLU B CA 1
ATOM 2646 C C . GLU B 1 139 ? 2.049 8.07 -5.035 1 95.31 139 GLU B C 1
ATOM 2648 O O . GLU B 1 139 ? 2.99 8.414 -5.75 1 95.31 139 GLU B O 1
ATOM 2653 N N . GLN B 1 140 ? 0.814 8.086 -5.453 1 92.38 140 GLN B N 1
ATOM 2654 C CA . GLN B 1 140 ? 0.471 8.562 -6.789 1 92.38 140 GLN B CA 1
ATOM 2655 C C . GLN B 1 140 ? 0.774 10.047 -6.938 1 92.38 140 GLN B C 1
ATOM 2657 O O . GLN B 1 140 ? 1.289 10.484 -7.969 1 92.38 140 GLN B O 1
ATOM 2662 N N . THR B 1 141 ? 0.443 10.789 -5.922 1 95 141 THR B N 1
ATOM 2663 C CA . THR B 1 141 ? 0.783 12.203 -5.926 1 95 141 THR B CA 1
ATOM 2664 C C . THR B 1 141 ? 2.295 12.398 -6.02 1 95 141 THR B C 1
ATOM 2666 O O . THR B 1 141 ? 2.771 13.242 -6.781 1 95 141 THR B O 1
ATOM 2669 N N . LEU B 1 142 ? 3.031 11.609 -5.277 1 96.62 142 LEU B N 1
ATOM 2670 C CA . LEU B 1 142 ? 4.484 11.703 -5.285 1 96.62 142 LEU B CA 1
ATOM 2671 C C . LEU B 1 142 ? 5.043 11.367 -6.664 1 96.62 142 LEU B C 1
ATOM 2673 O O . LEU B 1 142 ? 6.008 11.992 -7.113 1 96.62 142 LEU B O 1
ATOM 2677 N N . LEU B 1 143 ? 4.469 10.398 -7.301 1 95.25 143 LEU B N 1
ATOM 2678 C CA . LEU B 1 143 ? 4.875 10.039 -8.656 1 95.25 143 LEU B CA 1
ATOM 2679 C C . LEU B 1 143 ? 4.75 11.234 -9.594 1 95.25 143 LEU B C 1
ATOM 2681 O O . LEU B 1 143 ? 5.664 11.516 -10.367 1 95.25 143 LEU B O 1
ATOM 2685 N N . GLU B 1 144 ? 3.639 11.945 -9.477 1 93.81 144 GLU B N 1
ATOM 2686 C CA . GLU B 1 144 ? 3.432 13.141 -10.289 1 93.81 144 GLU B CA 1
ATOM 2687 C C . GLU B 1 144 ? 4.473 14.211 -9.969 1 93.81 144 GLU B C 1
ATOM 2689 O O . GLU B 1 144 ? 5.039 14.82 -10.875 1 93.81 144 GLU B O 1
ATOM 2694 N N . VAL B 1 145 ? 4.699 14.391 -8.75 1 94.81 145 VAL B N 1
ATOM 2695 C CA . VAL B 1 145 ? 5.629 15.406 -8.273 1 94.81 145 VAL B CA 1
ATOM 2696 C C . VAL B 1 145 ? 7.039 15.094 -8.773 1 94.81 145 VAL B C 1
ATOM 2698 O O . VAL B 1 145 ? 7.746 15.984 -9.25 1 94.81 145 VAL B O 1
ATOM 2701 N N . LEU B 1 146 ? 7.477 13.859 -8.664 1 94 146 LEU B N 1
ATOM 2702 C CA . LEU B 1 146 ? 8.805 13.461 -9.117 1 94 146 LEU B CA 1
ATOM 2703 C C . LEU B 1 146 ? 8.938 13.633 -10.625 1 94 146 LEU B C 1
ATOM 2705 O O . LEU B 1 146 ? 10 13.992 -11.125 1 94 146 LEU B O 1
ATOM 2709 N N . GLY B 1 147 ? 7.879 13.32 -11.336 1 92 147 GLY B N 1
ATOM 2710 C CA . GLY B 1 147 ? 7.863 13.57 -12.766 1 92 147 GLY B CA 1
ATOM 2711 C C . GLY B 1 147 ? 8.078 15.031 -13.117 1 92 147 GLY B C 1
ATOM 2712 O O . GLY B 1 147 ? 8.828 15.352 -14.039 1 92 147 GLY B O 1
ATOM 2713 N N . GLU B 1 148 ? 7.34 15.875 -12.398 1 89.88 148 GLU B N 1
ATOM 2714 C CA . GLU B 1 148 ? 7.477 17.312 -12.586 1 89.88 148 GLU B CA 1
ATOM 2715 C C . GLU B 1 148 ? 8.906 17.766 -12.32 1 89.88 148 GLU B C 1
ATOM 2717 O O . GLU B 1 148 ? 9.461 18.578 -13.086 1 89.88 148 GLU B O 1
ATOM 2722 N N . ARG B 1 149 ? 9.531 17.281 -11.32 1 88.5 149 ARG B N 1
ATOM 2723 C CA . ARG B 1 149 ? 10.883 17.672 -10.945 1 88.5 149 ARG B CA 1
ATOM 2724 C C . ARG B 1 149 ? 11.898 17.156 -11.961 1 88.5 149 ARG B C 1
ATOM 2726 O O . ARG B 1 149 ? 12.875 17.844 -12.281 1 88.5 149 ARG B O 1
ATOM 2733 N N . ALA B 1 150 ? 11.695 15.938 -12.453 1 83.94 150 ALA B N 1
ATOM 2734 C CA . ALA B 1 150 ? 12.586 15.352 -13.445 1 83.94 150 ALA B CA 1
ATOM 2735 C C . ALA B 1 150 ? 12.531 16.125 -14.758 1 83.94 150 ALA B C 1
ATOM 2737 O O . ALA B 1 150 ? 13.547 16.266 -15.453 1 83.94 150 ALA B O 1
ATOM 2738 N N . ALA B 1 151 ? 11.359 16.531 -15.141 1 80.19 151 ALA B N 1
ATOM 2739 C CA . ALA B 1 151 ? 11.164 17.266 -16.391 1 80.19 151 ALA B CA 1
ATOM 2740 C C . ALA B 1 151 ? 11.883 18.609 -16.344 1 80.19 151 ALA B C 1
ATOM 2742 O O . ALA B 1 151 ? 12.328 19.125 -17.375 1 80.19 151 ALA B O 1
ATOM 2743 N N . LEU B 1 152 ? 11.914 19.188 -15.234 1 70.38 152 LEU B N 1
ATOM 2744 C CA . LEU B 1 152 ? 12.594 20.469 -15.078 1 70.38 152 LEU B CA 1
ATOM 2745 C C . LEU B 1 152 ? 14.086 20.328 -15.344 1 70.38 152 LEU B C 1
ATOM 2747 O O . LEU B 1 152 ? 14.734 21.281 -15.789 1 70.38 152 LEU B O 1
ATOM 2751 N N . GLY B 1 153 ? 14.555 19.156 -15.047 1 64.5 153 GLY B N 1
ATOM 2752 C CA . GLY B 1 153 ? 15.977 18.938 -15.258 1 64.5 153 GLY B CA 1
ATOM 2753 C C . GLY B 1 153 ? 16.297 18.469 -16.672 1 64.5 153 GLY B C 1
ATOM 2754 O O . GLY B 1 153 ? 17.469 18.453 -17.062 1 64.5 153 GLY B O 1
ATOM 2755 N N . GLU B 1 154 ? 15.312 17.766 -17.297 1 64.06 154 GLU B N 1
ATOM 2756 C CA . GLU B 1 154 ? 15.578 17.203 -18.609 1 64.06 154 GLU B CA 1
ATOM 2757 C C . GLU B 1 154 ? 15.383 18.234 -19.703 1 64.06 154 GLU B C 1
ATOM 2759 O O . GLU B 1 154 ? 14.375 18.953 -19.719 1 64.06 154 GLU B O 1
ATOM 2764 N N . ARG B 1 155 ? 16.469 18.922 -20.188 1 53.88 155 ARG B N 1
ATOM 2765 C CA . ARG B 1 155 ? 16.375 19.797 -21.344 1 53.88 155 ARG B CA 1
ATOM 2766 C C . ARG B 1 155 ? 15.734 19.078 -22.531 1 53.88 155 ARG B C 1
ATOM 2768 O O . ARG B 1 155 ? 15.156 19.719 -23.406 1 53.88 155 ARG B O 1
ATOM 2775 N N . VAL B 1 156 ? 16.188 17.766 -22.734 1 52.12 156 VAL B N 1
ATOM 2776 C CA . VAL B 1 156 ? 15.82 17.094 -23.984 1 52.12 156 VAL B CA 1
ATOM 2777 C C . VAL B 1 156 ? 14.875 15.922 -23.688 1 52.12 156 VAL B C 1
ATOM 2779 O O . VAL B 1 156 ? 15.016 15.25 -22.656 1 52.12 156 VAL B O 1
ATOM 2782 N N . GLY B 1 157 ? 13.688 15.844 -24.281 1 53.59 157 GLY B N 1
ATOM 2783 C CA . GLY B 1 157 ? 12.688 14.797 -24.156 1 53.59 157 GLY B CA 1
ATOM 2784 C C . GLY B 1 157 ? 13.227 13.414 -24.453 1 53.59 157 GLY B C 1
ATOM 2785 O O . GLY B 1 157 ? 13.992 13.234 -25.406 1 53.59 157 GLY B O 1
ATOM 2786 N N . PRO B 1 158 ? 13.227 12.453 -23.594 1 54.84 158 PRO B N 1
ATOM 2787 C CA . PRO B 1 158 ? 13.812 11.133 -23.875 1 54.84 158 PRO B CA 1
ATOM 2788 C C . PRO B 1 158 ? 13.125 10.406 -25.016 1 54.84 158 PRO B C 1
ATOM 2790 O O . PRO B 1 158 ? 11.969 10.703 -25.344 1 54.84 158 PRO B O 1
ATOM 2793 N N . GLY B 1 159 ? 13.938 9.656 -25.953 1 53.97 159 GLY B N 1
ATOM 2794 C CA . GLY B 1 159 ? 13.32 8.695 -26.859 1 53.97 159 GLY B CA 1
ATOM 2795 C C . GLY B 1 159 ? 12.383 7.734 -26.156 1 53.97 159 GLY B C 1
ATOM 2796 O O . GLY B 1 159 ? 12.266 7.762 -24.922 1 53.97 159 GLY B O 1
ATOM 2797 N N . ARG B 1 160 ? 11.539 7.039 -26.922 1 51.22 160 ARG B N 1
ATOM 2798 C CA . ARG B 1 160 ? 10.484 6.172 -26.422 1 51.22 160 ARG B CA 1
ATOM 2799 C C . ARG B 1 160 ? 11.016 5.219 -25.359 1 51.22 160 ARG B C 1
ATOM 2801 O O . ARG B 1 160 ? 10.391 5.035 -24.312 1 51.22 160 ARG B O 1
ATOM 2808 N N . GLN B 1 161 ? 12.102 4.508 -25.75 1 54.09 161 GLN B N 1
ATOM 2809 C CA . GLN B 1 161 ? 12.703 3.559 -24.812 1 54.09 161 GLN B CA 1
ATOM 2810 C C . GLN B 1 161 ? 13.172 4.262 -23.531 1 54.09 161 GLN B C 1
ATOM 2812 O O . GLN B 1 161 ? 12.984 3.744 -22.438 1 54.09 161 GLN B O 1
ATOM 2817 N N . ALA B 1 162 ? 13.695 5.426 -23.75 1 57.69 162 ALA B N 1
ATOM 2818 C CA . ALA B 1 162 ? 14.141 6.238 -22.625 1 57.69 162 ALA B CA 1
ATOM 2819 C C . ALA B 1 162 ? 12.961 6.742 -21.797 1 57.69 162 ALA B C 1
ATOM 2821 O O . ALA B 1 162 ? 13.031 6.809 -20.578 1 57.69 162 ALA B O 1
ATOM 2822 N N . GLY B 1 163 ? 11.906 6.797 -22.562 1 65.25 163 GLY B N 1
ATOM 2823 C CA . GLY B 1 163 ? 10.695 7.254 -21.891 1 65.25 163 GLY B CA 1
ATOM 2824 C C . GLY B 1 163 ? 10.094 6.207 -20.969 1 65.25 163 GLY B C 1
ATOM 2825 O O . GLY B 1 163 ? 9.719 6.512 -19.844 1 65.25 163 GLY B O 1
ATOM 2826 N N . ALA B 1 164 ? 10.055 4.996 -21.516 1 65.88 164 ALA B N 1
ATOM 2827 C CA . ALA B 1 164 ? 9.5 3.896 -20.734 1 65.88 164 ALA B CA 1
ATOM 2828 C C . ALA B 1 164 ? 10.344 3.619 -19.484 1 65.88 164 ALA B C 1
ATOM 2830 O O . ALA B 1 164 ? 9.812 3.396 -18.406 1 65.88 164 ALA B O 1
ATOM 2831 N N . ALA B 1 165 ? 11.594 3.58 -19.766 1 66.69 165 ALA B N 1
ATOM 2832 C CA . ALA B 1 165 ? 12.516 3.365 -18.641 1 66.69 165 ALA B CA 1
ATOM 2833 C C . ALA B 1 165 ? 12.383 4.477 -17.609 1 66.69 165 ALA B C 1
ATOM 2835 O O . ALA B 1 165 ? 12.398 4.215 -16.406 1 66.69 165 ALA B O 1
ATOM 2836 N N . ARG B 1 166 ? 12.195 5.559 -18.172 1 70.31 166 ARG B N 1
ATOM 2837 C CA . ARG B 1 166 ? 12.047 6.699 -17.266 1 70.31 166 ARG B CA 1
ATOM 2838 C C . ARG B 1 166 ? 10.766 6.59 -16.453 1 70.31 166 ARG B C 1
ATOM 2840 O O . ARG B 1 166 ? 10.75 6.922 -15.266 1 70.31 166 ARG B O 1
ATOM 2847 N N . SER B 1 167 ? 9.883 5.961 -17.094 1 86 167 SER B N 1
ATOM 2848 C CA . SER B 1 167 ? 8.609 5.809 -16.406 1 86 167 SER B CA 1
ATOM 2849 C C . SER B 1 167 ? 8.703 4.789 -15.281 1 86 167 SER B C 1
ATOM 2851 O O . SER B 1 167 ? 8.203 5.023 -14.18 1 86 167 SER B O 1
ATOM 2853 N N . LEU B 1 168 ? 9.477 3.719 -15.523 1 91.5 168 LEU B N 1
ATOM 2854 C CA . LEU B 1 168 ? 9.648 2.693 -14.5 1 91.5 168 LEU B CA 1
ATOM 2855 C C . LEU B 1 168 ? 10.477 3.227 -13.336 1 91.5 168 LEU B C 1
ATOM 2857 O O . LEU B 1 168 ? 10.148 2.977 -12.172 1 91.5 168 LEU B O 1
ATOM 2861 N N . ASP B 1 169 ? 11.508 4.008 -13.695 1 93.44 169 ASP B N 1
ATOM 2862 C CA . ASP B 1 169 ? 12.383 4.57 -12.672 1 93.44 169 ASP B CA 1
ATOM 2863 C C . ASP B 1 169 ? 11.617 5.531 -11.758 1 93.44 169 ASP B C 1
ATOM 2865 O O . ASP B 1 169 ? 11.805 5.523 -10.539 1 93.44 169 ASP B O 1
ATOM 2869 N N . LEU B 1 170 ? 10.781 6.312 -12.359 1 94.88 170 LEU B N 1
ATOM 2870 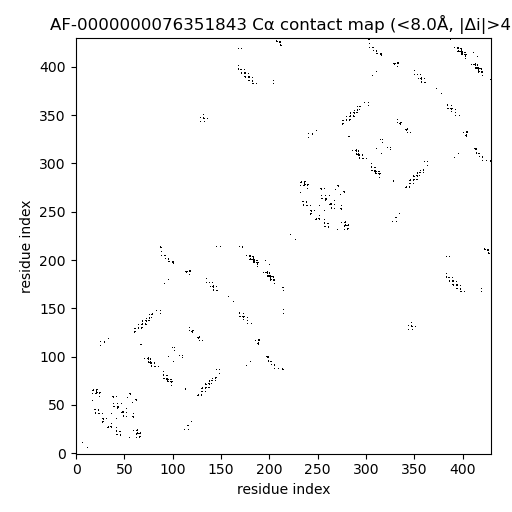C CA . LEU B 1 170 ? 10 7.277 -11.594 1 94.88 170 LEU B CA 1
ATOM 2871 C C . LEU B 1 170 ? 8.992 6.566 -10.695 1 94.88 170 LEU B C 1
ATOM 2873 O O . LEU B 1 170 ? 8.812 6.945 -9.539 1 94.88 170 LEU B O 1
ATOM 2877 N N . ARG B 1 171 ? 8.344 5.523 -11.227 1 96 171 ARG B N 1
ATOM 2878 C CA . ARG B 1 171 ? 7.371 4.75 -10.453 1 96 171 ARG B CA 1
ATOM 2879 C C . ARG B 1 171 ? 8.031 4.074 -9.258 1 96 171 ARG B C 1
ATOM 2881 O O . ARG B 1 171 ? 7.504 4.109 -8.148 1 96 171 ARG B O 1
ATOM 2888 N N . LEU B 1 172 ? 9.172 3.523 -9.539 1 97.5 172 LEU B N 1
ATOM 2889 C CA . LEU B 1 172 ? 9.891 2.848 -8.469 1 97.5 172 LEU B CA 1
ATOM 2890 C C . LEU B 1 172 ? 10.359 3.846 -7.414 1 97.5 172 LEU B C 1
ATOM 2892 O O . LEU B 1 172 ? 10.25 3.584 -6.215 1 97.5 172 LEU B O 1
ATOM 2896 N N . ALA B 1 173 ? 10.867 5.012 -7.867 1 97.31 173 ALA B N 1
ATOM 2897 C CA . ALA B 1 173 ? 11.328 6.043 -6.941 1 97.31 173 ALA B CA 1
ATOM 2898 C C . ALA B 1 173 ? 10.195 6.5 -6.023 1 97.31 173 ALA B C 1
ATOM 2900 O O . ALA B 1 173 ? 10.383 6.609 -4.809 1 97.31 173 ALA B O 1
ATOM 2901 N N . ALA B 1 174 ? 9.039 6.73 -6.582 1 97.56 174 ALA B N 1
ATOM 2902 C CA . ALA B 1 174 ? 7.879 7.156 -5.793 1 97.56 174 ALA B CA 1
ATOM 2903 C C . ALA B 1 174 ? 7.469 6.078 -4.797 1 97.56 174 ALA B C 1
ATOM 2905 O O . ALA B 1 174 ? 7.16 6.379 -3.641 1 97.56 174 ALA B O 1
ATOM 2906 N N . ALA B 1 175 ? 7.5 4.863 -5.254 1 97.5 175 ALA B N 1
ATOM 2907 C CA . ALA B 1 175 ? 7.062 3.744 -4.426 1 97.5 175 ALA B CA 1
ATOM 2908 C C . ALA B 1 175 ? 8.008 3.523 -3.252 1 97.5 175 ALA B C 1
ATOM 2910 O O . ALA B 1 175 ? 7.57 3.354 -2.113 1 97.5 175 ALA B O 1
ATOM 2911 N N . VAL B 1 176 ? 9.297 3.547 -3.52 1 97.81 176 VAL B N 1
ATOM 2912 C CA . VAL B 1 176 ? 10.25 3.25 -2.459 1 97.81 176 VAL B CA 1
ATOM 2913 C C . VAL B 1 176 ? 10.312 4.418 -1.477 1 97.81 176 VAL B C 1
ATOM 2915 O O . VAL B 1 176 ? 10.461 4.211 -0.269 1 97.81 176 VAL B O 1
ATOM 2918 N N . ALA B 1 177 ? 10.242 5.66 -1.98 1 97.88 177 ALA B N 1
ATOM 2919 C CA . ALA B 1 177 ? 10.195 6.816 -1.088 1 97.88 177 ALA B CA 1
ATOM 2920 C C . ALA B 1 177 ? 8.969 6.758 -0.184 1 97.88 177 ALA B C 1
ATOM 2922 O O . ALA B 1 177 ? 9.062 6.988 1.023 1 97.88 177 ALA B O 1
ATOM 2923 N N . SER B 1 178 ? 7.852 6.473 -0.78 1 97.44 178 SER B N 1
ATOM 2924 C CA . SER B 1 178 ? 6.605 6.355 -0.029 1 97.44 178 SER B CA 1
ATOM 2925 C C . SER B 1 178 ? 6.691 5.246 1.015 1 97.44 178 SER B C 1
ATOM 2927 O O . SER B 1 178 ? 6.227 5.41 2.145 1 97.44 178 SER B O 1
ATOM 2929 N N . ALA B 1 179 ? 7.277 4.129 0.627 1 97.25 179 ALA B N 1
ATOM 2930 C CA . ALA B 1 179 ? 7.445 3.016 1.558 1 97.25 179 ALA B CA 1
ATOM 2931 C C . ALA B 1 179 ? 8.32 3.42 2.74 1 97.25 179 ALA B C 1
ATOM 2933 O O . ALA B 1 179 ? 8.031 3.068 3.887 1 97.25 179 ALA B O 1
ATOM 2934 N N . ALA B 1 180 ? 9.375 4.137 2.461 1 97.56 180 ALA B N 1
ATOM 2935 C CA . ALA B 1 180 ? 10.297 4.566 3.508 1 97.56 180 ALA B CA 1
ATOM 2936 C C . ALA B 1 180 ? 9.586 5.438 4.543 1 97.56 180 ALA B C 1
ATOM 2938 O O . ALA B 1 180 ? 9.688 5.191 5.746 1 97.56 180 ALA B O 1
ATOM 2939 N N . VAL B 1 181 ? 8.836 6.371 4.059 1 97.12 181 VAL B N 1
ATOM 2940 C CA . VAL B 1 181 ? 8.148 7.297 4.953 1 97.12 181 VAL B CA 1
ATOM 2941 C C . VAL B 1 181 ? 7.027 6.566 5.688 1 97.12 181 VAL B C 1
ATOM 2943 O O . VAL B 1 181 ? 6.855 6.734 6.895 1 97.12 181 VAL B O 1
ATOM 2946 N N . ARG B 1 182 ? 6.277 5.738 4.988 1 96.19 182 ARG B N 1
ATOM 2947 C CA . ARG B 1 182 ? 5.211 4.949 5.59 1 96.19 182 ARG B CA 1
ATOM 2948 C C . ARG B 1 182 ? 5.742 4.082 6.727 1 96.19 182 ARG B C 1
ATOM 2950 O O . ARG B 1 182 ? 5.176 4.066 7.82 1 96.19 182 ARG B O 1
ATOM 2957 N N . VAL B 1 183 ? 6.875 3.404 6.48 1 96.38 183 VAL B N 1
ATOM 2958 C CA . VAL B 1 183 ? 7.477 2.529 7.48 1 96.38 183 VAL B CA 1
ATOM 2959 C C . VAL B 1 183 ? 7.914 3.354 8.688 1 96.38 183 VAL B C 1
ATOM 2961 O O . VAL B 1 183 ? 7.715 2.941 9.836 1 96.38 183 VAL B O 1
ATOM 2964 N N . GLY B 1 184 ? 8.523 4.527 8.422 1 95.75 184 GLY B N 1
ATOM 2965 C CA . GLY B 1 184 ? 8.914 5.402 9.516 1 95.75 184 GLY B CA 1
ATOM 2966 C C . GLY B 1 184 ? 7.75 5.809 10.398 1 95.75 184 GLY B C 1
ATOM 2967 O O . GLY B 1 184 ? 7.832 5.711 11.625 1 95.75 184 GLY B O 1
ATOM 2968 N N . VAL B 1 185 ? 6.664 6.16 9.805 1 94.56 185 VAL B N 1
ATOM 2969 C CA . VAL B 1 185 ? 5.488 6.633 10.531 1 94.56 185 VAL B CA 1
ATOM 2970 C C . VAL B 1 185 ? 4.832 5.469 11.273 1 94.56 185 VAL B C 1
ATOM 2972 O O . VAL B 1 185 ? 4.434 5.613 12.43 1 94.56 185 VAL B O 1
ATOM 2975 N N . GLU B 1 186 ? 4.715 4.336 10.672 1 94.31 186 GLU B N 1
ATOM 2976 C CA . GLU B 1 186 ? 4.125 3.154 11.297 1 94.31 186 GLU B CA 1
ATOM 2977 C C . GLU B 1 186 ? 4.957 2.688 12.484 1 94.31 186 GLU B C 1
ATOM 2979 O O . GLU B 1 186 ? 4.41 2.322 13.531 1 94.31 186 GLU B O 1
ATOM 2984 N N . THR B 1 187 ? 6.289 2.682 12.289 1 93.88 187 THR B N 1
ATOM 2985 C CA . THR B 1 187 ? 7.176 2.289 13.375 1 93.88 187 THR B CA 1
ATOM 2986 C C . THR B 1 187 ? 7.055 3.258 14.547 1 93.88 187 THR B C 1
ATOM 2988 O O . THR B 1 187 ? 7.004 2.838 15.703 1 93.88 187 THR B O 1
ATOM 2991 N N . TRP B 1 188 ? 7.012 4.488 14.242 1 93.31 188 TRP B N 1
ATOM 2992 C CA . TRP B 1 188 ? 6.809 5.512 15.266 1 93.31 188 TRP B CA 1
ATOM 2993 C C . TRP B 1 188 ? 5.523 5.258 16.047 1 93.31 188 TRP B C 1
ATOM 2995 O O . TRP B 1 188 ? 5.512 5.34 17.281 1 93.31 188 TRP B O 1
ATOM 3005 N N . ALA B 1 189 ? 4.492 4.938 15.344 1 92.94 189 ALA B N 1
ATOM 3006 C CA . ALA B 1 189 ? 3.186 4.746 15.969 1 92.94 189 ALA B CA 1
ATOM 3007 C C . ALA B 1 189 ? 3.199 3.547 16.906 1 92.94 189 ALA B C 1
ATOM 3009 O O . ALA B 1 189 ? 2.498 3.539 17.922 1 92.94 189 ALA B O 1
ATOM 3010 N N . GLU B 1 190 ? 3.957 2.58 16.609 1 89.5 190 GLU B N 1
ATOM 3011 C CA . GLU B 1 190 ? 4 1.35 17.391 1 89.5 190 GLU B CA 1
ATOM 3012 C C . GLU B 1 190 ? 4.934 1.493 18.594 1 89.5 190 GLU B C 1
ATOM 3014 O O . GLU B 1 190 ? 4.863 0.703 19.531 1 89.5 190 GLU B O 1
ATOM 3019 N N . ASP B 1 191 ? 5.883 2.393 18.438 1 83.19 191 ASP B N 1
ATOM 3020 C CA . ASP B 1 191 ? 6.902 2.547 19.469 1 83.19 191 ASP B CA 1
ATOM 3021 C C . ASP B 1 191 ? 6.309 3.15 20.75 1 83.19 191 ASP B C 1
ATOM 3023 O O . ASP B 1 191 ? 5.828 4.285 20.734 1 83.19 191 ASP B O 1
ATOM 3027 N N . ALA B 1 192 ? 6.336 2.414 21.703 1 70.81 192 ALA B N 1
ATOM 3028 C CA . ALA B 1 192 ? 5.773 2.859 22.969 1 70.81 192 ALA B CA 1
ATOM 3029 C C . ALA B 1 192 ? 6.785 3.682 23.766 1 70.81 192 ALA B C 1
ATOM 3031 O O . ALA B 1 192 ? 6.414 4.445 24.656 1 70.81 192 ALA B O 1
ATOM 3032 N N . SER B 1 193 ? 8.023 3.453 23.328 1 67.25 193 SER B N 1
ATOM 3033 C CA . SER B 1 193 ? 9.078 4.035 24.156 1 67.25 193 SER B CA 1
ATOM 3034 C C . SER B 1 193 ? 9.203 5.535 23.922 1 67.25 193 SER B C 1
ATOM 3036 O O . SER B 1 193 ? 9.797 6.25 24.719 1 67.25 193 SER B O 1
ATOM 3038 N N . GLY B 1 194 ? 8.516 6.035 22.906 1 63.72 194 GLY B N 1
ATOM 3039 C CA . GLY B 1 194 ? 8.516 7.457 22.594 1 63.72 194 GLY B CA 1
ATOM 3040 C C . GLY B 1 194 ? 9.875 7.98 22.172 1 63.72 194 GLY B C 1
ATOM 3041 O O . GLY B 1 194 ? 10.141 9.18 22.281 1 63.72 194 GLY B O 1
ATOM 3042 N N . GLY B 1 195 ? 10.758 7.164 21.828 1 75.94 195 GLY B N 1
ATOM 3043 C CA . GLY B 1 195 ? 12.102 7.613 21.5 1 75.94 195 GLY B CA 1
ATOM 3044 C C . GLY B 1 195 ? 12.133 8.539 20.297 1 75.94 195 GLY B C 1
ATOM 3045 O O . GLY B 1 195 ? 11.664 9.68 20.375 1 75.94 195 GLY B O 1
ATOM 3046 N N . ASP B 1 196 ? 12.312 8.141 19.109 1 83 196 ASP B N 1
ATOM 3047 C CA . ASP B 1 196 ? 12.461 8.961 17.922 1 83 196 ASP B CA 1
ATOM 3048 C C . ASP B 1 196 ? 11.102 9.375 17.359 1 83 196 ASP B C 1
ATOM 3050 O O . ASP B 1 196 ? 10.164 8.57 17.328 1 83 196 ASP B O 1
ATOM 3054 N N . GLY B 1 197 ? 10.953 10.695 17.047 1 90.06 197 GLY B N 1
ATOM 3055 C CA . GLY B 1 197 ? 9.758 11.172 16.375 1 90.06 197 GLY B CA 1
ATOM 3056 C C . GLY B 1 197 ? 9.594 10.594 14.977 1 90.06 197 GLY B C 1
ATOM 3057 O O . GLY B 1 197 ? 10.5 9.938 14.461 1 90.06 197 GLY B O 1
ATOM 3058 N N . PRO B 1 198 ? 8.383 10.766 14.43 1 92.06 198 PRO B N 1
ATOM 3059 C CA . PRO B 1 198 ? 8.125 10.195 13.102 1 92.06 198 PRO B CA 1
ATOM 3060 C C . PRO B 1 198 ? 9.07 10.742 12.031 1 92.06 198 PRO B C 1
ATOM 3062 O O . PRO B 1 198 ? 9.461 10.016 11.117 1 92.06 198 PRO B O 1
ATOM 3065 N N . ALA B 1 199 ? 9.453 12.016 12.156 1 93.5 199 ALA B N 1
ATOM 3066 C CA . ALA B 1 199 ? 10.367 12.609 11.188 1 93.5 199 ALA B CA 1
ATOM 3067 C C . ALA B 1 199 ? 11.734 11.93 11.227 1 93.5 199 ALA B C 1
ATOM 3069 O O . ALA B 1 199 ? 12.305 11.594 10.188 1 93.5 199 ALA B O 1
ATOM 3070 N N . ALA B 1 200 ? 12.211 11.727 12.43 1 93.5 200 ALA B N 1
ATOM 3071 C CA . ALA B 1 200 ? 13.523 11.109 12.594 1 93.5 200 ALA B CA 1
ATOM 3072 C C . ALA B 1 200 ? 13.539 9.688 12.039 1 93.5 200 ALA B C 1
ATOM 3074 O O . ALA B 1 200 ? 14.492 9.289 11.367 1 93.5 200 ALA B O 1
ATOM 3075 N N . LEU B 1 201 ? 12.516 8.938 12.297 1 94.12 201 LEU B N 1
ATOM 3076 C CA . LEU B 1 201 ? 12.445 7.559 11.82 1 94.12 201 LEU B CA 1
ATOM 3077 C C . LEU B 1 201 ? 12.281 7.512 10.305 1 94.12 201 LEU B C 1
ATOM 3079 O O . LEU B 1 201 ? 12.891 6.672 9.641 1 94.12 201 LEU B O 1
ATOM 3083 N N . ALA B 1 202 ? 11.461 8.391 9.758 1 95.88 202 ALA B N 1
ATOM 3084 C CA . ALA B 1 202 ? 11.32 8.477 8.312 1 95.88 202 ALA B CA 1
ATOM 3085 C C . ALA B 1 202 ? 12.648 8.844 7.648 1 95.88 202 ALA B C 1
ATOM 3087 O O . ALA B 1 202 ? 13.008 8.289 6.609 1 95.88 202 ALA B O 1
ATOM 3088 N N . GLU B 1 203 ? 13.367 9.758 8.266 1 95.75 203 GLU B N 1
ATOM 3089 C CA . GLU B 1 203 ? 14.664 10.164 7.738 1 95.75 203 GLU B CA 1
ATOM 3090 C C . GLU B 1 203 ? 15.664 9.008 7.762 1 95.75 203 GLU B C 1
ATOM 3092 O O . GLU B 1 203 ? 16.484 8.867 6.852 1 95.75 203 GLU B O 1
ATOM 3097 N N . ARG B 1 204 ? 15.609 8.289 8.828 1 94.88 204 ARG B N 1
ATOM 3098 C CA . ARG B 1 204 ? 16.469 7.117 8.906 1 94.88 204 ARG B CA 1
ATOM 3099 C C . ARG B 1 204 ? 16.172 6.137 7.777 1 94.88 204 ARG B C 1
ATOM 3101 O O . ARG B 1 204 ? 17.078 5.566 7.18 1 94.88 204 ARG B O 1
ATOM 3108 N N . CYS B 1 205 ? 14.938 5.934 7.492 1 97.25 205 CYS B N 1
ATOM 3109 C CA . CYS B 1 205 ? 14.539 5.047 6.406 1 97.25 205 CYS B CA 1
ATOM 3110 C C . CYS B 1 205 ? 15.016 5.582 5.059 1 97.25 205 CYS B C 1
ATOM 3112 O O . CYS B 1 205 ? 15.531 4.828 4.234 1 97.25 205 CYS B O 1
ATOM 3114 N N . LEU B 1 206 ? 14.844 6.898 4.883 1 97.25 206 LEU B N 1
ATOM 3115 C CA . LEU B 1 206 ? 15.305 7.504 3.637 1 97.25 206 LEU B CA 1
ATOM 3116 C C . LEU B 1 206 ? 16.812 7.406 3.504 1 97.25 206 LEU B C 1
ATOM 3118 O O . LEU B 1 206 ? 17.344 7.234 2.4 1 97.25 206 LEU B O 1
ATOM 3122 N N . ALA B 1 207 ? 17.531 7.535 4.617 1 96.31 207 ALA B N 1
ATOM 3123 C CA . ALA B 1 207 ? 18.984 7.438 4.613 1 96.31 207 ALA B CA 1
ATOM 3124 C C . ALA B 1 207 ? 19.438 6.066 4.125 1 96.31 207 ALA B C 1
ATOM 3126 O O . ALA B 1 207 ? 20.484 5.949 3.467 1 96.31 207 ALA B O 1
ATOM 3127 N N . ALA B 1 208 ? 18.672 5.055 4.438 1 95.38 208 ALA B N 1
ATOM 3128 C CA . ALA B 1 208 ? 18.984 3.701 3.992 1 95.38 208 ALA B CA 1
ATOM 3129 C C . ALA B 1 208 ? 18.891 3.586 2.475 1 95.38 208 ALA B C 1
ATOM 3131 O O . ALA B 1 208 ? 19.422 2.641 1.882 1 95.38 208 ALA B O 1
ATOM 3132 N N . LEU B 1 209 ? 18.203 4.562 1.849 1 96.12 209 LEU B N 1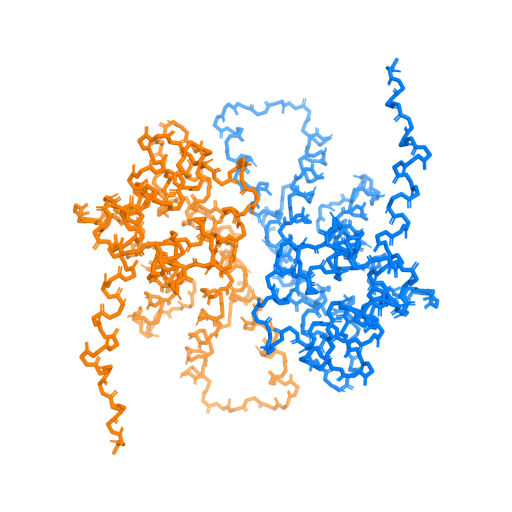
ATOM 3133 C CA . LEU B 1 209 ? 18.031 4.57 0.401 1 96.12 209 LEU B CA 1
ATOM 3134 C C . LEU B 1 209 ? 18.969 5.574 -0.258 1 96.12 209 LEU B C 1
ATOM 3136 O O . LEU B 1 209 ? 18.734 6.004 -1.389 1 96.12 209 LEU B O 1
ATOM 3140 N N . GLU B 1 210 ? 19.984 5.945 0.374 1 93.19 210 GLU B N 1
ATOM 3141 C CA . GLU B 1 210 ? 20.922 6.965 -0.11 1 93.19 210 GLU B CA 1
ATOM 3142 C C . GLU B 1 210 ? 21.547 6.551 -1.438 1 93.19 210 GLU B C 1
ATOM 3144 O O . GLU B 1 210 ? 21.766 7.387 -2.314 1 93.19 210 GLU B O 1
ATOM 3149 N N . ALA B 1 211 ? 21.812 5.262 -1.643 1 92.56 211 ALA B N 1
ATOM 3150 C CA . ALA B 1 211 ? 22.516 4.77 -2.832 1 92.56 211 ALA B CA 1
ATOM 3151 C C . ALA B 1 211 ? 21.516 4.387 -3.926 1 92.56 211 ALA B C 1
ATOM 3153 O O . ALA B 1 211 ? 21.906 3.875 -4.977 1 92.56 211 ALA B O 1
ATOM 3154 N N . PHE B 1 212 ? 20.188 4.566 -3.662 1 94.06 212 PHE B N 1
ATOM 3155 C CA . PHE B 1 212 ? 19.172 4.34 -4.68 1 94.06 212 PHE B CA 1
ATOM 3156 C C . PHE B 1 212 ? 19.344 5.301 -5.848 1 94.06 212 PHE B C 1
ATOM 3158 O O . PHE B 1 212 ? 19.656 6.48 -5.648 1 94.06 212 PHE B O 1
ATOM 3165 N N . PRO B 1 213 ? 19.25 4.758 -7.059 1 92.31 213 PRO B N 1
ATOM 3166 C CA . PRO B 1 213 ? 19.391 5.625 -8.234 1 92.31 213 PRO B CA 1
ATOM 3167 C C . PRO B 1 213 ? 18.188 6.535 -8.445 1 92.31 213 PRO B C 1
ATOM 3169 O O . PRO B 1 213 ? 17.375 6.289 -9.336 1 92.31 213 PRO B O 1
ATOM 3172 N N . TRP B 1 214 ? 18.141 7.59 -7.75 1 91.69 214 TRP B N 1
ATOM 3173 C CA . TRP B 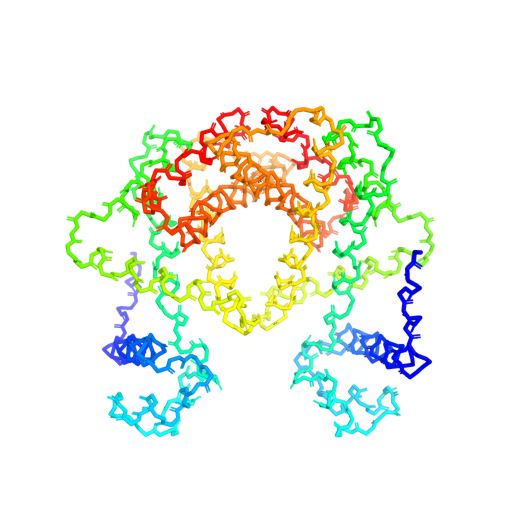1 214 ? 17.047 8.547 -7.836 1 91.69 214 TRP B CA 1
ATOM 3174 C C . TRP B 1 214 ? 17.031 9.25 -9.188 1 91.69 214 TRP B C 1
ATOM 3176 O O . TRP B 1 214 ? 18.094 9.555 -9.742 1 91.69 214 TRP B O 1
ATOM 3186 N N . PRO B 1 215 ? 15.898 9.531 -9.703 1 85.44 215 PRO B N 1
ATOM 3187 C CA . PRO B 1 215 ? 15.844 10.219 -11 1 85.44 215 PRO B CA 1
ATOM 3188 C C . PRO B 1 215 ? 16.219 11.688 -10.898 1 85.44 215 PRO B C 1
ATOM 3190 O O . PRO B 1 215 ? 16.156 12.281 -9.82 1 85.44 215 PRO B O 1
#

Secondary structure (DSSP, 8-state):
--------HHHHHHHHHHHHHHHHHHHHHHHH-TTT--HHHHHHHHT--HHHHHHH-SSTGGGGHHHHHHHHHHHHHHHHHS-TTS-HHHHHHHHHHHHHS--SHHHHHHHHHHHHHHHHHTT-HHHHHHHHHHHHHHHHHHHHHHHHHHHHH-SSPPPHHHHHHHHHHHHHHHHHHHHHHHHHHHHHHH-SS--S-HHHHHHHHHHTTTTS---/--------HHHHHHHHHHHHHHHHHHHHHHHH-TTT--HHHHHHHHT--HHHHHHH-SSTGGGGHHHHHHHHHHHHHHHHHS-TTS-HHHHHHHHHHHHHS--SHHHHHHHHHHHHHHHHHTT-HHHHHHHHHHHHHHHHHHHHHHHHHHHHH-SSPPPHHHHHHHHHHHHHHHHHHHHHHHHHHHHHHH-SS--S-HHHHHHHHHHTTTTS---

Radius of gyration: 22.44 Å; Cα contacts (8 Å, |Δi|>4): 489; chains: 2; bounding box: 53×63×51 Å

Sequence (430 aa):
MPDMPPVSLTERRKNETRLDIARTAAALFVADGLRATRAEDIARAAGVAPRTFYRYFPTKEESVAPLFAAGAQQWAEAVRAAPAELSVPDALRHAVREALGAETAGAVESLEWVRSLLRMSVESAALRAVWADACHASEQTLLEVLGERAALGERVGPGRQAGAARSLDLRLAAAVASAAVRVGVETWAEDASGGDGPAALAERCLAALEAFPWPMPDMPPVSLTERRKNETRLDIARTAAALFVADGLRATRAEDIARAAGVAPRTFYRYFPTKEESVAPLFAAGAQQWAEAVRAAPAELSVPDALRHAVREALGAETAGAVESLEWVRSLLRMSVESAALRAVWADACHASEQTLLEVLGERAALGERVGPGRQAGAARSLDLRLAAAVASAAVRVGVETWAEDASGGDGPAALAERCLAALEAFPWP

pLDDT: mean 87.46, std 12.98, range [34.0, 97.88]

Nearest PDB structures (foldseek):
  4cgr-assembly1_B  TM=8.980E-01  e=4.658E-15  Streptomyces coelicolor
  7pt0-assembly1_B  TM=8.961E-01  e=1.054E-14  Streptomyces coelicolor
  5efy-assembly1_B  TM=8.878E-01  e=1.901E-14  Streptomyces coelicolor A3(2)
  5efy-assembly1_A  TM=8.942E-01  e=3.588E-14  Streptomyces coelicolor A3(2)
  5efy-assembly2_C  TM=8.603E-01  e=4.930E-14  Streptomyces coelicolor A3(2)

Organism: Streptomyces venezuelae (NCBI:txid54571)